Protein AF-0000000079719090 (afdb_homodimer)

Sequence (566 aa):
MKAKSSKALYTILFIIGLGLISSECSAQKNIKWKQLFNGKDLNDWQIKIRHHKLNDNFGNTFQVNDGNIQVRYDQYSKFDEQFGHLFYKQPYSSYIIGVEYRFVGDQVNEGPGWAYRNSGIMIHGQDPATMTVDQDFPNSIEVQLLGGNGKDERSTANLCTPGTQYVKDGKIVKQHCTNSSSKTYHGDQWVRSEVLVLGDSLIVHYVNGEEVMRYNKPQLDPIKGSEEGELLKSGSISLQSESHPVDFRKVEIIDLEKYADKPKKLEKVIAKLMAQKRVALQEMKAKSSKALYTILFIIGLGLISSECSAQKNIKWKQLFNGKDLNDWQIKIRHHKLNDNFGNTFQVNDGNIQVRYDQYSKFDEQFGHLFYKQPYSSYIIGVEYRFVGDQVNEGPGWAYRNSGIMIHGQDPATMTVDQDFPNSIEVQLLGGNGKDERSTANLCTPGTQYVKDGKIVKQHCTNSSSKTYHGDQWVRSEVLVLGDSLIVHYVNGEEVMRYNKPQLDPIKGSEEGELLKSGSISLQSESHPVDFRKVEIIDLEKYADKPKKLEKVIAKLMAQKRVALQE

pLDDT: mean 89.21, std 18.85, range [24.97, 98.94]

Solvent-accessible surface area (backbone atoms only — not comparable to full-atom values): 29766 Å² total; per-residue (Å²): 140,84,78,72,86,71,83,80,80,80,75,81,74,76,75,74,75,74,72,74,71,68,66,71,67,64,71,70,72,78,87,60,77,42,69,72,58,78,52,72,59,64,85,62,44,45,33,44,25,26,76,33,53,79,62,42,57,66,62,54,25,70,40,64,57,96,44,19,45,34,39,45,56,84,67,48,85,49,41,78,75,48,25,27,35,44,25,47,76,60,63,56,40,28,32,38,38,41,37,30,34,27,41,48,89,62,50,39,34,68,29,49,38,57,28,55,44,23,38,29,44,32,35,49,18,45,59,73,88,74,54,56,46,75,46,62,69,62,41,16,44,27,39,29,37,46,42,23,82,73,79,61,90,36,48,25,52,18,44,33,31,50,52,16,36,33,28,46,94,90,33,77,45,50,70,45,66,44,82,30,69,39,67,55,52,47,60,65,50,48,42,21,39,34,37,42,33,45,38,35,70,34,38,35,32,26,49,48,49,39,81,31,42,71,40,27,47,37,18,35,33,31,54,82,67,43,86,64,38,58,71,35,47,44,22,25,38,31,43,46,40,37,48,22,27,34,38,35,63,44,40,30,33,35,80,39,57,92,30,69,89,34,65,71,60,36,52,51,51,50,51,59,57,62,68,55,64,53,56,49,68,81,121,136,83,81,75,77,77,80,77,77,78,79,77,78,77,75,78,74,74,72,75,71,69,68,72,68,64,73,71,74,77,87,59,77,43,67,73,57,79,49,71,62,64,84,61,43,44,34,43,25,26,77,34,54,81,62,41,58,66,62,54,26,69,41,64,56,94,45,19,46,35,37,45,57,83,66,48,85,49,41,79,76,48,25,26,35,44,25,46,74,60,63,55,41,28,31,38,38,39,36,31,33,28,43,48,88,60,50,39,33,68,30,49,37,57,26,56,43,23,37,29,45,31,35,48,19,46,59,72,87,75,54,55,46,74,44,62,67,62,41,15,44,28,38,28,37,47,42,22,82,72,78,61,90,36,48,26,52,18,44,32,32,48,51,17,38,32,28,47,95,90,34,78,46,49,69,45,65,44,83,29,70,38,69,56,52,48,61,65,50,49,42,22,40,32,38,41,32,46,40,36,70,33,40,35,32,27,48,47,49,38,81,31,40,73,40,26,46,37,18,36,35,32,54,83,69,42,88,65,39,58,72,33,47,46,24,24,38,29,40,45,40,38,48,23,27,36,37,36,63,42,42,31,33,35,81,39,57,90,31,69,89,34,64,70,60,36,50,51,52,49,50,58,57,62,67,54,64,53,57,49,67,82,121

Secondary structure (DSSP, 8-state):
--------------------------------PEESS-SS--TTEEEEETTS-TT--GGG-EEEETTEEEE--TT-SS-TT--EEEEESS-BSEEEEEEEEEE-S-PPTT--GGGTTEEEEEEEEPPGGGS-TT--S-SSEEEEEE---SSS----SEEE-TTEEEEETTEEE--SEE--SPPP--TT--EEEEEEEETTTEEEEEETTEEEEEEEEEEEPP-TT-S--PBP--BEEEEEE-SS-EEEEEEEEEE-GGGTT-HHHHHHHHHHHHHS-------/--------------------------------PEESS-SS--TTEEEEETTS-TT--GGG-EEEETTEEEE--TT-SS-TT--EEEEESS-BSEEEEEEEEEE-S-PPTT--GGGTTEEEEEEEEPPGGGS-TT--S-SSEEEEEE---SSS----SEEE-TTEEEEETTEEE--SEE--SPPP--TT--EEEEEEEETTTEEEEEETTEEEEEEEEEEEPP-TT-S--PBP--BEEEEEE-SS-EEEEEEEEEE-GGGTT-HHHHHHHHHHHHHS-------

Organism: NCBI:txid616991

Nearest PDB structures (foldseek):
  5lk5-assembly1_H  TM=4.452E-01  e=8.549E-06  Homo sapiens
  3pos-assembly1_A  TM=4.511E-01  e=2.432E-05  Homo sapiens
  2w68-assembly2_B  TM=4.964E-01  e=8.222E-04  Vibrio cholerae
  2c9g-assembly1_A  TM=1.291E-01  e=3.520E+00  Human adenovirus 2
  1x9p-assembly1_A  TM=1.291E-01  e=3.929E+00  Human adenovirus 2

Radius of gyration: 34.01 Å; Cα contacts (8 Å, |Δi|>4): 1382; chains: 2; bounding box: 51×184×114 Å

Structure (mmCIF, N/CA/C/O backbone):
data_AF-0000000079719090-model_v1
#
loop_
_entity.id
_entity.type
_entity.pdbx_description
1 polymer 'Uncharacterized protein DUF1080'
#
loop_
_atom_site.group_PDB
_atom_site.id
_atom_site.type_symbol
_atom_site.label_atom_id
_atom_site.label_alt_id
_atom_site.label_comp_id
_atom_site.label_asym_id
_atom_site.label_entity_id
_atom_site.label_seq_id
_atom_site.pdbx_PDB_ins_code
_atom_site.Cartn_x
_atom_site.Cartn_y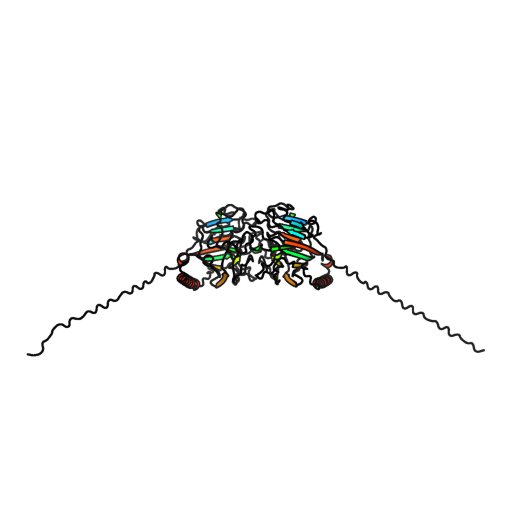
_atom_site.Cartn_z
_atom_site.occupancy
_atom_site.B_iso_or_equiv
_atom_site.auth_seq_id
_atom_site.auth_comp_id
_atom_site.auth_asym_id
_atom_site.auth_atom_id
_atom_site.pdbx_PDB_model_num
ATOM 1 N N . MET A 1 1 ? 21.594 70.5 90.062 1 26.48 1 MET A N 1
ATOM 2 C CA . MET A 1 1 ? 21.219 70.75 88.688 1 26.48 1 MET A CA 1
ATOM 3 C C . MET A 1 1 ? 21.766 69.688 87.75 1 26.48 1 MET A C 1
ATOM 5 O O . MET A 1 1 ? 22.984 69.625 87.5 1 26.48 1 MET A O 1
ATOM 9 N N . LYS A 1 2 ? 20.984 68.562 87.75 1 25.02 2 LYS A N 1
ATOM 10 C CA . LYS A 1 2 ? 21.219 67.188 87.312 1 25.02 2 LYS A CA 1
ATOM 11 C C . LYS A 1 2 ? 21.547 67.062 85.812 1 25.02 2 LYS A C 1
ATOM 13 O O . LYS A 1 2 ? 22.609 66.562 85.438 1 25.02 2 LYS A O 1
ATOM 18 N N . ALA A 1 3 ? 20.625 66.438 85.062 1 31.98 3 ALA A N 1
ATOM 19 C CA . ALA A 1 3 ? 20.484 65.188 84.312 1 31.98 3 ALA A CA 1
ATOM 20 C C . ALA A 1 3 ? 20.641 65.438 82.812 1 31.98 3 ALA A C 1
ATOM 22 O O . ALA A 1 3 ? 20.391 64.562 82 1 31.98 3 ALA A O 1
ATOM 23 N N . LYS A 1 4 ? 21.094 66.625 82.25 1 26.56 4 LYS A N 1
ATOM 24 C CA . LYS A 1 4 ? 20.422 66.812 80.938 1 26.56 4 LYS A CA 1
ATOM 25 C C . LYS A 1 4 ? 21.188 66.125 79.812 1 26.56 4 LYS A C 1
ATOM 27 O O . LYS A 1 4 ? 20.906 66.375 78.625 1 26.56 4 LYS A O 1
ATOM 32 N N . SER A 1 5 ? 22.219 65.312 80 1 32 5 SER A N 1
ATOM 33 C CA . SER A 1 5 ? 22.953 65.125 78.75 1 32 5 SER A CA 1
ATOM 34 C C . SER A 1 5 ? 22.094 64.5 77.688 1 32 5 SER A C 1
ATOM 36 O O . SER A 1 5 ? 21.531 63.406 77.875 1 32 5 SER A O 1
ATOM 38 N N . SER A 1 6 ? 21.531 65.125 76.75 1 24.97 6 SER A N 1
ATOM 39 C CA . SER A 1 6 ? 20.562 64.812 75.688 1 24.97 6 SER A CA 1
ATOM 40 C C . SER A 1 6 ? 21.172 63.875 74.625 1 24.97 6 SER A C 1
ATOM 42 O O . SER A 1 6 ? 20.469 63.062 74 1 24.97 6 SER A O 1
ATOM 44 N N . LYS A 1 7 ? 22.5 64.25 74.188 1 26.92 7 LYS A N 1
ATOM 45 C CA . LYS A 1 7 ? 22.594 64.375 72.75 1 26.92 7 LYS A CA 1
ATOM 46 C C . LYS A 1 7 ? 22.109 63.125 72.062 1 26.92 7 LYS A C 1
ATOM 48 O O . LYS A 1 7 ? 22.062 62.031 72.625 1 26.92 7 LYS A O 1
ATOM 53 N N . ALA A 1 8 ? 22.531 62.812 70.688 1 28.09 8 ALA A N 1
ATOM 54 C CA . ALA A 1 8 ? 22.141 62.625 69.312 1 28.09 8 ALA A CA 1
ATOM 55 C C . ALA A 1 8 ? 22.25 61.156 68.875 1 28.09 8 ALA A C 1
ATOM 57 O O . ALA A 1 8 ? 23.328 60.594 68.875 1 28.09 8 ALA A O 1
ATOM 58 N N . LEU A 1 9 ? 21.359 60.312 69.188 1 32.28 9 LEU A N 1
ATOM 59 C CA . LEU A 1 9 ? 21.297 58.938 68.688 1 32.28 9 LEU A CA 1
ATOM 60 C C . LEU A 1 9 ? 21.219 58.906 67.188 1 32.28 9 LEU A C 1
ATOM 62 O O . LEU A 1 9 ? 20.219 59.312 66.625 1 32.28 9 LEU A O 1
ATOM 66 N N . TYR A 1 10 ? 22.297 59.375 66.438 1 30.12 10 TYR A N 1
ATOM 67 C CA . TYR A 1 10 ? 22.172 59.25 64.938 1 30.12 10 TYR A CA 1
ATOM 68 C C . TYR A 1 10 ? 21.781 57.812 64.562 1 30.12 10 TYR A C 1
ATOM 70 O O . TYR A 1 10 ? 22.344 56.844 65.125 1 30.12 10 TYR A O 1
ATOM 78 N N . THR A 1 11 ? 20.547 57.594 64.188 1 32.41 11 THR A N 1
ATOM 79 C CA . THR A 1 11 ? 19.797 56.5 63.562 1 32.41 11 THR A CA 1
ATOM 80 C C . THR A 1 11 ? 20.5 56 62.312 1 32.41 11 THR A C 1
ATOM 82 O O . THR A 1 11 ? 20.734 56.75 61.344 1 32.41 11 THR A O 1
ATOM 85 N N . ILE A 1 12 ? 21.516 55.125 62.438 1 36 12 ILE A N 1
ATOM 86 C CA . ILE A 1 12 ? 22.094 54.438 61.312 1 36 12 ILE A CA 1
ATOM 87 C C . ILE A 1 12 ? 20.984 53.812 60.438 1 36 12 ILE A C 1
ATOM 89 O O . ILE A 1 12 ? 20.219 52.969 60.938 1 36 12 ILE A O 1
ATOM 93 N N . LEU A 1 13 ? 20.406 54.594 59.531 1 33.59 13 LEU A N 1
ATOM 94 C CA . LEU A 1 13 ? 19.469 54.125 58.531 1 33.59 13 LEU A CA 1
ATOM 95 C C . LEU A 1 13 ? 20.078 53 57.688 1 33.59 13 LEU A C 1
ATOM 97 O O . LEU A 1 13 ? 21.062 53.188 57 1 33.59 13 LEU A O 1
ATOM 101 N N . PHE A 1 14 ? 20.156 51.75 58.25 1 35.91 14 PHE A N 1
ATOM 102 C CA . PHE A 1 14 ? 20.484 50.594 57.438 1 35.91 14 PHE A CA 1
ATOM 103 C C . PHE A 1 14 ? 19.594 50.531 56.188 1 35.91 14 PHE A C 1
ATOM 105 O O . PHE A 1 14 ? 18.375 50.344 56.312 1 35.91 14 PHE A O 1
ATOM 112 N N . ILE A 1 15 ? 19.938 51.281 55.156 1 35.66 15 ILE A N 1
ATOM 113 C CA . ILE A 1 15 ? 19.281 51.125 53.844 1 35.66 15 ILE A CA 1
ATOM 114 C C . ILE A 1 15 ? 19.359 49.688 53.406 1 35.66 15 ILE A C 1
ATOM 116 O O . ILE A 1 15 ? 20.453 49.156 53.156 1 35.66 15 ILE A O 1
ATOM 120 N N . ILE A 1 16 ? 18.531 48.75 53.969 1 37.97 16 ILE A N 1
ATOM 121 C CA . ILE A 1 16 ? 18.328 47.438 53.406 1 37.97 16 ILE A CA 1
ATOM 122 C C . ILE A 1 16 ? 18.094 47.531 51.875 1 37.97 16 ILE A C 1
ATOM 124 O O . ILE A 1 16 ? 17.109 48.156 51.438 1 37.97 16 ILE A O 1
ATOM 128 N N . GLY A 1 17 ? 19.188 47.719 51.094 1 36.09 17 GLY A N 1
ATOM 129 C CA . GLY A 1 17 ? 19.062 47.562 49.656 1 36.09 17 GLY A CA 1
ATOM 130 C C . GLY A 1 17 ? 18.266 46.312 49.281 1 36.09 17 GLY A C 1
ATOM 131 O O . GLY A 1 17 ? 18.703 45.188 49.5 1 36.09 17 GLY A O 1
ATOM 132 N N . LEU A 1 18 ? 16.922 46.344 49.406 1 38.84 18 LEU A N 1
ATOM 133 C CA . LEU A 1 18 ? 16.125 45.344 48.719 1 38.84 18 LEU A CA 1
ATOM 134 C C . LEU A 1 18 ? 16.578 45.156 47.281 1 38.84 18 LEU A C 1
ATOM 136 O O . LEU A 1 18 ? 16.391 46.031 46.438 1 38.84 18 LEU A O 1
ATOM 140 N N . GLY A 1 19 ? 17.75 44.531 47.062 1 37.59 19 GLY A N 1
ATOM 141 C CA . GLY A 1 19 ? 17.969 44.094 45.719 1 37.59 19 GLY A CA 1
ATOM 142 C C . GLY A 1 19 ? 16.734 43.469 45.094 1 37.59 19 GLY A C 1
ATOM 143 O O . GLY A 1 19 ? 16.156 42.531 45.625 1 37.59 19 GLY A O 1
ATOM 144 N N . LEU A 1 20 ? 15.945 44.281 44.406 1 37.28 20 LEU A N 1
ATOM 145 C CA . LEU A 1 20 ? 14.984 43.75 43.438 1 37.28 20 LEU A CA 1
ATOM 146 C C . LEU A 1 20 ? 15.602 42.594 42.656 1 37.28 20 LEU A C 1
ATOM 148 O O . LEU A 1 20 ? 16.5 42.812 41.844 1 37.28 20 LEU A O 1
ATOM 152 N N . ILE A 1 21 ? 15.789 41.5 43.281 1 38.47 21 ILE A N 1
ATOM 153 C CA . ILE A 1 21 ? 15.938 40.344 42.375 1 38.47 21 ILE A CA 1
ATOM 154 C C . ILE A 1 21 ? 14.867 40.406 41.281 1 38.47 21 ILE A C 1
ATOM 156 O O . ILE A 1 21 ? 13.68 40.281 41.562 1 38.47 21 ILE A O 1
ATOM 160 N N . SER A 1 22 ? 15.055 41.312 40.344 1 36.62 22 SER A N 1
ATOM 161 C CA . SER A 1 22 ? 14.297 41.062 39.125 1 36.62 22 SER A CA 1
ATOM 162 C C . SER A 1 22 ? 14.273 39.594 38.781 1 36.62 22 SER A C 1
ATOM 164 O O . SER A 1 22 ? 15.312 38.969 38.5 1 36.62 22 SER A O 1
ATOM 166 N N . SER A 1 23 ? 13.484 38.844 39.531 1 37 23 SER A N 1
ATOM 167 C CA . SER A 1 23 ? 13.188 37.594 38.844 1 37 23 SER A CA 1
ATOM 168 C C . SER A 1 23 ? 13.008 37.781 37.344 1 37 23 SER A C 1
ATOM 170 O O . SER A 1 23 ? 12.141 38.562 36.906 1 37 23 SER A O 1
ATOM 172 N N . GLU A 1 24 ? 14.086 37.875 36.625 1 36.06 24 GLU A N 1
ATOM 173 C CA . GLU A 1 24 ? 13.859 37.562 35.219 1 36.06 24 GLU A CA 1
ATOM 174 C C . GLU A 1 24 ? 12.711 36.562 35.062 1 36.06 24 GLU A C 1
ATOM 176 O O . GLU A 1 24 ? 12.867 35.375 35.344 1 36.06 24 GLU A O 1
ATOM 181 N N . CYS A 1 25 ? 11.602 36.844 35.688 1 36.16 25 CYS A N 1
ATOM 182 C CA . CYS A 1 25 ? 10.531 36.094 35.031 1 36.16 25 CYS A CA 1
ATOM 183 C C . CYS A 1 25 ? 10.789 35.969 33.531 1 36.16 25 CYS A C 1
ATOM 185 O O . CYS A 1 25 ? 10.633 36.938 32.781 1 36.16 25 CYS A O 1
ATOM 187 N N . SER A 1 26 ? 11.898 35.438 33.188 1 38.84 26 SER A N 1
ATOM 188 C CA . SER A 1 26 ? 12.008 35.031 31.766 1 38.84 26 SER A CA 1
ATOM 189 C C . SER A 1 26 ? 10.641 34.875 31.125 1 38.84 26 SER A C 1
ATOM 191 O O . SER A 1 26 ? 9.781 34.156 31.672 1 38.84 26 SER A O 1
ATOM 193 N N . ALA A 1 27 ? 10.016 35.812 30.562 1 39.62 27 ALA A N 1
ATOM 194 C CA . ALA A 1 27 ? 8.914 35.656 29.609 1 39.62 27 ALA A CA 1
ATOM 195 C C . ALA A 1 27 ? 8.898 34.281 29 1 39.62 27 ALA A C 1
ATOM 197 O O . ALA A 1 27 ? 9.742 33.938 28.156 1 39.62 27 ALA A O 1
ATOM 198 N N . GLN A 1 28 ? 8.906 33.281 29.734 1 44.28 28 GLN A N 1
ATOM 199 C CA . GLN A 1 28 ? 8.594 32.062 29.031 1 44.28 28 GLN A CA 1
ATOM 200 C C . GLN A 1 28 ? 7.688 32.312 27.828 1 44.28 28 GLN A C 1
ATOM 202 O O . GLN A 1 28 ? 6.535 32.719 28 1 44.28 28 GLN A O 1
ATOM 207 N N . LYS A 1 29 ? 8.141 32.938 26.812 1 53.12 29 LYS A N 1
ATOM 208 C CA . LYS A 1 29 ? 7.504 33.156 25.516 1 53.12 29 LYS A CA 1
ATOM 209 C C . LYS A 1 29 ? 6.422 32.094 25.266 1 53.12 29 LYS A C 1
ATOM 211 O O . LYS A 1 29 ? 6.676 30.906 25.391 1 53.12 29 LYS A O 1
ATOM 216 N N . ASN A 1 30 ? 5.117 32.406 25.562 1 68.31 30 ASN A N 1
ATOM 217 C CA . ASN A 1 30 ? 3.873 31.672 25.422 1 68.31 30 ASN A CA 1
ATOM 218 C C . ASN A 1 30 ? 3.859 30.859 24.125 1 68.31 30 ASN A C 1
ATOM 220 O O . ASN A 1 30 ? 4.027 31.422 23.031 1 68.31 30 ASN A O 1
ATOM 224 N N . ILE A 1 31 ? 4.227 29.625 24.203 1 84.62 31 ILE A N 1
ATOM 225 C CA . ILE A 1 31 ? 4.07 28.672 23.109 1 84.62 31 ILE A CA 1
ATOM 226 C C . ILE A 1 31 ? 2.621 28.688 22.625 1 84.62 31 ILE A C 1
ATOM 228 O O . ILE A 1 31 ? 1.706 28.359 23.391 1 84.62 31 ILE A O 1
ATOM 232 N N . LYS A 1 32 ? 2.447 29.328 21.5 1 90.38 32 LYS A N 1
ATOM 233 C CA . LYS A 1 32 ? 1.095 29.438 20.969 1 90.38 32 LYS A CA 1
ATOM 234 C C . LYS A 1 32 ? 0.969 28.656 19.656 1 90.38 32 LYS A C 1
ATOM 236 O O . LYS A 1 32 ? 1.874 28.703 18.812 1 90.38 32 LYS A O 1
ATOM 241 N N . TRP A 1 33 ? -0.163 27.984 19.453 1 95.44 33 TRP A N 1
ATOM 242 C CA . TRP A 1 33 ? -0.497 27.344 18.188 1 95.44 33 TRP A CA 1
ATOM 243 C C . TRP A 1 33 ? -0.738 28.375 17.094 1 95.44 33 TRP A C 1
ATOM 245 O O . TRP A 1 33 ? -1.452 29.359 17.297 1 95.44 33 TRP A O 1
ATOM 255 N N . LYS A 1 34 ? -0.051 28.234 16.062 1 97.31 34 LYS A N 1
ATOM 256 C CA . LYS A 1 34 ? -0.349 29 14.844 1 97.31 34 LYS A CA 1
ATOM 257 C C . LYS A 1 34 ? -1.304 28.219 13.938 1 97.31 34 LYS A C 1
ATOM 259 O O . LYS A 1 34 ? -1.042 27.062 13.594 1 97.31 34 LYS A O 1
ATOM 264 N N . GLN A 1 35 ? -2.402 28.859 13.523 1 97.75 35 GLN A N 1
ATOM 265 C CA . GLN A 1 35 ? -3.318 28.234 12.578 1 97.75 35 GLN A CA 1
ATOM 266 C C . GLN A 1 35 ? -2.775 28.312 11.156 1 97.75 35 GLN A C 1
ATOM 268 O O . GLN A 1 35 ? -2.486 29.406 10.656 1 97.75 35 GLN A O 1
ATOM 273 N N . LEU A 1 36 ? -2.629 27.188 10.539 1 98.44 36 LEU A N 1
ATOM 274 C CA . LEU A 1 36 ? -2.217 27.172 9.141 1 98.44 36 LEU A CA 1
ATOM 275 C C . LEU A 1 36 ? -3.41 27.391 8.219 1 98.44 36 LEU A C 1
ATOM 277 O O . LEU A 1 36 ? -3.266 27.984 7.148 1 98.44 36 LEU A O 1
ATOM 281 N N . PHE A 1 37 ? -4.555 26.906 8.602 1 98.31 37 PHE A N 1
ATOM 282 C CA . PHE A 1 37 ? -5.797 27.172 7.887 1 98.31 37 PHE A CA 1
ATOM 283 C C . PHE A 1 37 ? -6.496 28.406 8.453 1 98.31 37 PHE A C 1
ATOM 285 O O . PHE A 1 37 ? -6.82 28.453 9.641 1 98.31 37 PHE A O 1
ATOM 292 N N . ASN A 1 38 ? -6.828 29.344 7.59 1 96.94 38 ASN A N 1
ATOM 293 C CA . ASN A 1 38 ? -7.332 30.625 8.055 1 96.94 38 ASN A CA 1
ATOM 294 C C . ASN A 1 38 ? -8.852 30.609 8.227 1 96.94 38 ASN A C 1
ATOM 296 O O . ASN A 1 38 ? -9.445 31.609 8.625 1 96.94 38 ASN A O 1
ATOM 300 N N . GLY A 1 39 ? -9.5 29.531 7.883 1 96.69 39 GLY A N 1
ATOM 301 C CA . GLY A 1 39 ? -10.93 29.375 8.102 1 96.69 39 GLY A CA 1
ATOM 302 C C . GLY A 1 39 ? -11.773 29.953 6.98 1 96.69 39 GLY A C 1
ATOM 303 O O . GLY A 1 39 ? -13 29.828 6.996 1 96.69 39 GLY A O 1
ATOM 304 N N . LYS A 1 40 ? -11.078 30.562 5.875 1 97.12 40 LYS A N 1
ATOM 305 C CA . LYS A 1 40 ? -11.852 31.328 4.906 1 97.12 40 LYS A CA 1
ATOM 306 C C . LYS A 1 40 ? -11.578 30.844 3.48 1 97.12 40 LYS A C 1
ATOM 308 O O . LYS A 1 40 ? -12.484 30.844 2.641 1 97.12 40 LYS A O 1
ATOM 313 N N . ASP A 1 41 ? -10.352 30.562 3.178 1 97.88 41 ASP A N 1
ATOM 314 C CA . ASP A 1 41 ? -9.969 30.172 1.827 1 97.88 41 ASP A CA 1
ATOM 315 C C . ASP A 1 41 ? -8.68 29.344 1.839 1 97.88 41 ASP A C 1
ATOM 317 O O . ASP A 1 41 ? -8.164 29 2.906 1 97.88 41 ASP A O 1
ATOM 321 N N . LEU A 1 42 ? -8.219 28.953 0.676 1 98.62 42 LEU A N 1
ATOM 322 C CA . LEU A 1 42 ? -7.043 28.109 0.554 1 98.62 42 LEU A CA 1
ATOM 323 C C . LEU A 1 42 ? -5.875 28.875 -0.055 1 98.62 42 LEU A C 1
ATOM 325 O O . LEU A 1 42 ? -5.043 28.297 -0.754 1 98.62 42 LEU A O 1
ATOM 329 N N . ASN A 1 43 ? -5.754 30.203 0.189 1 97.88 43 ASN A N 1
ATOM 330 C CA . ASN A 1 43 ? -4.762 31.062 -0.449 1 97.88 43 ASN A CA 1
ATOM 331 C C . ASN A 1 43 ? -3.346 30.688 -0.013 1 97.88 43 ASN A C 1
ATOM 333 O O . ASN A 1 43 ? -2.383 30.953 -0.736 1 97.88 43 ASN A O 1
ATOM 337 N N . ASP A 1 44 ? -3.221 30.125 1.168 1 98.25 44 ASP A N 1
ATOM 338 C CA . ASP A 1 44 ? -1.903 29.766 1.678 1 98.25 44 ASP A CA 1
ATOM 339 C C . ASP A 1 44 ? -1.554 28.312 1.312 1 98.25 44 ASP A C 1
ATOM 341 O O . ASP A 1 44 ? -0.665 27.719 1.918 1 98.25 44 ASP A O 1
ATOM 345 N N . TRP A 1 45 ? -2.303 27.766 0.314 1 98.75 45 TRP A N 1
ATOM 346 C CA . TRP A 1 45 ? -2.146 26.359 -0.016 1 98.75 45 TRP A CA 1
ATOM 347 C C . TRP A 1 45 ? -1.99 26.156 -1.521 1 98.75 45 TRP A C 1
ATOM 349 O O . TRP A 1 45 ? -2.471 26.984 -2.311 1 98.75 45 TRP A O 1
ATOM 359 N N . GLN A 1 46 ? -1.274 25.125 -1.893 1 98.81 46 GLN A N 1
ATOM 360 C CA . GLN A 1 46 ? -1.178 24.641 -3.266 1 98.81 46 GLN A CA 1
ATOM 361 C C . GLN A 1 46 ? -1.833 23.281 -3.416 1 98.81 46 GLN A C 1
ATOM 363 O O . GLN A 1 46 ? -1.747 22.438 -2.514 1 98.81 46 GLN A O 1
ATOM 368 N N . ILE A 1 47 ? -2.473 23.062 -4.574 1 98.88 47 ILE A N 1
ATOM 369 C CA . ILE A 1 47 ? -3.225 21.828 -4.801 1 98.88 47 ILE A CA 1
ATOM 370 C C . ILE A 1 47 ? -2.537 21 -5.879 1 98.88 47 ILE A C 1
ATOM 372 O O . ILE A 1 47 ? -2.221 21.516 -6.957 1 98.88 47 ILE A O 1
ATOM 376 N N . LYS A 1 48 ? -2.221 19.766 -5.609 1 98.88 48 LYS A N 1
ATOM 377 C CA . LYS A 1 48 ? -1.727 18.812 -6.594 1 98.88 48 LYS A CA 1
ATOM 378 C C . LYS A 1 48 ? -2.598 17.562 -6.629 1 98.88 48 LYS A C 1
ATOM 380 O O . LYS A 1 48 ? -2.629 16.797 -5.66 1 98.88 48 LYS A O 1
ATOM 385 N N . ILE A 1 49 ? -3.355 17.375 -7.742 1 98.75 49 ILE A N 1
ATOM 386 C CA . ILE A 1 49 ? -4.168 16.188 -7.992 1 98.75 49 ILE A CA 1
ATOM 387 C C . ILE A 1 49 ? -3.582 15.398 -9.156 1 98.75 49 ILE A C 1
ATOM 389 O O . ILE A 1 49 ? -3.24 15.969 -10.195 1 98.75 49 ILE A O 1
ATOM 393 N N . ARG A 1 50 ? -3.465 14.062 -8.922 1 97.38 50 ARG A N 1
ATOM 394 C CA . ARG A 1 50 ? -2.898 13.234 -9.984 1 97.38 50 ARG A CA 1
ATOM 395 C C . ARG A 1 50 ? -3.635 13.453 -11.305 1 97.38 50 ARG A C 1
ATOM 397 O O . ARG A 1 50 ? -4.859 13.586 -11.32 1 97.38 50 ARG A O 1
ATOM 404 N N . HIS A 1 51 ? -2.943 13.508 -12.445 1 95.88 51 HIS A N 1
ATOM 405 C CA . HIS A 1 51 ? -3.398 13.68 -13.82 1 95.88 51 HIS A CA 1
ATOM 406 C C . HIS A 1 51 ? -3.756 15.133 -14.109 1 95.88 51 HIS A C 1
ATOM 408 O O . HIS A 1 51 ? -4.289 15.445 -15.172 1 95.88 51 HIS A O 1
ATOM 414 N N . HIS A 1 52 ? -3.51 16.031 -13.195 1 98.25 52 HIS A N 1
ATOM 415 C CA . HIS A 1 52 ? -3.77 17.453 -13.375 1 98.25 52 HIS A CA 1
ATOM 416 C C . HIS A 1 52 ? -2.543 18.297 -13.031 1 98.25 52 HIS A C 1
ATOM 418 O O . HIS A 1 52 ? -1.708 17.859 -12.227 1 98.25 52 HIS A O 1
ATOM 424 N N . LYS A 1 53 ? -2.455 19.469 -13.594 1 98.19 53 LYS A N 1
ATOM 425 C CA . LYS A 1 53 ? -1.354 20.391 -13.32 1 98.19 53 LYS A CA 1
ATOM 426 C C . LYS A 1 53 ? -1.441 20.938 -11.891 1 98.19 53 LYS A C 1
ATOM 428 O O . LYS A 1 53 ? -2.52 20.969 -11.297 1 98.19 53 LYS A O 1
ATOM 433 N N . LEU A 1 54 ? -0.272 21.391 -11.43 1 98.5 54 LEU A N 1
ATOM 434 C CA . LEU A 1 54 ? -0.224 22.047 -10.125 1 98.5 54 LEU A CA 1
ATOM 435 C C . LEU A 1 54 ? -1.212 23.203 -10.055 1 98.5 54 LEU A C 1
ATOM 437 O O . LEU A 1 54 ? -1.292 24.016 -10.984 1 98.5 54 LEU A O 1
ATOM 441 N N . ASN A 1 55 ? -2.02 23.219 -9.023 1 98.62 55 ASN A N 1
ATOM 442 C CA . ASN A 1 55 ? -3.002 24.25 -8.68 1 98.62 55 ASN A CA 1
ATOM 443 C C . ASN A 1 55 ? -4.234 24.156 -9.578 1 98.62 55 ASN A C 1
ATOM 445 O O . ASN A 1 55 ? -5.047 25.078 -9.609 1 98.62 55 ASN A O 1
ATOM 449 N N . ASP A 1 56 ? -4.316 23.047 -10.375 1 98.62 56 ASP A N 1
ATOM 450 C CA . ASP A 1 56 ? -5.602 22.703 -10.969 1 98.62 56 ASP A CA 1
ATOM 451 C C . ASP A 1 56 ? -6.473 21.938 -9.984 1 98.62 56 ASP A C 1
ATOM 453 O O . ASP A 1 56 ? -6.289 20.719 -9.797 1 98.62 56 ASP A O 1
ATOM 457 N N . ASN A 1 57 ? -7.391 22.656 -9.398 1 98.69 57 ASN A N 1
ATOM 458 C CA . ASN A 1 57 ? -8.289 22.062 -8.422 1 98.69 57 ASN A CA 1
ATOM 459 C C . ASN A 1 57 ? -9.469 21.375 -9.102 1 98.69 57 ASN A C 1
ATOM 461 O O . ASN A 1 57 ? -10.625 21.781 -8.922 1 98.69 57 ASN A O 1
ATOM 465 N N . PHE A 1 58 ? -9.156 20.297 -9.75 1 98.5 58 PHE A N 1
ATOM 466 C CA . PHE A 1 58 ? -10.148 19.578 -10.539 1 98.5 58 PHE A CA 1
ATOM 467 C C . PHE A 1 58 ? -11.383 19.266 -9.695 1 98.5 58 PHE A C 1
ATOM 469 O O . PHE A 1 58 ? -11.258 18.766 -8.57 1 98.5 58 PHE A O 1
ATOM 476 N N . GLY A 1 59 ? -12.562 19.641 -10.227 1 98.25 59 GLY A N 1
ATOM 477 C CA . GLY A 1 59 ? -13.836 19.312 -9.617 1 98.25 59 GLY A CA 1
ATOM 478 C C . GLY A 1 59 ? -14.07 20 -8.297 1 98.25 59 GLY A C 1
ATOM 479 O O . GLY A 1 59 ? -14.891 19.562 -7.488 1 98.25 59 GLY A O 1
ATOM 480 N N . ASN A 1 60 ? -13.25 21.031 -7.988 1 98.56 60 ASN A N 1
ATOM 481 C CA . ASN A 1 60 ? -13.328 21.672 -6.684 1 98.56 60 ASN A CA 1
ATOM 482 C C . ASN A 1 60 ? -13.164 20.672 -5.543 1 98.56 60 ASN A C 1
ATOM 484 O O . ASN A 1 60 ? -13.945 20.688 -4.59 1 98.56 60 ASN A O 1
ATOM 488 N N . THR A 1 61 ? -12.211 19.734 -5.754 1 98.88 61 THR A N 1
ATOM 489 C CA . THR A 1 61 ? -11.945 18.688 -4.777 1 98.88 61 THR A CA 1
ATOM 490 C C . THR A 1 61 ? -11.711 19.297 -3.393 1 98.88 61 THR A C 1
ATOM 492 O O . THR A 1 61 ? -12.258 18.812 -2.398 1 98.88 61 THR A O 1
ATOM 495 N N . PHE A 1 62 ? -10.906 20.281 -3.35 1 98.94 62 PHE A N 1
ATOM 496 C CA . PHE A 1 62 ? -10.648 21 -2.109 1 98.94 62 PHE A CA 1
ATOM 497 C C . PHE A 1 62 ? -11.445 22.312 -2.064 1 98.94 62 PHE A C 1
ATOM 499 O O . PHE A 1 62 ? -11.312 23.156 -2.949 1 98.94 62 PHE A O 1
ATOM 506 N N . GLN A 1 63 ? -12.219 22.438 -1.048 1 98.75 63 GLN A N 1
ATOM 507 C CA . GLN A 1 63 ? -13.055 23.625 -0.909 1 98.75 63 GLN A CA 1
ATOM 508 C C . GLN A 1 63 ? -13.18 24.047 0.554 1 98.75 63 GLN A C 1
ATOM 510 O O . GLN A 1 63 ? -12.766 23.312 1.452 1 98.75 63 GLN A O 1
ATOM 515 N N . VAL A 1 64 ? -13.594 25.25 0.799 1 98.69 64 VAL A N 1
ATOM 516 C CA . VAL A 1 64 ? -13.805 25.766 2.15 1 98.69 64 VAL A CA 1
ATOM 517 C C . VAL A 1 64 ? -15.273 26.109 2.352 1 98.69 64 VAL A C 1
ATOM 519 O O . VAL A 1 64 ? -15.852 26.859 1.562 1 98.69 64 VAL A O 1
ATOM 522 N N . ASN A 1 65 ? -15.852 25.469 3.293 1 97.62 65 ASN A N 1
ATOM 523 C CA . ASN A 1 65 ? -17.219 25.75 3.709 1 97.62 65 ASN A CA 1
ATOM 524 C C . ASN A 1 65 ? -17.375 25.672 5.227 1 97.62 65 ASN A C 1
ATOM 526 O O . ASN A 1 65 ? -16.812 24.781 5.867 1 97.62 65 ASN A O 1
ATOM 530 N N . ASP A 1 66 ? -18.078 26.656 5.832 1 95.38 66 ASP A N 1
ATOM 531 C CA . ASP A 1 66 ? -18.391 26.688 7.258 1 95.38 66 ASP A CA 1
ATOM 532 C C . ASP A 1 66 ? -17.125 26.625 8.102 1 95.38 66 ASP A C 1
ATOM 534 O O . ASP A 1 66 ? -17.062 25.875 9.086 1 95.38 66 ASP A O 1
ATOM 538 N N . GLY A 1 67 ? -16.109 27.266 7.602 1 96.94 67 GLY A N 1
ATOM 539 C CA . GLY A 1 67 ? -14.867 27.375 8.352 1 96.94 67 GLY A CA 1
ATOM 540 C C . GLY A 1 67 ? -14.039 26.094 8.328 1 96.94 67 GLY A C 1
ATOM 541 O O . GLY A 1 67 ? -13.094 25.953 9.102 1 96.94 67 GLY A O 1
ATOM 542 N N . ASN A 1 68 ? -14.406 25.125 7.449 1 98.25 68 ASN A N 1
ATOM 543 C CA . ASN A 1 68 ? -13.68 23.859 7.316 1 98.25 68 ASN A CA 1
ATOM 544 C C . ASN A 1 68 ? -13.086 23.703 5.918 1 98.25 68 ASN A C 1
ATOM 546 O O . ASN A 1 68 ? -13.68 24.156 4.934 1 98.25 68 ASN A O 1
ATOM 550 N N . ILE A 1 69 ? -11.891 23.125 5.855 1 98.88 69 ILE A N 1
ATOM 551 C CA . ILE A 1 69 ? -11.477 22.547 4.582 1 98.88 69 ILE A CA 1
ATOM 552 C C . ILE A 1 69 ? -12.289 21.281 4.301 1 98.88 69 ILE A C 1
ATOM 554 O O . ILE A 1 69 ? -12.352 20.375 5.137 1 98.88 69 ILE A O 1
ATOM 558 N N . GLN A 1 70 ? -12.93 21.266 3.152 1 98.88 70 GLN A N 1
ATOM 559 C CA . GLN A 1 70 ? -13.742 20.109 2.783 1 98.88 70 GLN A CA 1
ATOM 560 C C . GLN A 1 70 ? -13.219 19.453 1.508 1 98.88 70 GLN A C 1
ATOM 562 O O . GLN A 1 70 ? -13.055 20.109 0.482 1 98.88 70 GLN A O 1
ATOM 567 N N . VAL A 1 71 ? -12.906 18.188 1.592 1 98.88 71 VAL A N 1
ATOM 568 C CA . VAL A 1 71 ? -12.562 17.375 0.427 1 98.88 71 VAL A CA 1
ATOM 569 C C . VAL A 1 71 ? -13.812 16.688 -0.113 1 98.88 71 VAL A C 1
ATOM 571 O O . VAL A 1 71 ? -14.5 15.977 0.621 1 98.88 71 VAL A O 1
ATOM 574 N N . ARG A 1 72 ? -14.164 16.969 -1.364 1 98.75 72 ARG A N 1
ATOM 575 C CA . ARG A 1 72 ? -15.398 16.484 -1.957 1 98.75 72 ARG A CA 1
ATOM 576 C C . ARG A 1 72 ? -15.164 15.961 -3.369 1 98.75 72 ARG A C 1
ATOM 578 O O . ARG A 1 72 ? -14.211 16.359 -4.035 1 98.75 72 ARG A O 1
ATOM 585 N N . TYR A 1 73 ? -16.109 15.148 -3.779 1 98.19 73 TYR A N 1
ATOM 586 C CA . TYR A 1 73 ? -15.992 14.508 -5.082 1 98.19 73 TYR A CA 1
ATOM 587 C C . TYR A 1 73 ? -17.297 14.594 -5.863 1 98.19 73 TYR A C 1
ATOM 589 O O . TYR A 1 73 ? -17.594 13.719 -6.676 1 98.19 73 TYR A O 1
ATOM 597 N N . ASP A 1 74 ? -18 15.617 -5.637 1 97.25 74 ASP A N 1
ATOM 598 C CA . ASP A 1 74 ? -19.328 15.789 -6.234 1 97.25 74 ASP A CA 1
ATOM 599 C C . ASP A 1 74 ? -19.234 15.898 -7.754 1 97.25 74 ASP A C 1
ATOM 601 O O . ASP A 1 74 ? -20.172 15.555 -8.469 1 97.25 74 ASP A O 1
ATOM 605 N N . GLN A 1 75 ? -18.141 16.344 -8.203 1 97.44 75 GLN A N 1
ATOM 606 C CA . GLN A 1 75 ? -18.016 16.562 -9.641 1 97.44 75 GLN A CA 1
ATOM 607 C C . GLN A 1 75 ? -17.281 15.406 -10.305 1 97.44 75 GLN A C 1
ATOM 609 O O . GLN A 1 75 ? -16.781 15.547 -11.422 1 97.44 75 GLN A O 1
ATOM 614 N N . TYR A 1 76 ? -17.125 14.305 -9.617 1 96.31 76 TYR A N 1
ATOM 615 C CA . TYR A 1 76 ? -16.484 13.102 -10.141 1 96.31 76 TYR A CA 1
ATOM 616 C C . TYR A 1 76 ? -17.547 12.078 -10.562 1 96.31 76 TYR A C 1
ATOM 618 O O . TYR A 1 76 ? -18.469 11.781 -9.805 1 96.31 76 TYR A O 1
ATOM 626 N N . SER A 1 77 ? -17.406 11.555 -11.75 1 93.94 77 SER A N 1
ATOM 627 C CA . SER A 1 77 ? -18.203 10.375 -12.094 1 93.94 77 SER A CA 1
ATOM 628 C C . SER A 1 77 ? -17.562 9.102 -11.539 1 93.94 77 SER A C 1
ATOM 630 O O . SER A 1 77 ? -18.266 8.203 -11.086 1 93.94 77 SER A O 1
ATOM 632 N N . LYS A 1 78 ? -16.297 9.016 -11.547 1 92.19 78 LYS A N 1
ATOM 633 C CA . LYS A 1 78 ? -15.469 7.98 -10.938 1 92.19 78 LYS A CA 1
ATOM 634 C C . LYS A 1 78 ? -14.164 8.57 -10.398 1 92.19 78 LYS A C 1
ATOM 636 O O . LYS A 1 78 ? -13.719 9.625 -10.859 1 92.19 78 LYS A O 1
ATOM 641 N N . PHE A 1 79 ? -13.586 7.91 -9.531 1 94.44 79 PHE A N 1
ATOM 642 C CA . PHE A 1 79 ? -12.406 8.461 -8.883 1 94.44 79 PHE A CA 1
ATOM 643 C C . PHE A 1 79 ? -11.234 8.531 -9.852 1 94.44 79 PHE A C 1
ATOM 645 O O . PHE A 1 79 ? -10.516 9.531 -9.898 1 94.44 79 PHE A O 1
ATOM 652 N N . ASP A 1 80 ? -10.961 7.438 -10.578 1 91.19 80 ASP A N 1
ATOM 653 C CA . ASP A 1 80 ? -9.93 7.324 -11.609 1 91.19 80 ASP A CA 1
ATOM 654 C C . ASP A 1 80 ? -8.547 7.598 -11.031 1 91.19 80 ASP A C 1
ATOM 656 O O . ASP A 1 80 ? -7.734 8.289 -11.656 1 91.19 80 ASP A O 1
ATOM 660 N N . GLU A 1 81 ? -8.32 7.215 -9.828 1 92.19 81 GLU A N 1
ATOM 661 C CA . GLU A 1 81 ? -7.027 7.285 -9.148 1 92.19 81 GLU A CA 1
ATOM 662 C C . GLU A 1 81 ? -6.531 8.727 -9.055 1 92.19 81 GLU A C 1
ATOM 664 O O . GLU A 1 81 ? -5.332 8.984 -9.18 1 92.19 81 GLU A O 1
ATOM 669 N N . GLN A 1 82 ? -7.422 9.641 -9.023 1 96.44 82 GLN A N 1
ATOM 670 C CA . GLN A 1 82 ? -7.066 11.055 -8.93 1 96.44 82 GLN A CA 1
ATOM 671 C C . GLN A 1 82 ? -6.77 11.453 -7.484 1 96.44 82 GLN A C 1
ATOM 673 O O . GLN A 1 82 ? -7.418 12.344 -6.934 1 96.44 82 GLN A O 1
ATOM 678 N N . PHE A 1 83 ? -5.754 10.789 -6.906 1 97.88 83 PHE A N 1
ATOM 679 C CA . PHE A 1 83 ? -5.273 11.133 -5.57 1 97.88 83 PHE A CA 1
ATOM 680 C C . PHE A 1 83 ? -4.793 12.578 -5.52 1 97.88 83 PHE A C 1
ATOM 682 O O . PHE A 1 83 ? -4.172 13.062 -6.465 1 97.88 83 PHE A O 1
ATOM 689 N N . GLY A 1 84 ? -5.117 13.289 -4.441 1 98.75 84 GLY A N 1
ATOM 690 C CA . GLY A 1 84 ? -4.766 14.688 -4.324 1 98.75 84 GLY A CA 1
ATOM 691 C C . GLY A 1 84 ? -4.152 15.039 -2.98 1 98.75 84 GLY A C 1
ATOM 692 O O . GLY A 1 84 ? -4.301 14.297 -2.01 1 98.75 84 GLY A O 1
ATOM 693 N N . HIS A 1 85 ? -3.479 16.156 -2.982 1 98.94 85 HIS A N 1
ATOM 694 C CA . HIS A 1 85 ? -2.848 16.703 -1.788 1 98.94 85 HIS A CA 1
ATOM 695 C C . HIS A 1 85 ? -2.939 18.219 -1.769 1 98.94 85 HIS A C 1
ATOM 697 O O . HIS A 1 85 ? -2.758 18.875 -2.801 1 98.94 85 HIS A O 1
ATOM 703 N N . LEU A 1 86 ? -3.291 18.75 -0.638 1 98.94 86 LEU A N 1
ATOM 704 C CA . LEU A 1 86 ? -3.326 20.172 -0.346 1 98.94 86 LEU A CA 1
ATOM 705 C C . LEU A 1 86 ? -2.105 20.594 0.468 1 98.94 86 LEU A C 1
ATOM 707 O O . LEU A 1 86 ? -2.049 20.359 1.677 1 98.94 86 LEU A O 1
ATOM 711 N N . PHE A 1 87 ? -1.194 21.312 -0.202 1 98.94 87 PHE A N 1
ATOM 712 C CA . PHE A 1 87 ? 0.109 21.625 0.375 1 98.94 87 PHE A CA 1
ATOM 713 C C . PHE A 1 87 ? 0.098 22.984 1.039 1 98.94 87 PHE A C 1
ATOM 715 O O . PHE A 1 87 ? -0.267 23.984 0.412 1 98.94 87 PHE A O 1
ATOM 722 N N . TYR A 1 88 ? 0.52 23.031 2.281 1 98.88 88 TYR A N 1
ATOM 723 C CA . TYR A 1 88 ? 0.772 24.344 2.869 1 98.88 88 TYR A CA 1
ATOM 724 C C . TYR A 1 88 ? 1.951 25.031 2.189 1 98.88 88 TYR A C 1
ATOM 726 O O . TYR A 1 88 ? 2.855 24.359 1.68 1 98.88 88 TYR A O 1
ATOM 734 N N . LYS A 1 89 ? 2.033 26.25 2.225 1 98.12 89 LYS A N 1
ATOM 735 C CA . LYS A 1 89 ? 2.881 27.062 1.355 1 98.12 89 LYS A CA 1
ATOM 736 C C . LYS A 1 89 ? 4.348 26.938 1.76 1 98.12 89 LYS A C 1
ATOM 738 O O . LYS A 1 89 ? 5.242 27.234 0.961 1 98.12 89 LYS A O 1
ATOM 743 N N . GLN A 1 90 ? 4.637 26.609 2.986 1 97.25 90 GLN A N 1
ATOM 744 C CA . GLN A 1 90 ? 6.051 26.562 3.354 1 97.25 90 GLN A CA 1
ATOM 745 C C . GLN A 1 90 ? 6.398 25.25 4.039 1 97.25 90 GLN A C 1
ATOM 747 O O . GLN A 1 90 ? 5.559 24.641 4.711 1 97.25 90 GLN A O 1
ATOM 752 N N . PRO A 1 91 ? 7.676 24.812 3.918 1 98.5 91 PRO A N 1
ATOM 753 C CA . PRO A 1 91 ? 8.141 23.594 4.598 1 98.5 91 PRO A CA 1
ATOM 754 C C . PRO A 1 91 ? 8.477 23.844 6.07 1 98.5 91 PRO A C 1
ATOM 756 O O . PRO A 1 91 ? 8.578 24.984 6.504 1 98.5 91 PRO A O 1
ATOM 759 N N . TYR A 1 92 ? 8.555 22.797 6.848 1 98.56 92 TYR A N 1
ATOM 760 C CA . TYR A 1 92 ? 8.953 22.828 8.25 1 98.56 92 TYR A CA 1
ATOM 761 C C . TYR A 1 92 ? 9.93 21.703 8.562 1 98.56 92 TYR A C 1
ATOM 763 O O . TYR A 1 92 ? 10.031 20.734 7.805 1 98.56 92 TYR A O 1
ATOM 771 N N . SER A 1 93 ? 10.672 21.797 9.633 1 98.31 93 SER A N 1
ATOM 772 C CA . SER A 1 93 ? 11.672 20.812 10.039 1 98.31 93 SER A CA 1
ATOM 773 C C . SER A 1 93 ? 11.352 20.219 11.414 1 98.31 93 SER A C 1
ATOM 775 O O . SER A 1 93 ? 11.258 19 11.57 1 98.31 93 SER A O 1
ATOM 777 N N . SER A 1 94 ? 11.273 21.125 12.453 1 98.06 94 SER A N 1
ATOM 778 C CA . SER A 1 94 ? 10.93 20.75 13.82 1 98.06 94 SER A CA 1
ATOM 779 C C . SER A 1 94 ? 9.656 21.438 14.281 1 98.06 94 SER A C 1
ATOM 781 O O . SER A 1 94 ? 9.594 22.672 14.32 1 98.06 94 SER A O 1
ATOM 783 N N . TYR A 1 95 ? 8.719 20.641 14.641 1 98.38 95 TYR A N 1
ATOM 784 C CA . TYR A 1 95 ? 7.414 21.219 14.961 1 98.38 95 TYR A CA 1
ATOM 785 C C . TYR A 1 95 ? 6.496 20.172 15.594 1 98.38 95 TYR A C 1
ATOM 787 O O . TYR A 1 95 ? 6.816 18.984 15.609 1 98.38 95 TYR A O 1
ATOM 795 N N . ILE A 1 96 ? 5.441 20.562 16.156 1 98.19 96 ILE A N 1
ATOM 796 C CA . ILE A 1 96 ? 4.25 19.766 16.406 1 98.19 96 ILE A CA 1
ATOM 797 C C . ILE A 1 96 ? 3.09 20.297 15.562 1 98.19 96 ILE A C 1
ATOM 799 O O . ILE A 1 96 ? 2.82 21.5 15.547 1 98.19 96 ILE A O 1
ATOM 803 N N . ILE A 1 97 ? 2.447 19.422 14.859 1 98.81 97 ILE A N 1
ATOM 804 C CA . ILE A 1 97 ? 1.27 19.812 14.094 1 98.81 97 ILE A CA 1
ATOM 805 C C . ILE A 1 97 ? 0.045 19.062 14.617 1 98.81 97 ILE A C 1
ATOM 807 O O . ILE A 1 97 ? 0.139 17.891 15 1 98.81 97 ILE A O 1
ATOM 811 N N . GLY A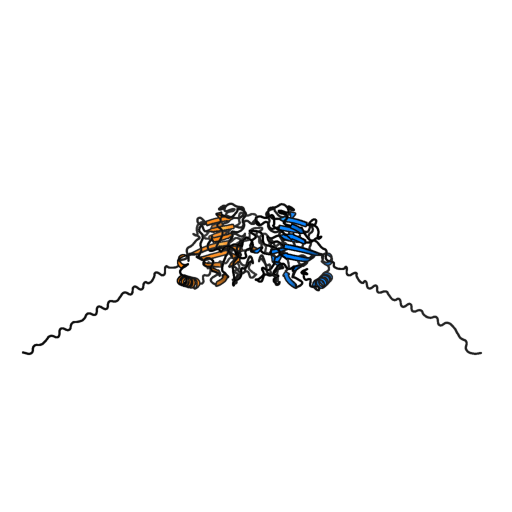 1 98 ? -1.046 19.766 14.742 1 98.62 98 GLY A N 1
ATOM 812 C CA . GLY A 1 98 ? -2.336 19.203 15.102 1 98.62 98 GLY A CA 1
ATOM 813 C C . GLY A 1 98 ? -3.395 19.406 14.031 1 98.62 98 GLY A C 1
ATOM 814 O O . GLY A 1 98 ? -3.566 20.516 13.516 1 98.62 98 GLY A O 1
ATOM 815 N N . VAL A 1 99 ? -4.086 18.297 13.695 1 98.88 99 VAL A N 1
ATOM 816 C CA . VAL A 1 99 ? -5.145 18.312 12.695 1 98.88 99 VAL A CA 1
ATOM 817 C C . VAL A 1 99 ? -6.402 17.656 13.25 1 98.88 99 VAL A C 1
ATOM 819 O O . VAL A 1 99 ? -6.344 16.547 13.789 1 98.88 99 VAL A O 1
ATOM 822 N N . GLU A 1 100 ? -7.48 18.359 13.234 1 98.75 100 GLU A N 1
ATOM 823 C CA . GLU A 1 100 ? -8.766 17.734 13.508 1 98.75 100 GLU A CA 1
ATOM 824 C C . GLU A 1 100 ? -9.492 17.375 12.211 1 98.75 100 GLU A C 1
ATOM 826 O O . GLU A 1 100 ? -9.664 18.219 11.336 1 98.75 100 GLU A O 1
ATOM 831 N N . TYR A 1 101 ? -9.898 16.109 12.156 1 98.88 101 TYR A N 1
ATOM 832 C CA . TYR A 1 101 ? -10.516 15.625 10.922 1 98.88 101 TYR A CA 1
ATOM 833 C C . TYR A 1 101 ? -11.75 14.789 11.227 1 98.88 101 TYR A C 1
ATOM 835 O O . TYR A 1 101 ? -11.898 14.273 12.336 1 98.88 101 TYR A O 1
ATOM 843 N N . ARG A 1 102 ? -12.641 14.664 10.266 1 98.62 102 ARG A N 1
ATOM 844 C CA . ARG A 1 102 ? -13.734 13.695 10.289 1 98.62 102 ARG A CA 1
ATOM 845 C C . ARG A 1 102 ? -14.102 13.258 8.875 1 98.62 102 ARG A C 1
ATOM 847 O O . ARG A 1 102 ? -14.016 14.047 7.934 1 98.62 102 ARG A O 1
ATOM 854 N N . PHE A 1 103 ? -14.453 12.031 8.789 1 98.25 103 PHE A N 1
ATOM 855 C CA . PHE A 1 103 ? -14.984 11.531 7.527 1 98.25 103 PHE A CA 1
ATOM 856 C C . PHE A 1 103 ? -16.5 11.719 7.469 1 98.25 103 PHE A C 1
ATOM 858 O O . PHE A 1 103 ? -17.188 11.578 8.484 1 98.25 103 PHE A O 1
ATOM 865 N N . VAL A 1 104 ? -16.938 12.078 6.297 1 97.44 104 VAL A N 1
ATOM 866 C CA . VAL A 1 104 ? -18.359 12.297 6.074 1 97.44 104 VAL A CA 1
ATOM 867 C C . VAL A 1 104 ? -18.781 11.703 4.727 1 97.44 104 VAL A C 1
ATOM 869 O O . VAL A 1 104 ? -17.922 11.414 3.887 1 97.44 104 VAL A O 1
ATOM 872 N N . GLY A 1 105 ? -20 11.477 4.605 1 95.19 105 GLY A N 1
ATOM 873 C CA . GLY A 1 105 ? -20.531 11.055 3.316 1 95.19 105 GLY A CA 1
ATOM 874 C C . GLY A 1 105 ? -20.016 9.695 2.885 1 95.19 105 GLY A C 1
ATOM 875 O O . GLY A 1 105 ? -19.719 8.836 3.723 1 95.19 105 GLY A O 1
ATOM 876 N N . ASP A 1 106 ? -20.078 9.531 1.5 1 94.06 106 ASP A N 1
ATOM 877 C CA . ASP A 1 106 ? -19.734 8.234 0.933 1 94.06 106 ASP A CA 1
ATOM 878 C C . ASP A 1 106 ? -18.516 8.344 0.014 1 94.06 106 ASP A C 1
ATOM 880 O O . ASP A 1 106 ? -18.281 9.391 -0.591 1 94.06 106 ASP A O 1
ATOM 884 N N . GLN A 1 107 ? -17.812 7.219 -0.06 1 94.81 107 GLN A N 1
ATOM 885 C CA . GLN A 1 107 ? -16.688 7.164 -0.995 1 94.81 107 GLN A CA 1
ATOM 886 C C . GLN A 1 107 ? -17.172 7.285 -2.438 1 94.81 107 GLN A C 1
ATOM 888 O O . GLN A 1 107 ? -18.203 6.715 -2.805 1 94.81 107 GLN A O 1
ATOM 893 N N . VAL A 1 108 ? -16.422 8.047 -3.229 1 94.94 108 VAL A N 1
ATOM 894 C CA . VAL A 1 108 ? -16.766 8.203 -4.637 1 94.94 108 VAL A CA 1
ATOM 895 C C . VAL A 1 108 ? -16.625 6.871 -5.359 1 94.94 108 VAL A C 1
ATOM 897 O O . VAL A 1 108 ? -15.859 6.004 -4.934 1 94.94 108 VAL A O 1
ATOM 900 N N . ASN A 1 109 ? -17.328 6.781 -6.496 1 89.38 109 ASN A N 1
ATOM 901 C CA . ASN A 1 109 ? -17.297 5.555 -7.285 1 89.38 109 ASN A CA 1
ATOM 902 C C . ASN A 1 109 ? -15.883 5.195 -7.719 1 89.38 109 ASN A C 1
ATOM 904 O O . ASN A 1 109 ? -15.109 6.07 -8.109 1 89.38 109 ASN A O 1
ATOM 908 N N . GLU A 1 110 ? -15.602 3.887 -7.566 1 86.69 110 GLU A N 1
ATOM 909 C CA . GLU A 1 110 ? -14.352 3.277 -8.016 1 86.69 110 GLU A CA 1
ATOM 910 C C . GLU A 1 110 ? -13.172 3.754 -7.176 1 86.69 110 GLU A C 1
ATOM 912 O O . GLU A 1 110 ? -12.023 3.697 -7.621 1 86.69 110 GLU A O 1
ATOM 917 N N . GLY A 1 111 ? -13.477 4.316 -5.992 1 90.75 111 GLY A N 1
ATOM 918 C CA . GLY A 1 111 ? -12.406 4.426 -5.012 1 90.75 111 GLY A CA 1
ATOM 919 C C . GLY A 1 111 ? -11.906 3.078 -4.52 1 90.75 111 GLY A C 1
ATOM 920 O O . GLY A 1 111 ? -12.703 2.182 -4.242 1 90.75 111 GLY A O 1
ATOM 921 N N . PRO A 1 112 ? -10.617 2.936 -4.465 1 87.88 112 PRO A N 1
ATOM 922 C CA . PRO A 1 112 ? -10.141 1.634 -3.994 1 87.88 112 PRO A CA 1
ATOM 923 C C . PRO A 1 112 ? -10.602 1.312 -2.574 1 87.88 112 PRO A C 1
ATOM 925 O O . PRO A 1 112 ? -10.742 2.215 -1.747 1 87.88 112 PRO A O 1
ATOM 928 N N . GLY A 1 113 ? -10.758 0.049 -2.262 1 86.5 113 GLY A N 1
ATOM 929 C CA . GLY A 1 113 ? -11.219 -0.374 -0.95 1 86.5 113 GLY A CA 1
ATOM 930 C C . GLY A 1 113 ? -10.336 0.109 0.18 1 86.5 113 GLY A C 1
ATOM 931 O O . GLY A 1 113 ? -10.828 0.521 1.232 1 86.5 113 GLY A O 1
ATOM 932 N N . TRP A 1 114 ? -8.992 0.047 -0.059 1 87.94 114 TRP A N 1
ATOM 933 C CA . TRP A 1 114 ? -8.055 0.448 0.984 1 87.94 114 TRP A CA 1
ATOM 934 C C . TRP A 1 114 ? -8.164 1.942 1.269 1 87.94 114 TRP A C 1
ATOM 936 O O . TRP A 1 114 ? -7.66 2.426 2.285 1 87.94 114 TRP A O 1
ATOM 946 N N . ALA A 1 115 ? -8.859 2.727 0.358 1 93.94 115 ALA A N 1
ATOM 947 C CA . ALA A 1 115 ? -8.961 4.18 0.492 1 93.94 115 ALA A CA 1
ATOM 948 C C . ALA A 1 115 ? -10.281 4.582 1.137 1 93.94 115 ALA A C 1
ATOM 950 O O . ALA A 1 115 ? -10.562 5.773 1.293 1 93.94 115 ALA A O 1
ATOM 951 N N . TYR A 1 116 ? -11.102 3.533 1.574 1 93.31 116 TYR A N 1
ATOM 952 C CA . TYR A 1 116 ? -12.328 3.797 2.32 1 93.31 116 TYR A CA 1
ATOM 953 C C . TYR A 1 116 ? -12.031 4.539 3.615 1 93.31 116 TYR A C 1
ATOM 955 O O . TYR A 1 116 ? -11.211 4.09 4.422 1 93.31 116 TYR A O 1
ATOM 963 N N . ARG A 1 117 ? -12.672 5.699 3.787 1 96.44 117 ARG A N 1
ATOM 964 C CA . ARG A 1 117 ? -12.469 6.531 4.969 1 96.44 117 ARG A CA 1
ATOM 965 C C . ARG A 1 117 ? -10.984 6.641 5.312 1 96.44 117 ARG A C 1
ATOM 967 O O . ARG A 1 117 ? -10.586 6.379 6.449 1 96.44 117 ARG A O 1
ATOM 974 N N . ASN A 1 118 ? -10.242 6.996 4.25 1 97.56 118 ASN A N 1
ATOM 975 C CA . ASN A 1 118 ? -8.781 7.105 4.305 1 97.56 118 ASN A CA 1
ATOM 976 C C . ASN A 1 118 ? -8.305 8.469 3.799 1 97.56 118 ASN A C 1
ATOM 978 O O . ASN A 1 118 ? -8.836 8.992 2.818 1 97.56 118 ASN A O 1
ATOM 982 N N . SER A 1 119 ? -7.48 9.062 4.477 1 98.62 119 SER A N 1
ATOM 983 C CA . SER A 1 119 ? -6.762 10.297 4.191 1 98.62 119 SER A CA 1
ATOM 984 C C . SER A 1 119 ? -5.395 10.312 4.859 1 98.62 119 SER A C 1
ATOM 986 O O . SER A 1 119 ? -4.844 9.258 5.184 1 98.62 119 SER A O 1
ATOM 988 N N . GLY A 1 120 ? -4.762 11.578 4.973 1 98.81 120 GLY A N 1
ATOM 989 C CA . GLY A 1 120 ? -3.451 11.57 5.602 1 98.81 120 GLY A CA 1
ATOM 990 C C . GLY A 1 120 ? -2.879 12.961 5.801 1 98.81 120 GLY A C 1
ATOM 991 O O . GLY A 1 120 ? -3.316 13.922 5.156 1 98.81 120 GLY A O 1
ATOM 992 N N . ILE A 1 121 ? -2.021 13.078 6.77 1 98.94 121 ILE A N 1
ATOM 993 C CA . ILE A 1 121 ? -1.068 14.172 6.898 1 98.94 121 ILE A CA 1
ATOM 994 C C . ILE A 1 121 ? 0.287 13.75 6.336 1 98.94 121 ILE A C 1
ATOM 996 O O . ILE A 1 121 ? 0.94 12.859 6.887 1 98.94 121 ILE A O 1
ATOM 1000 N N . MET A 1 122 ? 0.624 14.375 5.25 1 98.88 122 MET A N 1
ATOM 1001 C CA . MET A 1 122 ? 1.952 14.117 4.703 1 98.88 122 MET A CA 1
ATOM 1002 C C . MET A 1 122 ? 2.988 15.055 5.316 1 98.88 122 MET A C 1
ATOM 1004 O O . MET A 1 122 ? 2.785 16.266 5.352 1 98.88 122 MET A O 1
ATOM 1008 N N . ILE A 1 123 ? 4.094 14.484 5.801 1 98.94 123 ILE A N 1
ATOM 1009 C CA . ILE A 1 123 ? 5.145 15.305 6.402 1 98.94 123 ILE A CA 1
ATOM 1010 C C . ILE A 1 123 ? 6.492 14.961 5.762 1 98.94 123 ILE A C 1
ATOM 1012 O O . ILE A 1 123 ? 6.641 13.906 5.141 1 98.94 123 ILE A O 1
ATOM 1016 N N . HIS A 1 124 ? 7.457 15.891 5.898 1 98.88 124 HIS A N 1
ATOM 1017 C CA . HIS A 1 124 ? 8.734 15.742 5.211 1 98.88 124 HIS A CA 1
ATOM 1018 C C . HIS A 1 124 ? 8.531 15.398 3.738 1 98.88 124 HIS A C 1
ATOM 1020 O O . HIS A 1 124 ? 9.211 14.531 3.201 1 98.88 124 HIS A O 1
ATOM 1026 N N . GLY A 1 125 ? 7.582 16.125 3.145 1 98.75 125 GLY A N 1
ATOM 1027 C CA . GLY A 1 125 ? 7.16 15.75 1.805 1 98.75 125 GLY A CA 1
ATOM 1028 C C . GLY A 1 125 ? 7.953 16.438 0.713 1 98.75 125 GLY A C 1
ATOM 1029 O O . GLY A 1 125 ? 8.594 17.469 0.958 1 98.75 125 GLY A O 1
ATOM 1030 N N . GLN A 1 126 ? 7.82 15.922 -0.408 1 97.75 126 GLN A N 1
ATOM 1031 C CA . GLN A 1 126 ? 8.32 16.469 -1.666 1 97.75 126 GLN A CA 1
ATOM 1032 C C . GLN A 1 126 ? 7.672 17.812 -1.978 1 97.75 126 GLN A C 1
ATOM 1034 O O . GLN A 1 126 ? 6.516 18.047 -1.614 1 97.75 126 GLN A O 1
ATOM 1039 N N . ASP A 1 127 ? 8.461 18.719 -2.576 1 98.25 127 ASP A N 1
ATOM 1040 C CA . ASP A 1 127 ? 7.887 19.938 -3.127 1 98.25 127 ASP A CA 1
ATOM 1041 C C . ASP A 1 127 ? 6.891 19.625 -4.242 1 98.25 127 ASP A C 1
ATOM 1043 O O . ASP A 1 127 ? 7.238 18.984 -5.23 1 98.25 127 ASP A O 1
ATOM 1047 N N . PRO A 1 128 ? 5.672 20.156 -4.09 1 98.44 128 PRO A N 1
ATOM 1048 C CA . PRO A 1 128 ? 4.684 19.812 -5.113 1 98.44 128 PRO A CA 1
ATOM 1049 C C . PRO A 1 128 ? 5.078 20.297 -6.508 1 98.44 128 PRO A C 1
ATOM 1051 O O . PRO A 1 128 ? 4.652 19.719 -7.508 1 98.44 128 PRO A O 1
ATOM 1054 N N . ALA A 1 129 ? 5.867 21.297 -6.602 1 98.12 129 ALA A N 1
ATOM 1055 C CA . ALA A 1 129 ? 6.297 21.812 -7.898 1 98.12 129 ALA A CA 1
ATOM 1056 C C . ALA A 1 129 ? 7.184 20.812 -8.625 1 98.12 129 ALA A C 1
ATOM 1058 O O . ALA A 1 129 ? 7.383 20.906 -9.836 1 98.12 129 ALA A O 1
ATOM 1059 N N . THR A 1 130 ? 7.746 19.891 -7.879 1 97.62 130 THR A N 1
ATOM 1060 C CA . THR A 1 130 ? 8.648 18.922 -8.484 1 97.62 130 THR A CA 1
ATOM 1061 C C . THR A 1 130 ? 7.91 17.625 -8.812 1 97.62 130 THR A C 1
ATOM 1063 O O . THR A 1 130 ? 8.484 16.703 -9.398 1 97.62 130 THR A O 1
ATOM 1066 N N . MET A 1 131 ? 6.672 17.453 -8.453 1 96.75 131 MET A N 1
ATOM 1067 C CA . MET A 1 131 ? 5.887 16.266 -8.758 1 96.75 131 MET A CA 1
ATOM 1068 C C . MET A 1 131 ? 5.484 16.234 -10.227 1 96.75 131 MET A C 1
ATOM 1070 O O . MET A 1 131 ? 5.117 17.266 -10.797 1 96.75 131 MET A O 1
ATOM 1074 N N . THR A 1 132 ? 5.516 15.07 -10.773 1 94 132 THR A N 1
ATOM 1075 C CA . THR A 1 132 ? 5.023 14.93 -12.141 1 94 132 THR A CA 1
ATOM 1076 C C . THR A 1 132 ? 3.496 14.883 -12.164 1 94 132 THR A C 1
ATOM 1078 O O . THR A 1 132 ? 2.863 14.633 -11.133 1 94 132 THR A O 1
ATOM 1081 N N . VAL A 1 133 ? 2.947 15.094 -13.289 1 95.31 133 VAL A N 1
ATOM 1082 C CA . VAL A 1 133 ? 1.501 15.18 -13.461 1 95.31 133 VAL A CA 1
ATOM 1083 C C . VAL A 1 133 ? 0.86 13.844 -13.086 1 95.31 133 VAL A C 1
ATOM 1085 O O . VAL A 1 133 ? -0.241 13.805 -12.531 1 95.31 133 VAL A O 1
ATOM 1088 N N . ASP A 1 134 ? 1.584 12.734 -13.297 1 90.62 134 ASP A N 1
ATOM 1089 C CA . ASP A 1 134 ? 1 11.414 -13.102 1 90.62 134 ASP A CA 1
ATOM 1090 C C . ASP A 1 134 ? 1.475 10.789 -11.797 1 90.62 134 ASP A C 1
ATOM 1092 O O . ASP A 1 134 ? 1.17 9.625 -11.508 1 90.62 134 ASP A O 1
ATOM 1096 N N . GLN A 1 135 ? 2.207 11.555 -11.062 1 91.69 135 GLN A N 1
ATOM 1097 C CA . GLN A 1 135 ? 2.662 11.039 -9.773 1 91.69 135 GLN A CA 1
ATOM 1098 C C . GLN A 1 135 ? 1.512 10.969 -8.773 1 91.69 135 GLN A C 1
ATOM 1100 O O . GLN A 1 135 ? 0.75 11.93 -8.625 1 91.69 135 GLN A O 1
ATOM 1105 N N . ASP A 1 136 ? 1.371 9.875 -8.094 1 92.12 136 ASP A N 1
ATOM 1106 C CA . ASP A 1 136 ? 0.191 9.633 -7.27 1 92.12 136 ASP A CA 1
ATOM 1107 C C . ASP A 1 136 ? 0.335 10.281 -5.898 1 92.12 136 ASP A C 1
ATOM 1109 O O . ASP A 1 136 ? -0.598 10.922 -5.406 1 92.12 136 ASP A O 1
ATOM 1113 N N . PHE A 1 137 ? 1.506 10.031 -5.27 1 95.69 137 PHE A N 1
ATOM 1114 C CA . PHE A 1 137 ? 1.785 10.57 -3.943 1 95.69 137 PHE A CA 1
ATOM 1115 C C . PHE A 1 137 ? 3.104 11.336 -3.938 1 95.69 137 PHE A C 1
ATOM 1117 O O . PHE A 1 137 ? 4.043 10.969 -4.648 1 95.69 137 PHE A O 1
ATOM 1124 N N . PRO A 1 138 ? 3.182 12.453 -3.162 1 98 138 PRO A N 1
ATOM 1125 C CA . PRO A 1 138 ? 4.527 12.977 -2.902 1 98 138 PRO A CA 1
ATOM 1126 C C . PRO A 1 138 ? 5.398 11.984 -2.131 1 98 138 PRO A C 1
ATOM 1128 O O . PRO A 1 138 ? 4.895 11.242 -1.286 1 98 138 PRO A O 1
ATOM 1131 N N . ASN A 1 139 ? 6.727 11.93 -2.508 1 96.88 139 ASN A N 1
ATOM 1132 C CA . ASN A 1 139 ? 7.625 11.273 -1.56 1 96.88 139 ASN A CA 1
ATOM 1133 C C . ASN A 1 139 ? 7.543 11.914 -0.178 1 96.88 139 ASN A C 1
ATOM 1135 O O . ASN A 1 139 ? 7.859 13.102 -0.02 1 96.88 139 ASN A O 1
ATOM 1139 N N . SER A 1 140 ? 7.051 11.148 0.778 1 98.56 140 SER A N 1
ATOM 1140 C CA . SER A 1 140 ? 6.777 11.719 2.094 1 98.56 140 SER A CA 1
ATOM 1141 C C . SER A 1 140 ? 6.516 10.625 3.125 1 98.56 140 SER A C 1
ATOM 1143 O O . SER A 1 140 ? 6.289 9.469 2.77 1 98.56 140 SER A O 1
ATOM 1145 N N . ILE A 1 141 ? 6.66 11 4.352 1 98.62 141 ILE A N 1
ATOM 1146 C CA . ILE A 1 141 ? 6.055 10.219 5.422 1 98.62 141 ILE A CA 1
ATOM 1147 C C . ILE A 1 141 ? 4.566 10.539 5.516 1 98.62 141 ILE A C 1
ATOM 1149 O O . ILE A 1 141 ? 4.172 11.711 5.492 1 98.62 141 ILE A O 1
ATOM 1153 N N . GLU A 1 142 ? 3.771 9.492 5.566 1 98.69 142 GLU A N 1
ATOM 1154 C CA . GLU A 1 142 ? 2.326 9.672 5.66 1 98.69 142 GLU A CA 1
ATOM 1155 C C . GLU A 1 142 ? 1.8 9.219 7.02 1 98.69 142 GLU A C 1
ATOM 1157 O O . GLU A 1 142 ? 1.936 8.047 7.383 1 98.69 142 GLU A O 1
ATOM 1162 N N . VAL A 1 143 ? 1.334 10.18 7.75 1 98.94 143 VAL A N 1
ATOM 1163 C CA . VAL A 1 143 ? 0.484 9.844 8.883 1 98.94 143 VAL A CA 1
ATOM 1164 C C . VAL A 1 143 ? -0.94 9.578 8.406 1 98.94 143 VAL A C 1
ATOM 1166 O O . VAL A 1 143 ? -1.707 10.508 8.164 1 98.94 143 VAL A O 1
ATOM 1169 N N . GLN A 1 144 ? -1.246 8.312 8.281 1 98.62 144 GLN A N 1
ATOM 1170 C CA . GLN A 1 144 ? -2.504 7.891 7.676 1 98.62 144 GLN A CA 1
ATOM 1171 C C . GLN A 1 144 ? -3.682 8.156 8.602 1 98.62 144 GLN A C 1
ATOM 1173 O O . GLN A 1 144 ? -3.68 7.73 9.758 1 98.62 144 GLN A O 1
ATOM 1178 N N . LEU A 1 145 ? -4.633 8.914 8.109 1 98.81 145 LEU A N 1
ATOM 1179 C CA . LEU A 1 145 ? -5.871 9.164 8.836 1 98.81 145 LEU A CA 1
ATOM 1180 C C . LEU A 1 145 ? -6.98 8.234 8.359 1 98.81 145 LEU A C 1
ATOM 1182 O O . LEU A 1 145 ? -7.355 8.258 7.184 1 98.81 145 LEU A O 1
ATOM 1186 N N . LEU A 1 146 ? -7.48 7.406 9.281 1 98.19 146 LEU A N 1
ATOM 1187 C CA . LEU A 1 146 ? -8.555 6.48 8.953 1 98.19 146 LEU A CA 1
ATOM 1188 C C . LEU A 1 146 ? -9.789 6.75 9.805 1 98.19 146 LEU A C 1
ATOM 1190 O O . LEU A 1 146 ? -9.688 7.336 10.891 1 98.19 146 LEU A O 1
ATOM 1194 N N . GLY A 1 147 ? -10.93 6.422 9.297 1 97.31 147 GLY A N 1
ATOM 1195 C CA . GLY A 1 147 ? -12.172 6.312 10.039 1 97.31 147 GLY A CA 1
ATOM 1196 C C . GLY A 1 147 ? -12.695 4.891 10.125 1 97.31 147 GLY A C 1
ATOM 1197 O O . GLY A 1 147 ? -12.523 4.105 9.188 1 97.31 147 GLY A O 1
ATOM 1198 N N . GLY A 1 148 ? -13.344 4.629 11.219 1 94.25 148 GLY A N 1
ATOM 1199 C CA . GLY A 1 148 ? -13.945 3.314 11.367 1 94.25 148 GLY A CA 1
ATOM 1200 C C . GLY A 1 148 ? -15.156 3.111 10.477 1 94.25 148 GLY A C 1
ATOM 1201 O O . GLY A 1 148 ? -15.75 4.078 9.992 1 94.25 148 GLY A O 1
ATOM 1202 N N . ASN A 1 149 ? -15.461 1.882 10.281 1 87.69 149 ASN A N 1
ATOM 1203 C CA . ASN A 1 149 ? -16.594 1.547 9.43 1 87.69 149 ASN A CA 1
ATOM 1204 C C . ASN A 1 149 ? -17.828 1.168 10.25 1 87.69 149 ASN A C 1
ATOM 1206 O O . ASN A 1 149 ? -18.797 0.653 9.711 1 87.69 149 ASN A O 1
ATOM 1210 N N . GLY A 1 150 ? -17.75 1.331 11.586 1 90.19 150 GLY A N 1
ATOM 1211 C CA . GLY A 1 150 ? -18.875 1.065 12.477 1 90.19 150 GLY A CA 1
ATOM 1212 C C . GLY A 1 150 ? -18.828 -0.309 13.109 1 90.19 150 GLY A C 1
ATOM 1213 O O . GLY A 1 150 ? -19.609 -0.611 14.016 1 90.19 150 GLY A O 1
ATOM 1214 N N . LYS A 1 151 ? -17.875 -1.176 12.703 1 86.12 151 LYS A N 1
ATOM 1215 C CA . LYS A 1 151 ? -17.922 -2.562 13.156 1 86.12 151 LYS A CA 1
ATOM 1216 C C . LYS A 1 151 ? -16.516 -3.062 13.508 1 86.12 151 LYS A C 1
ATOM 1218 O O . LYS A 1 151 ? -16.266 -3.502 14.633 1 86.12 151 LYS A O 1
ATOM 1223 N N . ASP A 1 152 ? -15.555 -2.916 12.68 1 84.56 152 ASP A N 1
ATOM 1224 C CA . ASP A 1 152 ? -14.25 -3.561 12.789 1 84.56 152 ASP A CA 1
ATOM 1225 C C . ASP A 1 152 ? -13.227 -2.625 13.43 1 84.56 152 ASP A C 1
ATOM 1227 O O . ASP A 1 152 ? -13.352 -1.403 13.344 1 84.56 152 ASP A O 1
ATOM 1231 N N . GLU A 1 153 ? -12.195 -3.287 14.008 1 89.06 153 GLU A N 1
ATOM 1232 C CA . GLU A 1 153 ? -11.055 -2.494 14.461 1 89.06 153 GLU A CA 1
ATOM 1233 C C . GLU A 1 153 ? -10.273 -1.926 13.281 1 89.06 153 GLU A C 1
ATOM 1235 O O . GLU A 1 153 ? -10.016 -2.629 12.305 1 89.06 153 GLU A O 1
ATOM 1240 N N . ARG A 1 154 ? -10 -0.713 13.414 1 93.44 154 ARG A N 1
ATOM 1241 C CA . ARG A 1 154 ? -9.281 0.006 12.367 1 93.44 154 ARG A CA 1
ATOM 1242 C C . ARG A 1 154 ? -8.531 1.206 12.938 1 93.44 154 ARG A C 1
ATOM 1244 O O . ARG A 1 154 ? -9.094 2.299 13.047 1 93.44 154 ARG A O 1
ATOM 1251 N N . SER A 1 155 ? -7.23 1.009 13.219 1 96.44 155 SER A N 1
ATOM 1252 C CA . SER A 1 155 ? -6.449 2.062 13.859 1 96.44 155 SER A CA 1
ATOM 1253 C C . SER A 1 155 ? -6.184 3.215 12.891 1 96.44 155 SER A C 1
ATOM 1255 O O . SER A 1 155 ? -6.219 3.033 11.672 1 96.44 155 SER A O 1
ATOM 1257 N N . THR A 1 156 ? -5.992 4.402 13.43 1 98.12 156 THR A N 1
ATOM 1258 C CA . THR A 1 156 ? -5.652 5.602 12.672 1 98.12 156 THR A CA 1
ATOM 1259 C C . THR A 1 156 ? -4.305 6.16 13.117 1 98.12 156 THR A C 1
ATOM 1261 O O . THR A 1 156 ? -3.664 5.609 14.016 1 98.12 156 THR A O 1
ATOM 1264 N N . ALA A 1 157 ? -3.846 7.207 12.359 1 98.75 157 ALA A N 1
ATOM 1265 C CA . ALA A 1 157 ? -2.496 7.734 12.539 1 98.75 157 ALA A CA 1
ATOM 1266 C C . ALA A 1 157 ? -1.45 6.645 12.328 1 98.75 157 ALA A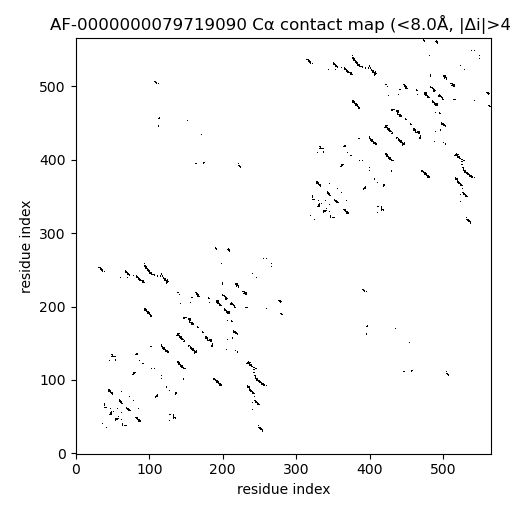 C 1
ATOM 1268 O O . ALA A 1 157 ? -0.475 6.555 13.078 1 98.75 157 ALA A O 1
ATOM 1269 N N . ASN A 1 158 ? -1.739 5.754 11.414 1 97.75 158 ASN A N 1
ATOM 1270 C CA . ASN A 1 158 ? -0.745 4.77 11 1 97.75 158 ASN A CA 1
ATOM 1271 C C . ASN A 1 158 ? 0.384 5.41 10.203 1 97.75 158 ASN A C 1
ATOM 1273 O O . ASN A 1 158 ? 0.326 6.602 9.883 1 97.75 158 ASN A O 1
ATOM 1277 N N . LEU A 1 159 ? 1.437 4.625 10.008 1 98 159 LEU A N 1
ATOM 1278 C CA . LEU A 1 159 ? 2.576 5.129 9.25 1 98 159 LEU A CA 1
ATOM 1279 C C . LEU A 1 159 ? 2.654 4.461 7.879 1 98 159 LEU A C 1
ATOM 1281 O O . LEU A 1 159 ? 2.742 3.236 7.781 1 98 159 LEU A O 1
ATOM 1285 N N . CYS A 1 160 ? 2.529 5.223 6.816 1 96.75 160 CYS A N 1
ATOM 1286 C CA . CYS A 1 160 ? 2.766 4.746 5.457 1 96.75 160 CYS A CA 1
ATOM 1287 C C . CYS A 1 160 ? 3.908 5.512 4.801 1 96.75 160 CYS A C 1
ATOM 1289 O O . CYS A 1 160 ? 4.215 6.637 5.199 1 96.75 160 CYS A O 1
ATOM 1291 N N . THR A 1 161 ? 4.504 4.891 3.746 1 95.88 161 THR A N 1
ATOM 1292 C CA . THR A 1 161 ? 5.797 5.402 3.309 1 95.88 161 THR A CA 1
ATOM 1293 C C . THR A 1 161 ? 5.871 5.465 1.786 1 95.88 161 THR A C 1
ATOM 1295 O O . THR A 1 161 ? 6.738 4.84 1.176 1 95.88 161 THR A O 1
ATOM 1298 N N . PRO A 1 162 ? 5.082 6.305 1.177 1 94.75 162 PRO A N 1
ATOM 1299 C CA . PRO A 1 162 ? 5.301 6.496 -0.259 1 94.75 162 PRO A CA 1
ATOM 1300 C C . PRO A 1 162 ? 6.668 7.102 -0.573 1 94.75 162 PRO A C 1
ATOM 1302 O O . PRO A 1 162 ? 6.938 8.25 -0.202 1 94.75 162 PRO A O 1
ATOM 1305 N N . GLY A 1 163 ? 7.488 6.379 -1.271 1 93.56 163 GLY A N 1
ATOM 1306 C CA . GLY A 1 163 ? 8.789 6.859 -1.715 1 93.56 163 GLY A CA 1
ATOM 1307 C C . GLY A 1 163 ? 9.781 7.035 -0.581 1 93.56 163 GLY A C 1
ATOM 1308 O O . GLY A 1 163 ? 10.797 7.715 -0.735 1 93.56 163 GLY A O 1
ATOM 1309 N N . THR A 1 164 ? 9.438 6.512 0.568 1 96.62 164 THR A N 1
ATOM 1310 C CA . THR A 1 164 ? 10.273 6.715 1.744 1 96.62 164 THR A CA 1
ATOM 1311 C C . THR A 1 164 ? 10.383 5.43 2.559 1 96.62 164 THR A C 1
ATOM 1313 O O . THR A 1 164 ? 9.758 4.418 2.223 1 96.62 164 THR A O 1
ATOM 1316 N N . GLN A 1 165 ? 11.234 5.461 3.523 1 94.81 165 GLN A N 1
ATOM 1317 C CA . GLN A 1 165 ? 11.367 4.453 4.57 1 94.81 165 GLN A CA 1
ATOM 1318 C C . GLN A 1 165 ? 11.766 5.094 5.898 1 94.81 165 GLN A C 1
ATOM 1320 O O . GLN A 1 165 ? 11.891 6.316 5.992 1 94.81 165 GLN A O 1
ATOM 1325 N N . TYR A 1 166 ? 11.828 4.273 6.922 1 97 166 TYR A N 1
ATOM 1326 C CA . TYR A 1 166 ? 12.125 4.785 8.258 1 97 166 TYR A CA 1
ATOM 1327 C C . TYR A 1 166 ? 12.797 3.721 9.109 1 97 166 TYR A C 1
ATOM 1329 O O . TYR A 1 166 ? 13 2.59 8.664 1 97 166 TYR A O 1
ATOM 1337 N N . VAL A 1 167 ? 13.297 4.148 10.258 1 95.62 167 VAL A N 1
ATOM 1338 C CA . VAL A 1 167 ? 13.898 3.232 11.219 1 95.62 167 VAL A CA 1
ATOM 1339 C C . VAL A 1 167 ? 13.008 3.123 12.453 1 95.62 167 VAL A C 1
ATOM 1341 O O . VAL A 1 167 ? 12.508 4.133 12.961 1 95.62 167 VAL A O 1
ATOM 1344 N N . LYS A 1 168 ? 12.758 1.982 12.812 1 94.75 168 LYS A N 1
ATOM 1345 C CA . LYS A 1 168 ? 12.078 1.675 14.07 1 94.75 168 LYS A CA 1
ATOM 1346 C C . LYS A 1 168 ? 12.805 0.573 14.828 1 94.75 168 LYS A C 1
ATOM 1348 O O . LYS A 1 168 ? 13.133 -0.471 14.266 1 94.75 168 LYS A O 1
ATOM 1353 N N . ASP A 1 169 ? 13.102 0.904 16.125 1 91.38 169 ASP A N 1
ATOM 1354 C CA . ASP A 1 169 ? 13.82 -0.035 16.984 1 91.38 169 ASP A CA 1
ATOM 1355 C C . ASP A 1 169 ? 15.148 -0.453 16.344 1 91.38 169 ASP A C 1
ATOM 1357 O O . ASP A 1 169 ? 15.484 -1.64 16.328 1 91.38 169 ASP A O 1
ATOM 1361 N N . GLY A 1 170 ? 15.742 0.436 15.758 1 91.44 170 GLY A N 1
ATOM 1362 C CA . GLY A 1 170 ? 17.094 0.26 15.242 1 91.44 170 GLY A CA 1
ATOM 1363 C C . GLY A 1 170 ? 17.125 -0.426 13.891 1 91.44 170 GLY A C 1
ATOM 1364 O O . GLY A 1 170 ? 18.203 -0.692 13.352 1 91.44 170 GLY A O 1
ATOM 1365 N N . LYS A 1 171 ? 15.953 -0.636 13.32 1 89.94 171 LYS A N 1
ATOM 1366 C CA . LYS A 1 171 ? 15.914 -1.347 12.047 1 89.94 171 LYS A CA 1
ATOM 1367 C C . LYS A 1 171 ? 15.141 -0.554 11 1 89.94 171 LYS A C 1
ATOM 1369 O O . LYS A 1 171 ? 14.133 0.08 11.312 1 89.94 171 LYS A O 1
ATOM 1374 N N . ILE A 1 172 ? 15.648 -0.631 9.781 1 90.81 172 ILE A N 1
ATOM 1375 C CA . ILE A 1 172 ? 14.906 -0.055 8.664 1 90.81 172 ILE A CA 1
ATOM 1376 C C . ILE A 1 172 ? 13.648 -0.881 8.406 1 90.81 172 ILE A C 1
ATOM 1378 O O . ILE A 1 172 ? 13.719 -2.105 8.281 1 90.81 172 ILE A O 1
ATOM 1382 N N . VAL A 1 173 ? 12.539 -0.208 8.344 1 88.06 173 VAL A N 1
ATOM 1383 C CA . VAL A 1 173 ? 11.266 -0.87 8.07 1 88.06 173 VAL A CA 1
ATOM 1384 C C . VAL A 1 173 ? 10.883 -0.666 6.605 1 88.06 173 VAL A C 1
ATOM 1386 O O . VAL A 1 173 ? 10.703 0.468 6.156 1 88.06 173 VAL A O 1
ATOM 1389 N N . LYS A 1 174 ? 10.68 -1.757 5.875 1 81.38 174 LYS A N 1
ATOM 1390 C CA . LYS A 1 174 ? 10.406 -1.688 4.441 1 81.38 174 LYS A CA 1
ATOM 1391 C C . LYS A 1 174 ? 8.914 -1.864 4.16 1 81.38 174 LYS A C 1
ATOM 1393 O O . LYS A 1 174 ? 8.445 -1.573 3.059 1 81.38 174 LYS A O 1
ATOM 1398 N N . GLN A 1 175 ? 8.195 -2.34 5.168 1 82.69 175 GLN A N 1
ATOM 1399 C CA . GLN A 1 175 ? 6.746 -2.445 5.02 1 82.69 175 GLN A CA 1
ATOM 1400 C C . GLN A 1 175 ? 6.125 -1.087 4.711 1 82.69 175 GLN A C 1
ATOM 1402 O O . GLN A 1 175 ? 6.445 -0.09 5.363 1 82.69 175 GLN A O 1
ATOM 1407 N N . HIS A 1 176 ? 5.227 -1.086 3.703 1 87.12 176 HIS A N 1
ATOM 1408 C CA . HIS A 1 176 ? 4.688 0.18 3.221 1 87.12 176 HIS A CA 1
ATOM 1409 C C . HIS A 1 176 ? 3.857 0.87 4.297 1 87.12 176 HIS A C 1
ATOM 1411 O O . HIS A 1 176 ? 3.955 2.086 4.48 1 87.12 176 HIS A O 1
ATOM 1417 N N . CYS A 1 177 ? 2.949 0.125 4.918 1 92.12 177 CYS A N 1
ATOM 1418 C CA . CYS A 1 177 ? 2.15 0.691 6 1 92.12 177 CYS A CA 1
ATOM 1419 C C . CYS A 1 177 ? 2.297 -0.129 7.273 1 92.12 177 CYS A C 1
ATOM 1421 O O . CYS A 1 177 ? 2.324 -1.36 7.227 1 92.12 177 CYS A O 1
ATOM 1423 N N . THR A 1 178 ? 2.457 0.582 8.359 1 91.94 178 THR A N 1
ATOM 1424 C CA . THR A 1 178 ? 2.518 -0.003 9.695 1 91.94 178 THR A CA 1
ATOM 1425 C C . THR A 1 178 ? 1.4 0.546 10.578 1 91.94 178 THR A C 1
ATOM 1427 O O . THR A 1 178 ? 1.256 1.762 10.727 1 91.94 178 THR A O 1
ATOM 1430 N N . ASN A 1 179 ? 0.676 -0.338 11.172 1 92.75 179 ASN A N 1
ATOM 1431 C CA . ASN A 1 179 ? -0.441 0.081 12.008 1 92.75 179 ASN A CA 1
ATOM 1432 C C . ASN A 1 179 ? 0.042 0.722 13.305 1 92.75 179 ASN A C 1
ATOM 1434 O O . ASN A 1 179 ? 1.035 0.282 13.891 1 92.75 179 ASN A O 1
ATOM 1438 N N . SER A 1 180 ? -0.706 1.693 13.727 1 97.25 180 SER A N 1
ATOM 1439 C CA . SER A 1 180 ? -0.485 2.281 15.047 1 97.25 180 SER A CA 1
ATOM 1440 C C . SER A 1 180 ? -1.221 1.5 16.125 1 97.25 180 SER A C 1
ATOM 1442 O O . SER A 1 180 ? -1.861 0.486 15.844 1 97.25 180 SER A O 1
ATOM 1444 N N . SER A 1 181 ? -1.075 2.031 17.422 1 97.31 181 SER A N 1
ATOM 1445 C CA . SER A 1 181 ? -1.793 1.419 18.531 1 97.31 181 SER A CA 1
ATOM 1446 C C . SER A 1 181 ? -3.062 2.195 18.859 1 97.31 181 SER A C 1
ATOM 1448 O O . SER A 1 181 ? -3.609 2.059 19.953 1 97.31 181 SER A O 1
ATOM 1450 N N . SER A 1 182 ? -3.52 3.021 17.969 1 98.12 182 SER A N 1
ATOM 1451 C CA . SER A 1 182 ? -4.684 3.854 18.25 1 98.12 182 SER A CA 1
ATOM 1452 C C . SER A 1 182 ? -5.953 3.014 18.359 1 98.12 182 SER A C 1
ATOM 1454 O O . SER A 1 182 ? -6.008 1.899 17.828 1 98.12 182 SER A O 1
ATOM 1456 N N . LYS A 1 183 ? -6.895 3.602 19.031 1 96.69 183 LYS A N 1
ATOM 1457 C CA . LYS A 1 183 ? -8.258 3.078 18.953 1 96.69 183 LYS A CA 1
ATOM 1458 C C . LYS A 1 183 ? -8.859 3.318 17.578 1 96.69 183 LYS A C 1
ATOM 1460 O O . LYS A 1 183 ? -8.227 3.938 16.719 1 96.69 183 LYS A O 1
ATOM 1465 N N . THR A 1 184 ? -10.039 2.709 17.422 1 97.06 184 THR A N 1
ATOM 1466 C CA . THR A 1 184 ? -10.828 2.957 16.219 1 97.06 184 THR A CA 1
ATOM 1467 C C . THR A 1 184 ? -11.906 4.004 16.5 1 97.06 184 THR A C 1
ATOM 1469 O O . THR A 1 184 ? -12.562 3.975 17.547 1 97.06 184 THR A O 1
ATOM 1472 N N . TYR A 1 185 ? -12.031 4.887 15.602 1 97.94 185 TYR A N 1
ATOM 1473 C CA . TYR A 1 185 ? -13.031 5.941 15.734 1 97.94 185 TYR A CA 1
ATOM 1474 C C . TYR A 1 185 ? -14.086 5.84 14.641 1 97.94 185 TYR A C 1
ATOM 1476 O O . TYR A 1 185 ? -13.867 6.297 13.516 1 97.94 185 TYR A O 1
ATOM 1484 N N . HIS A 1 186 ? -15.234 5.328 15.055 1 95.88 186 HIS A N 1
ATOM 1485 C CA . HIS A 1 186 ? -16.328 5.09 14.125 1 95.88 186 HIS A CA 1
ATOM 1486 C C . HIS A 1 186 ? -17.172 6.344 13.922 1 95.88 186 HIS A C 1
ATOM 1488 O O . HIS A 1 186 ? -17.109 7.273 14.727 1 95.88 186 HIS A O 1
ATOM 1494 N N . GLY A 1 187 ? -17.969 6.316 12.773 1 94.56 187 GLY A N 1
ATOM 1495 C CA . GLY A 1 187 ? -18.938 7.379 12.523 1 94.56 187 GLY A CA 1
ATOM 1496 C C . GLY A 1 187 ? -18.281 8.688 12.102 1 94.56 187 GLY A C 1
ATOM 1497 O O . GLY A 1 187 ? -17.125 8.703 11.68 1 94.56 187 GLY A O 1
ATOM 1498 N N . ASP A 1 188 ? -18.984 9.711 12.188 1 97.06 188 ASP A N 1
ATOM 1499 C CA . ASP A 1 188 ? -18.547 11 11.656 1 97.06 188 ASP A CA 1
ATOM 1500 C C . ASP A 1 188 ? -18 11.891 12.773 1 97.06 188 ASP A C 1
ATOM 1502 O O . ASP A 1 188 ? -18.172 13.117 12.727 1 97.06 188 ASP A O 1
ATOM 1506 N N . GLN A 1 189 ? -17.391 11.289 13.758 1 97.81 189 GLN A N 1
ATOM 1507 C CA . GLN A 1 189 ? -16.875 12.062 14.875 1 97.81 189 GLN A CA 1
ATOM 1508 C C . GLN A 1 189 ? -15.57 12.758 14.508 1 97.81 189 GLN A C 1
ATOM 1510 O O . GLN A 1 189 ? -14.812 12.258 13.664 1 97.81 189 GLN A O 1
ATOM 1515 N N . TRP A 1 190 ? -15.375 13.891 15.172 1 98.56 190 TRP A N 1
ATOM 1516 C CA . TRP A 1 190 ? -14.102 14.586 15.031 1 98.56 190 TRP A CA 1
ATOM 1517 C C . TRP A 1 190 ? -13 13.859 15.789 1 98.56 190 TRP A C 1
ATOM 1519 O O . TRP A 1 190 ? -13.219 13.398 16.922 1 98.56 190 TRP A O 1
ATOM 1529 N N . VAL A 1 191 ? -11.867 13.695 15.148 1 98.75 191 VAL A N 1
ATOM 1530 C CA . VAL A 1 191 ? -10.68 13.102 15.75 1 98.75 191 VAL A CA 1
ATOM 1531 C C . VAL A 1 191 ? -9.492 14.055 15.617 1 98.75 191 VAL A C 1
ATOM 1533 O O . VAL A 1 191 ? -9.305 14.672 14.562 1 98.75 191 VAL A O 1
ATOM 1536 N N . ARG A 1 192 ? -8.727 14.25 16.656 1 98.62 192 ARG A N 1
ATOM 1537 C CA . ARG A 1 192 ? -7.523 15.062 16.562 1 98.62 192 ARG A CA 1
ATOM 1538 C C . ARG A 1 192 ? -6.277 14.195 16.453 1 98.62 192 ARG A C 1
ATOM 1540 O O . ARG A 1 192 ? -6.039 13.328 17.297 1 98.62 192 ARG A O 1
ATOM 1547 N N . SER A 1 193 ? -5.566 14.352 15.43 1 98.81 193 SER A N 1
ATOM 1548 C CA . SER A 1 193 ? -4.25 13.742 15.258 1 98.81 193 SER A CA 1
ATOM 1549 C C . SER A 1 193 ? -3.139 14.773 15.398 1 98.81 193 SER A C 1
ATOM 1551 O O . SER A 1 193 ? -3.232 15.875 14.852 1 98.81 193 SER A O 1
ATOM 1553 N N . GLU A 1 194 ? -2.133 14.477 16.188 1 98.75 194 GLU A N 1
ATOM 1554 C CA . GLU A 1 194 ? -0.96 15.336 16.328 1 98.75 194 GLU A CA 1
ATOM 1555 C C . GLU A 1 194 ? 0.321 14.578 15.992 1 98.75 194 GLU A C 1
ATOM 1557 O O . GLU A 1 194 ? 0.411 13.375 16.203 1 98.75 194 GLU A O 1
ATOM 1562 N N . VAL A 1 195 ? 1.242 15.312 15.469 1 98.88 195 VAL A N 1
ATOM 1563 C CA . VAL A 1 195 ? 2.52 14.727 15.086 1 98.88 195 VAL A CA 1
ATOM 1564 C C . VAL A 1 195 ? 3.666 15.602 15.578 1 98.88 195 VAL A C 1
ATOM 1566 O O . VAL A 1 195 ? 3.771 16.766 15.195 1 98.88 195 VAL A O 1
ATOM 1569 N N . LEU A 1 196 ? 4.48 15.07 16.438 1 98.38 196 LEU A N 1
ATOM 1570 C CA . LEU A 1 196 ? 5.746 15.695 16.812 1 98.38 196 LEU A CA 1
ATOM 1571 C C . LEU A 1 196 ? 6.848 15.312 15.828 1 98.38 196 LEU A C 1
ATOM 1573 O O . LEU A 1 196 ? 7.098 14.125 15.602 1 98.38 196 LEU A O 1
ATOM 1577 N N . VAL A 1 197 ? 7.449 16.266 15.242 1 98.69 197 VAL A N 1
ATOM 1578 C CA . VAL A 1 197 ? 8.539 16.047 14.297 1 98.69 197 VAL A CA 1
ATOM 1579 C C . VAL A 1 197 ? 9.781 16.797 14.766 1 98.69 197 VAL A C 1
ATOM 1581 O O . VAL A 1 197 ? 9.766 18.031 14.891 1 98.69 197 VAL A O 1
ATOM 1584 N N . LEU A 1 198 ? 10.844 16.109 15.016 1 97.75 198 LEU A N 1
ATOM 1585 C CA . LEU A 1 198 ? 12.133 16.703 15.375 1 97.75 198 LEU A CA 1
ATOM 1586 C C . LEU A 1 198 ? 13.195 16.344 14.344 1 97.75 198 LEU A C 1
ATOM 1588 O O . LEU A 1 198 ? 14.086 15.539 14.617 1 97.75 198 LEU A O 1
ATOM 1592 N N . GLY A 1 199 ? 13.094 17.094 13.141 1 97.69 199 GLY A N 1
ATOM 1593 C CA . GLY A 1 199 ? 13.992 16.766 12.047 1 97.69 199 GLY A CA 1
ATOM 1594 C C . GLY A 1 199 ? 13.961 15.289 11.672 1 97.69 199 GLY A C 1
ATOM 1595 O O . GLY A 1 199 ? 12.891 14.734 11.406 1 97.69 199 GLY A O 1
ATOM 1596 N N . ASP A 1 200 ? 15.109 14.68 11.672 1 98.12 200 ASP A N 1
ATOM 1597 C CA . ASP A 1 200 ? 15.188 13.258 11.359 1 98.12 200 ASP A CA 1
ATOM 1598 C C . ASP A 1 200 ? 15.438 12.43 12.617 1 98.12 200 ASP A C 1
ATOM 1600 O O . ASP A 1 200 ? 15.617 11.219 12.547 1 98.12 200 ASP A O 1
ATOM 1604 N N . SER A 1 201 ? 15.398 13.086 13.75 1 96.94 201 SER A N 1
ATOM 1605 C CA . SER A 1 201 ? 15.766 12.422 15 1 96.94 201 SER A CA 1
ATOM 1606 C C . SER A 1 201 ? 14.594 11.633 15.578 1 96.94 201 SER A C 1
ATOM 1608 O O . SER A 1 201 ? 14.781 10.547 16.141 1 96.94 201 SER A O 1
ATOM 1610 N N . LEU A 1 202 ? 13.406 12.242 15.43 1 97.38 202 LEU A N 1
ATOM 1611 C CA . LEU A 1 202 ? 12.258 11.617 16.078 1 97.38 202 LEU A CA 1
ATOM 1612 C C . LEU A 1 202 ? 10.945 12.094 15.461 1 97.38 202 LEU A C 1
ATOM 1614 O O . LEU A 1 202 ? 10.781 13.289 15.195 1 97.38 202 LEU A O 1
ATOM 1618 N N . ILE A 1 203 ? 10.016 11.172 15.25 1 98.75 203 ILE A N 1
ATOM 1619 C CA . ILE A 1 203 ? 8.641 11.469 14.883 1 98.75 203 ILE A CA 1
ATOM 1620 C C . ILE A 1 203 ? 7.688 10.656 15.766 1 98.75 203 ILE A C 1
ATOM 1622 O O . ILE A 1 203 ? 7.879 9.453 15.945 1 98.75 203 ILE A O 1
ATOM 1626 N N . VAL A 1 204 ? 6.695 11.328 16.344 1 98.62 204 VAL A N 1
ATOM 1627 C CA . VAL A 1 204 ? 5.727 10.68 17.219 1 98.62 204 VAL A CA 1
ATOM 1628 C C . VAL A 1 204 ? 4.309 11.055 16.781 1 98.62 204 VAL A C 1
ATOM 1630 O O . VAL A 1 204 ? 4.023 12.227 16.531 1 98.62 204 VAL A O 1
ATOM 1633 N N . HIS A 1 205 ? 3.453 10.031 16.641 1 98.81 205 HIS A N 1
ATOM 1634 C CA . HIS A 1 205 ? 2.041 10.266 16.359 1 98.81 205 HIS A CA 1
ATOM 1635 C C . HIS A 1 205 ? 1.203 10.211 17.625 1 98.81 205 HIS A C 1
ATOM 1637 O O . HIS A 1 205 ? 1.433 9.367 18.5 1 98.81 205 HIS A O 1
ATOM 1643 N N . TYR A 1 206 ? 0.231 11.125 17.734 1 98.5 206 TYR A N 1
ATOM 1644 C CA . TYR A 1 206 ? -0.765 11.141 18.812 1 98.5 206 TYR A CA 1
ATOM 1645 C C . TYR A 1 206 ? -2.176 11.18 18.234 1 98.5 206 TYR A C 1
ATOM 1647 O O . TYR A 1 206 ? -2.422 11.828 17.219 1 98.5 206 TYR A O 1
ATOM 1655 N N . VAL A 1 207 ? -3.062 10.453 18.922 1 98.69 207 VAL A N 1
ATOM 1656 C CA . VAL A 1 207 ? -4.484 10.539 18.609 1 98.69 207 VAL A CA 1
ATOM 1657 C C . VAL A 1 207 ? -5.277 10.883 19.859 1 98.69 207 VAL A C 1
ATOM 1659 O O . VAL A 1 207 ? -5.211 10.156 20.859 1 98.69 207 VAL A O 1
ATOM 1662 N N . ASN A 1 208 ? -5.969 11.977 19.734 1 97.81 208 ASN A N 1
ATOM 1663 C CA . ASN A 1 208 ? -6.727 12.461 20.891 1 97.81 208 ASN A CA 1
ATOM 1664 C C . ASN A 1 208 ? -5.898 12.406 22.172 1 97.81 208 ASN A C 1
ATOM 1666 O O . ASN A 1 208 ? -6.359 11.898 23.188 1 97.81 208 ASN A O 1
ATOM 1670 N N . GLY A 1 209 ? -4.688 12.805 22.016 1 96.88 209 GLY A N 1
ATOM 1671 C CA . GLY A 1 209 ? -3.848 13.047 23.172 1 96.88 209 GLY A CA 1
ATOM 1672 C C . GLY A 1 209 ? -3.008 11.852 23.578 1 96.88 209 GLY A C 1
ATOM 1673 O O . GLY A 1 209 ? -2.125 11.953 24.422 1 96.88 209 GLY A O 1
ATOM 1674 N N . GLU A 1 210 ? -3.209 10.734 22.969 1 97.31 210 GLU A N 1
ATOM 1675 C CA . GLU A 1 210 ? -2.477 9.516 23.328 1 97.31 210 GLU A CA 1
ATOM 1676 C C . GLU A 1 210 ? -1.418 9.188 22.281 1 97.31 210 GLU A C 1
ATOM 1678 O O . GLU A 1 210 ? -1.702 9.188 21.078 1 97.31 210 GLU A O 1
ATOM 1683 N N . GLU A 1 211 ? -0.154 8.914 22.75 1 98 211 GLU A N 1
ATOM 1684 C CA . GLU A 1 211 ? 0.874 8.453 21.812 1 98 211 GLU A CA 1
ATOM 1685 C C . GLU A 1 211 ? 0.505 7.102 21.203 1 98 211 GLU A C 1
ATOM 1687 O O . GLU A 1 211 ? 0.098 6.188 21.922 1 98 211 GLU A O 1
ATOM 1692 N N . VAL A 1 212 ? 0.71 6.973 19.859 1 98.62 212 VAL A N 1
ATOM 1693 C CA . VAL A 1 212 ? 0.263 5.723 19.25 1 98.62 212 VAL A CA 1
ATOM 1694 C C . VAL A 1 212 ? 1.342 5.191 18.312 1 98.62 212 VAL A C 1
ATOM 1696 O O . VAL A 1 212 ? 1.248 4.062 17.828 1 98.62 212 VAL A O 1
ATOM 1699 N N . MET A 1 213 ? 2.357 5.902 18 1 98.25 213 MET A N 1
ATOM 1700 C CA . MET A 1 213 ? 3.432 5.52 17.078 1 98.25 213 MET A CA 1
ATOM 1701 C C . MET A 1 213 ? 4.672 6.375 17.312 1 98.25 213 MET A C 1
ATOM 1703 O O . MET A 1 213 ? 4.566 7.57 17.594 1 98.25 213 MET A O 1
ATOM 1707 N N . ARG A 1 214 ? 5.828 5.793 17.25 1 98.44 214 ARG A N 1
ATOM 1708 C CA . ARG A 1 214 ? 7.109 6.484 17.391 1 98.44 214 ARG A CA 1
ATOM 1709 C C . ARG A 1 214 ? 8.172 5.828 16.516 1 98.44 214 ARG A C 1
ATOM 1711 O O . ARG A 1 214 ? 8.266 4.602 16.453 1 98.44 214 ARG A O 1
ATOM 1718 N N . TYR A 1 215 ? 8.953 6.602 15.805 1 98.31 215 TYR A N 1
ATOM 1719 C CA . TYR A 1 215 ? 10 6.102 14.922 1 98.31 215 TYR A CA 1
ATOM 1720 C C . TYR A 1 215 ? 11.031 7.184 14.633 1 98.31 215 TYR A C 1
ATOM 1722 O O . TYR A 1 215 ? 10.922 8.305 15.133 1 98.31 215 TYR A O 1
ATOM 1730 N N . ASN A 1 216 ? 12.07 6.848 13.906 1 98.19 216 ASN A N 1
ATOM 1731 C CA . ASN A 1 216 ? 13.148 7.793 13.633 1 98.19 216 ASN A CA 1
ATOM 1732 C C . ASN A 1 216 ? 13.719 7.602 12.227 1 98.19 216 ASN A C 1
ATOM 1734 O O . ASN A 1 216 ? 13.289 6.715 11.492 1 98.19 216 ASN A O 1
ATOM 1738 N N . LYS A 1 217 ? 14.477 8.516 11.844 1 98.06 217 LYS A N 1
ATOM 1739 C CA . LYS A 1 217 ? 15.289 8.523 10.625 1 98.06 217 LYS A CA 1
ATOM 1740 C C . LYS A 1 217 ? 14.422 8.344 9.383 1 98.06 217 LYS A C 1
ATOM 1742 O O . LYS A 1 217 ? 14.672 7.465 8.562 1 98.06 217 LYS A O 1
ATOM 1747 N N . PRO A 1 218 ? 13.445 9.164 9.281 1 98.5 218 PRO A N 1
ATOM 1748 C CA . PRO A 1 218 ? 12.766 9.172 7.98 1 98.5 218 PRO A CA 1
ATOM 1749 C C . PRO A 1 218 ? 13.711 9.469 6.824 1 98.5 218 PRO A C 1
ATOM 1751 O O . PRO A 1 218 ? 14.594 10.336 6.941 1 98.5 218 PRO A O 1
ATOM 1754 N N . GLN A 1 219 ? 13.539 8.742 5.75 1 97.62 219 GLN A N 1
ATOM 1755 C CA . GLN A 1 219 ? 14.484 8.891 4.648 1 97.62 219 GLN A CA 1
ATOM 1756 C C . GLN A 1 219 ? 13.836 8.5 3.318 1 97.62 219 GLN A C 1
ATOM 1758 O O . GLN A 1 219 ? 12.852 7.762 3.289 1 97.62 219 GLN A O 1
ATOM 1763 N N . LEU A 1 220 ? 14.383 9.031 2.273 1 95.69 220 LEU A N 1
ATOM 1764 C CA . LEU A 1 220 ? 13.953 8.602 0.948 1 95.69 220 LEU A CA 1
ATOM 1765 C C . LEU A 1 220 ? 14.281 7.133 0.72 1 95.69 220 LEU A C 1
ATOM 1767 O O . LEU A 1 220 ? 15.188 6.59 1.353 1 95.69 220 LEU A O 1
ATOM 1771 N N . ASP A 1 221 ? 13.531 6.488 -0.117 1 91.88 221 ASP A N 1
ATOM 1772 C CA . ASP A 1 221 ? 13.938 5.152 -0.547 1 91.88 221 ASP A CA 1
ATOM 1773 C C . ASP A 1 221 ? 15.375 5.152 -1.062 1 91.88 221 ASP A C 1
ATOM 1775 O O . ASP A 1 221 ? 15.797 6.094 -1.738 1 91.88 221 ASP A O 1
ATOM 1779 N N . PRO A 1 222 ? 16.062 4.07 -0.702 1 87 222 PRO A N 1
ATOM 1780 C CA . PRO A 1 222 ? 17.453 4.047 -1.12 1 87 222 PRO A CA 1
ATOM 1781 C C . PRO A 1 222 ? 17.625 3.92 -2.633 1 87 222 PRO A C 1
ATOM 1783 O O . PRO A 1 222 ? 16.703 3.469 -3.32 1 87 222 PRO A O 1
ATOM 1786 N N . ILE A 1 223 ? 18.828 4.402 -3.025 1 79.56 223 ILE A N 1
ATOM 1787 C CA . ILE A 1 223 ? 19.188 4.309 -4.438 1 79.56 223 ILE A CA 1
ATOM 1788 C C . ILE A 1 223 ? 20.375 3.363 -4.602 1 79.56 223 ILE A C 1
ATOM 1790 O O . ILE A 1 223 ? 21.188 3.201 -3.682 1 79.56 223 ILE A O 1
ATOM 1794 N N . LYS A 1 224 ? 20.562 2.744 -5.746 1 69.5 224 LYS A N 1
ATOM 1795 C CA . LYS A 1 224 ? 21.734 2.039 -6.254 1 69.5 224 LYS A CA 1
ATOM 1796 C C . LYS A 1 224 ? 22.156 0.92 -5.305 1 69.5 224 LYS A C 1
ATOM 1798 O O . LYS A 1 224 ? 23.344 0.774 -4.996 1 69.5 224 LYS A O 1
ATOM 1803 N N . GLY A 1 225 ? 21.109 0.242 -4.68 1 68.38 225 GLY A N 1
ATOM 1804 C CA . GLY A 1 225 ? 21.438 -0.948 -3.912 1 68.38 225 GLY A CA 1
ATOM 1805 C C . GLY A 1 225 ? 21.766 -0.649 -2.461 1 68.38 225 GLY A C 1
ATOM 1806 O O . GLY A 1 225 ? 22.031 -1.564 -1.677 1 68.38 225 GLY A O 1
ATOM 1807 N N . SER A 1 226 ? 21.766 0.588 -2.117 1 78.62 226 SER A N 1
ATOM 1808 C CA . SER A 1 226 ? 22 0.947 -0.723 1 78.62 226 SER A CA 1
ATOM 1809 C C . SER A 1 226 ? 20.828 0.533 0.158 1 78.62 226 SER A C 1
ATOM 1811 O O . SER A 1 226 ? 19.703 0.364 -0.329 1 78.62 226 SER A O 1
ATOM 1813 N N . GLU A 1 227 ? 21.156 0.28 1.377 1 80.44 227 GLU A N 1
ATOM 1814 C CA . GLU A 1 227 ? 20.109 -0.031 2.34 1 80.44 227 GLU A CA 1
ATOM 1815 C C . GLU A 1 227 ? 19.453 1.241 2.871 1 80.44 227 GLU A C 1
ATOM 1817 O O . GLU A 1 227 ? 18.266 1.245 3.191 1 80.44 227 GLU A O 1
ATOM 1822 N N . GLU A 1 228 ? 20.312 2.211 2.965 1 89.06 228 GLU A N 1
ATOM 1823 C CA . GLU A 1 228 ? 19.828 3.469 3.525 1 89.06 228 GLU A CA 1
ATOM 1824 C C . GLU A 1 228 ? 19.672 4.531 2.441 1 89.06 228 GLU A C 1
ATOM 1826 O O . GLU A 1 228 ? 20.469 4.578 1.498 1 89.06 228 GLU A O 1
ATOM 1831 N N . GLY A 1 229 ? 18.641 5.34 2.59 1 92.56 229 GLY A N 1
ATOM 1832 C CA . GLY A 1 229 ? 18.438 6.477 1.712 1 92.56 229 GLY A CA 1
ATOM 1833 C C . GLY A 1 229 ? 18.844 7.797 2.34 1 92.56 229 GLY A C 1
ATOM 1834 O O . GLY A 1 229 ? 19.469 7.82 3.4 1 92.56 229 GLY A O 1
ATOM 1835 N N . GLU A 1 230 ? 18.562 8.883 1.579 1 95.88 230 GLU A N 1
ATOM 1836 C CA . GLU A 1 230 ? 18.828 10.219 2.09 1 95.88 230 GLU A CA 1
ATOM 1837 C C . GLU A 1 230 ? 17.875 10.578 3.229 1 95.88 230 GLU A C 1
ATOM 1839 O O . GLU A 1 230 ? 16.656 10.492 3.074 1 95.88 230 GLU A O 1
ATOM 1844 N N . LEU A 1 231 ? 18.422 10.984 4.352 1 98.06 231 LEU A N 1
ATOM 1845 C CA . LEU A 1 231 ? 17.609 11.367 5.496 1 98.06 231 LEU A CA 1
ATOM 1846 C C . LEU A 1 231 ? 16.75 12.586 5.168 1 98.06 231 LEU A C 1
ATOM 1848 O O . LEU A 1 231 ? 17.219 13.516 4.504 1 98.06 231 LEU A O 1
ATOM 1852 N N . LEU A 1 232 ? 15.539 12.555 5.613 1 98.56 232 LEU A N 1
ATOM 1853 C CA . LEU A 1 232 ? 14.633 13.695 5.516 1 98.56 232 LEU A CA 1
ATOM 1854 C C . LEU A 1 232 ? 14.664 14.523 6.793 1 98.56 232 LEU A C 1
ATOM 1856 O O . LEU A 1 232 ? 14.227 14.062 7.848 1 98.56 232 LEU A O 1
ATOM 1860 N N . LYS A 1 233 ? 15.055 15.766 6.676 1 98.25 233 LYS A N 1
ATOM 1861 C CA . LYS A 1 233 ? 15.203 16.609 7.852 1 98.25 233 LYS A CA 1
ATOM 1862 C C . LYS A 1 233 ? 14.172 17.734 7.852 1 98.25 233 LYS A C 1
ATOM 1864 O O . LYS A 1 233 ? 14 18.438 8.852 1 98.25 233 LYS A O 1
ATOM 1869 N N . SER A 1 234 ? 13.633 17.969 6.785 1 98.62 234 SER A N 1
ATOM 1870 C CA . SER A 1 234 ? 12.586 18.969 6.547 1 98.62 234 SER A CA 1
ATOM 1871 C C . SER A 1 234 ? 11.773 18.625 5.305 1 98.62 234 SER A C 1
ATOM 1873 O O . SER A 1 234 ? 12.117 17.703 4.566 1 98.62 234 SER A O 1
ATOM 1875 N N . GLY A 1 235 ? 10.641 19.344 5.078 1 98.81 235 GLY A N 1
ATOM 1876 C CA . GLY A 1 235 ? 9.867 19.172 3.859 1 98.81 235 GLY A CA 1
ATOM 1877 C C . GLY A 1 235 ? 8.477 19.766 3.943 1 98.81 235 GLY A C 1
ATOM 1878 O O . GLY A 1 235 ? 8.125 20.406 4.938 1 98.81 235 GLY A O 1
ATOM 1879 N N . SER A 1 236 ? 7.754 19.547 2.84 1 98.88 236 SER A N 1
ATOM 1880 C CA . SER A 1 236 ? 6.402 20.094 2.764 1 98.88 236 SER A CA 1
ATOM 1881 C C . SER A 1 236 ? 5.457 19.359 3.717 1 98.88 236 SER A C 1
ATOM 1883 O O . SER A 1 236 ? 5.758 18.25 4.164 1 98.88 236 SER A O 1
ATOM 1885 N N . ILE A 1 237 ? 4.422 20.031 4.098 1 98.94 237 ILE A N 1
ATOM 1886 C CA . ILE A 1 237 ? 3.281 19.469 4.805 1 98.94 237 ILE A CA 1
ATOM 1887 C C . ILE A 1 237 ? 2.043 19.516 3.916 1 98.94 237 ILE A C 1
ATOM 1889 O O . ILE A 1 237 ? 1.759 20.547 3.297 1 98.94 237 ILE A O 1
ATOM 1893 N N . SER A 1 238 ? 1.312 18.391 3.785 1 98.94 238 SER A N 1
ATOM 1894 C CA . SER A 1 238 ? 0.092 18.422 2.986 1 98.94 238 SER A CA 1
ATOM 1895 C C . SER A 1 238 ? -0.989 17.531 3.58 1 98.94 238 SER A C 1
ATOM 1897 O O . SER A 1 238 ? -0.7 16.672 4.418 1 98.94 238 SER A O 1
ATOM 1899 N N . LEU A 1 239 ? -2.27 17.828 3.23 1 98.94 239 LEU A N 1
ATOM 1900 C CA . LEU A 1 239 ? -3.445 17.047 3.572 1 98.94 239 LEU A CA 1
ATOM 1901 C C . LEU A 1 239 ? -3.955 16.266 2.359 1 98.94 239 LEU A C 1
ATOM 1903 O O . LEU A 1 239 ? -4.059 16.828 1.264 1 98.94 239 LEU A O 1
ATOM 1907 N N . GLN A 1 240 ? -4.309 15.039 2.555 1 98.88 240 GLN A N 1
ATOM 1908 C CA . GLN A 1 240 ? -4.504 14.109 1.451 1 98.88 240 GLN A CA 1
ATOM 1909 C C . GLN A 1 240 ? -5.977 14 1.07 1 98.88 240 GLN A C 1
ATOM 1911 O O . GLN A 1 240 ? -6.852 14.039 1.938 1 98.88 240 GLN A O 1
ATOM 1916 N N . SER A 1 241 ? -6.254 13.922 -0.196 1 98.81 241 SER A N 1
ATOM 1917 C CA . SER A 1 241 ? -7.516 13.477 -0.781 1 98.81 241 SER A CA 1
ATOM 1918 C C . SER A 1 241 ? -7.379 12.086 -1.399 1 98.81 241 SER A C 1
ATOM 1920 O O . SER A 1 241 ? -6.605 11.898 -2.34 1 98.81 241 SER A O 1
ATOM 1922 N N . GLU A 1 242 ? -8.188 11.07 -0.865 1 97.31 242 GLU A N 1
ATOM 1923 C CA . GLU A 1 242 ? -8 9.688 -1.293 1 97.31 242 GLU A CA 1
ATOM 1924 C C . GLU A 1 242 ? -9.344 9.016 -1.602 1 97.31 242 GLU A C 1
ATOM 1926 O O . GLU A 1 242 ? -9.57 7.867 -1.223 1 97.31 242 GLU A O 1
ATOM 1931 N N . SER A 1 243 ? -10.297 9.727 -2.131 1 97 243 SER A N 1
ATOM 1932 C CA . SER A 1 243 ? -11.531 9.242 -2.73 1 97 243 SER A CA 1
ATOM 1933 C C . SER A 1 243 ? -12.68 9.273 -1.729 1 97 243 SER A C 1
ATOM 1935 O O . SER A 1 243 ? -13.844 9.102 -2.104 1 97 243 SER A O 1
ATOM 1937 N N . HIS A 1 244 ? -12.438 9.422 -0.458 1 97.75 244 HIS A N 1
ATOM 1938 C CA . HIS A 1 244 ? -13.5 9.555 0.532 1 97.75 244 HIS A CA 1
ATOM 1939 C C . HIS A 1 244 ? -13.57 10.977 1.083 1 97.75 244 HIS A C 1
ATOM 1941 O O . HIS A 1 244 ? -12.539 11.555 1.45 1 97.75 244 HIS A O 1
ATOM 1947 N N . PRO A 1 245 ? -14.773 11.562 1.182 1 98.44 245 PRO A N 1
ATOM 1948 C CA . PRO A 1 245 ? -14.891 12.922 1.707 1 98.44 245 PRO A CA 1
ATOM 1949 C C . PRO A 1 245 ? -14.406 13.039 3.15 1 98.44 245 PRO A C 1
ATOM 1951 O O . PRO A 1 245 ? -14.766 12.219 3.994 1 98.44 245 PRO A O 1
ATOM 1954 N N . VAL A 1 246 ? -13.664 14.023 3.432 1 98.81 246 VAL A N 1
ATOM 1955 C CA . VAL A 1 246 ? -13.117 14.305 4.754 1 98.81 246 VAL A CA 1
ATOM 1956 C C . VAL A 1 246 ? -13.141 15.812 5.012 1 98.81 246 VAL A C 1
ATOM 1958 O O . VAL A 1 246 ? -12.961 16.609 4.086 1 98.81 246 VAL A O 1
ATOM 1961 N N . ASP A 1 247 ? -13.422 16.203 6.242 1 98.75 247 ASP A N 1
ATOM 1962 C CA . ASP A 1 247 ? -13.336 17.594 6.707 1 98.75 247 ASP A CA 1
ATOM 1963 C C . ASP A 1 247 ? -12.133 17.781 7.625 1 98.75 247 ASP A C 1
ATOM 1965 O O . ASP A 1 247 ? -11.836 16.922 8.453 1 98.75 247 ASP A O 1
ATOM 1969 N N . PHE A 1 248 ? -11.516 18.906 7.414 1 98.81 248 PHE A N 1
ATOM 1970 C CA . PHE A 1 248 ? -10.5 19.391 8.344 1 98.81 248 PHE A CA 1
ATOM 1971 C C . PHE A 1 248 ? -10.906 20.719 8.953 1 98.81 248 PHE A C 1
ATOM 1973 O O . PHE A 1 248 ? -11.203 21.672 8.227 1 98.81 248 PHE A O 1
ATOM 1980 N N . ARG A 1 249 ? -10.945 20.938 10.195 1 95.88 249 ARG A N 1
ATOM 1981 C CA . ARG A 1 249 ? -11.359 22.219 10.75 1 95.88 249 ARG A CA 1
ATOM 1982 C C . ARG A 1 249 ? -10.211 22.891 11.484 1 95.88 249 ARG A C 1
ATOM 1984 O O . ARG A 1 249 ? -10.141 24.109 11.555 1 95.88 249 ARG A O 1
ATOM 1991 N N . LYS A 1 250 ? -9.406 22.141 12.109 1 95.69 250 LYS A N 1
ATOM 1992 C CA . LYS A 1 250 ? -8.188 22.703 12.703 1 95.69 250 LYS A CA 1
ATOM 1993 C C . LYS A 1 250 ? -6.941 22.094 12.07 1 95.69 250 LYS A C 1
ATOM 1995 O O . LYS A 1 250 ? -6.828 20.875 11.961 1 95.69 250 LYS A O 1
ATOM 2000 N N . VAL A 1 251 ? -6.117 23 11.547 1 98.69 251 VAL A N 1
ATOM 2001 C CA . VAL A 1 251 ? -4.75 22.688 11.156 1 98.69 251 VAL A CA 1
ATOM 2002 C C . VAL A 1 251 ? -3.785 23.688 11.766 1 98.69 251 VAL A C 1
ATOM 2004 O O . VAL A 1 251 ? -3.691 24.828 11.305 1 98.69 251 VAL A O 1
ATOM 2007 N N . GLU A 1 252 ? -3.119 23.25 12.797 1 98.31 252 GLU A N 1
ATOM 2008 C CA . GLU A 1 252 ? -2.307 24.219 13.539 1 98.31 252 GLU A CA 1
ATOM 2009 C C . GLU A 1 252 ? -0.939 23.641 13.883 1 98.31 252 GLU A C 1
ATOM 2011 O O . GLU A 1 252 ? -0.757 22.422 13.859 1 98.31 252 GLU A O 1
ATOM 2016 N N . ILE A 1 253 ? -0.029 24.562 14.164 1 98.56 253 ILE A N 1
ATOM 2017 C CA . ILE A 1 253 ? 1.351 24.109 14.312 1 98.56 253 ILE A CA 1
ATOM 2018 C C . ILE A 1 253 ? 2.055 24.938 15.383 1 98.56 253 ILE A C 1
ATOM 2020 O O . ILE A 1 253 ? 1.69 26.094 15.617 1 98.56 253 ILE A O 1
ATOM 2024 N N . ILE A 1 254 ? 2.908 24.328 16.109 1 97.5 254 ILE A N 1
ATOM 2025 C CA . ILE A 1 254 ? 3.93 25 16.891 1 97.5 254 ILE A CA 1
ATOM 2026 C C . ILE A 1 254 ? 5.309 24.75 16.281 1 97.5 254 ILE A C 1
ATOM 2028 O O . ILE A 1 254 ? 5.766 23.609 16.234 1 97.5 254 ILE A O 1
ATOM 2032 N N . ASP A 1 255 ? 5.895 25.797 15.844 1 97.5 255 ASP A N 1
ATOM 2033 C CA . ASP A 1 255 ? 7.246 25.703 15.312 1 97.5 255 ASP A CA 1
ATOM 2034 C C . ASP A 1 255 ? 8.273 25.578 16.438 1 97.5 255 ASP A C 1
ATOM 2036 O O . ASP A 1 255 ? 8.359 26.438 17.312 1 97.5 255 ASP A O 1
ATOM 2040 N N . LEU A 1 256 ? 9.109 24.578 16.391 1 97.25 256 LEU A N 1
ATOM 2041 C CA . LEU A 1 256 ? 10.07 24.297 17.453 1 97.25 256 LEU A CA 1
ATOM 2042 C C . LEU A 1 256 ? 11.492 24.578 16.984 1 97.25 256 LEU A C 1
ATOM 2044 O O . LEU A 1 256 ? 12.453 24.266 17.688 1 97.25 256 LEU A O 1
ATOM 2048 N N . GLU A 1 257 ? 11.602 25.109 15.859 1 94.88 257 GLU A N 1
ATOM 2049 C CA . GLU A 1 257 ? 12.914 25.328 15.242 1 94.88 257 GLU A CA 1
ATOM 2050 C C . GLU A 1 257 ? 13.828 26.125 16.156 1 94.88 257 GLU A C 1
ATOM 2052 O O . GLU A 1 257 ? 15.031 25.891 16.203 1 94.88 257 GLU A O 1
ATOM 2057 N N . LYS A 1 258 ? 13.281 27.094 16.844 1 92.75 258 LYS A N 1
ATOM 2058 C CA . LYS A 1 258 ? 14.094 27.969 17.688 1 92.75 258 LYS A CA 1
ATOM 2059 C C . LYS A 1 258 ? 14.719 27.203 18.844 1 92.75 258 LYS A C 1
ATOM 2061 O O . LYS A 1 258 ? 15.641 27.688 19.5 1 92.75 258 LYS A O 1
ATOM 2066 N N . TYR A 1 259 ? 14.18 26.047 19.078 1 92.56 259 TYR A N 1
ATOM 2067 C CA . TYR A 1 259 ? 14.695 25.25 20.188 1 92.56 259 TYR A CA 1
ATOM 2068 C C . TYR A 1 259 ? 15.57 24.109 19.656 1 92.56 259 TYR A C 1
ATOM 2070 O O . TYR A 1 259 ? 16.094 23.312 20.453 1 92.56 259 TYR A O 1
ATOM 2078 N N . ALA A 1 260 ? 15.711 23.922 18.359 1 86.94 260 ALA A N 1
ATOM 2079 C CA . ALA A 1 260 ? 16.375 22.781 17.75 1 86.94 260 ALA A CA 1
ATOM 2080 C C . ALA A 1 260 ? 17.797 22.609 18.266 1 86.94 260 ALA A C 1
ATOM 2082 O O . ALA A 1 260 ? 18.281 21.484 18.406 1 86.94 260 ALA A O 1
ATOM 2083 N N . ASP A 1 261 ? 18.5 23.625 18.656 1 88.94 261 ASP A N 1
ATOM 2084 C CA . ASP A 1 261 ? 19.891 23.562 19.125 1 88.94 261 ASP A CA 1
ATOM 2085 C C . ASP A 1 261 ? 19.969 23.688 20.641 1 88.94 261 ASP A C 1
ATOM 2087 O O . ASP A 1 261 ? 21.031 23.938 21.188 1 88.94 261 ASP A O 1
ATOM 2091 N N . LYS A 1 262 ? 18.828 23.656 21.25 1 93 262 LYS A N 1
ATOM 2092 C CA . LYS A 1 262 ? 18.734 23.734 22.703 1 93 262 LYS A CA 1
ATOM 2093 C C . LYS A 1 262 ? 18 22.516 23.266 1 93 262 LYS A C 1
ATOM 2095 O O . LYS A 1 262 ? 16.844 22.625 23.688 1 93 262 LYS A O 1
ATOM 2100 N N . PRO A 1 263 ? 18.703 21.438 23.391 1 91.94 263 PRO A N 1
ATOM 2101 C CA . PRO A 1 263 ? 18.031 20.172 23.688 1 91.94 263 PRO A CA 1
ATOM 2102 C C . PRO A 1 263 ? 17.281 20.203 25.016 1 91.94 263 PRO A C 1
ATOM 2104 O O . PRO A 1 263 ? 16.172 19.656 25.109 1 91.94 263 PRO A O 1
ATOM 2107 N N . LYS A 1 264 ? 17.859 20.812 26.047 1 93.5 264 LYS A N 1
ATOM 2108 C CA . LYS A 1 264 ? 17.203 20.859 27.344 1 93.5 264 LYS A CA 1
ATOM 2109 C C . LYS A 1 264 ? 15.906 21.672 27.281 1 93.5 264 LYS A C 1
ATOM 2111 O O . LYS A 1 264 ? 14.883 21.281 27.828 1 93.5 264 LYS A O 1
ATOM 2116 N N . LYS A 1 265 ? 16.016 22.828 26.625 1 93.06 265 LYS A N 1
ATOM 2117 C CA . LYS A 1 265 ? 14.828 23.672 26.484 1 93.06 265 LYS A CA 1
ATOM 2118 C C . LYS A 1 265 ? 13.781 22.969 25.625 1 93.06 265 LYS A C 1
ATOM 2120 O O . LYS A 1 265 ? 12.586 23.062 25.906 1 93.06 265 LYS A O 1
ATOM 2125 N N . LEU A 1 266 ? 14.234 22.406 24.562 1 94.5 266 LEU A N 1
ATOM 2126 C CA . LEU A 1 266 ? 13.336 21.672 23.688 1 94.5 266 LEU A CA 1
ATOM 2127 C C . LEU A 1 266 ? 12.57 20.594 24.453 1 94.5 266 LEU A C 1
ATOM 2129 O O . LEU A 1 266 ? 11.352 20.484 24.328 1 94.5 266 LEU A O 1
ATOM 2133 N N . GLU A 1 267 ? 13.234 19.859 25.234 1 93.88 267 GLU A N 1
ATOM 2134 C CA . GLU A 1 267 ? 12.617 18.797 26.031 1 93.88 267 GLU A CA 1
ATOM 2135 C C . GLU A 1 267 ? 11.555 19.359 26.969 1 93.88 267 GLU A C 1
ATOM 2137 O O . GLU A 1 267 ? 10.484 18.766 27.125 1 93.88 267 GLU A O 1
ATOM 2142 N N . LYS A 1 268 ? 11.883 20.484 27.578 1 92.94 268 LYS A N 1
ATOM 2143 C CA . LYS A 1 268 ? 10.938 21.125 28.5 1 92.94 268 LYS A CA 1
ATOM 2144 C C . LYS A 1 268 ? 9.688 21.594 27.75 1 92.94 268 LYS A C 1
ATOM 2146 O O . LYS A 1 268 ? 8.57 21.422 28.25 1 92.94 268 LYS A O 1
ATOM 2151 N N . VAL A 1 269 ? 9.922 22.172 26.656 1 93.25 269 VAL A N 1
ATOM 2152 C CA . VAL A 1 269 ? 8.812 22.672 25.859 1 93.25 269 VAL A CA 1
ATOM 2153 C C . VAL A 1 269 ? 7.93 21.5 25.422 1 93.25 269 VAL A C 1
ATOM 2155 O O . VAL A 1 269 ? 6.703 21.578 25.516 1 93.25 269 VAL A O 1
ATOM 2158 N N . ILE A 1 270 ? 8.492 20.453 24.969 1 94 270 ILE A N 1
ATOM 2159 C CA . ILE A 1 270 ? 7.75 19.281 24.516 1 94 270 ILE A CA 1
ATOM 2160 C C . ILE A 1 270 ? 6.969 18.688 25.672 1 94 270 ILE A C 1
ATOM 2162 O O . ILE A 1 270 ? 5.793 18.328 25.531 1 94 270 ILE A O 1
ATOM 2166 N N . ALA A 1 271 ? 7.648 18.547 26.781 1 92.12 271 ALA A N 1
ATOM 2167 C CA . ALA A 1 271 ? 6.977 18 27.969 1 92.12 271 ALA A CA 1
ATOM 2168 C C . ALA A 1 271 ? 5.75 18.828 28.328 1 92.12 271 ALA A C 1
ATOM 2170 O O . ALA A 1 271 ? 4.699 18.281 28.672 1 92.12 271 ALA A O 1
ATOM 2171 N N . LYS A 1 272 ? 5.926 20.125 28.297 1 91.12 272 LYS A N 1
ATOM 2172 C CA . LYS A 1 272 ? 4.816 21.016 28.609 1 91.12 272 LYS A CA 1
ATOM 2173 C C . LYS A 1 272 ? 3.68 20.844 27.594 1 91.12 272 LYS A C 1
ATOM 2175 O O . LYS A 1 272 ? 2.51 20.766 27.984 1 91.12 272 LYS A O 1
ATOM 2180 N N . LEU A 1 273 ? 4.027 20.812 26.375 1 91.75 273 LEU A N 1
ATOM 2181 C CA . LEU A 1 273 ? 3.031 20.688 25.312 1 91.75 273 LEU A CA 1
ATOM 2182 C C . LEU A 1 273 ? 2.293 19.359 25.422 1 91.75 273 LEU A C 1
ATOM 2184 O O . LEU A 1 273 ? 1.072 19.297 25.25 1 91.75 273 LEU A O 1
ATOM 2188 N N . MET A 1 274 ? 2.984 18.297 25.719 1 90.38 274 MET A N 1
ATOM 2189 C CA . MET A 1 274 ? 2.404 16.953 25.688 1 90.38 274 MET A CA 1
ATOM 2190 C C . MET A 1 274 ? 1.695 16.641 27 1 90.38 274 MET A C 1
ATOM 2192 O O . MET A 1 274 ? 0.96 15.648 27.094 1 90.38 274 MET A O 1
ATOM 2196 N N . ALA A 1 275 ? 1.927 17.438 27.984 1 89 275 ALA A N 1
ATOM 2197 C CA . ALA A 1 275 ? 1.196 17.297 29.25 1 89 275 ALA A CA 1
ATOM 2198 C C . ALA A 1 275 ? -0.297 17.531 29.047 1 89 275 ALA A C 1
ATOM 2200 O O . ALA A 1 275 ? -1.123 17.047 29.812 1 89 275 ALA A O 1
ATOM 2201 N N . GLN A 1 276 ? -0.559 18.344 28.094 1 88.75 276 GLN A N 1
ATOM 2202 C CA . GLN A 1 276 ? -1.956 18.609 27.75 1 88.75 276 GLN A CA 1
ATOM 2203 C C . GLN A 1 276 ? -2.463 17.625 26.703 1 88.75 276 GLN A C 1
ATOM 2205 O O . GLN A 1 276 ? -2.008 17.641 25.562 1 88.75 276 GLN A O 1
ATOM 2210 N N . LYS A 1 277 ? -3.379 16.797 27.125 1 90.31 277 LYS A N 1
ATOM 2211 C CA . LYS A 1 277 ? -4.039 15.914 26.156 1 90.31 277 LYS A CA 1
ATOM 2212 C C . LYS A 1 277 ? -5.168 16.641 25.438 1 90.31 277 LYS A C 1
ATOM 2214 O O . LYS A 1 277 ? -6.105 17.125 26.062 1 90.31 277 LYS A O 1
ATOM 2219 N N . ARG A 1 278 ? -5.016 16.734 24.188 1 94.12 278 ARG A N 1
ATOM 2220 C CA . ARG A 1 278 ? -6 17.453 23.391 1 94.12 278 ARG A CA 1
ATOM 2221 C C . ARG A 1 278 ? -6.891 16.5 22.609 1 94.12 278 ARG A C 1
ATOM 2223 O O . ARG A 1 278 ? -6.402 15.727 21.781 1 94.12 278 ARG A O 1
ATOM 2230 N N . VAL A 1 279 ? -8.094 16.531 22.938 1 94.25 279 VAL A N 1
ATOM 2231 C CA . VAL A 1 279 ? -9.109 15.688 22.312 1 94.25 279 VAL A CA 1
ATOM 2232 C C . VAL A 1 279 ? -10.07 16.562 21.516 1 94.25 279 VAL A C 1
ATOM 2234 O O . VAL A 1 279 ? -10.484 17.625 21.969 1 94.25 279 VAL A O 1
ATOM 2237 N N . ALA A 1 280 ? -10.375 16.125 20.344 1 95.56 280 ALA A N 1
ATOM 2238 C CA . ALA A 1 280 ? -11.289 16.906 19.516 1 95.56 280 ALA A CA 1
ATOM 2239 C C . ALA A 1 280 ? -12.664 17.016 20.172 1 95.56 280 ALA A C 1
ATOM 2241 O O . ALA A 1 280 ? -13.25 16 20.547 1 95.56 280 ALA A O 1
ATOM 2242 N N . LEU A 1 281 ? -13.148 18.234 20.203 1 91 281 LEU A N 1
ATOM 2243 C CA . LEU A 1 281 ? -14.516 18.438 20.672 1 91 281 LEU A CA 1
ATOM 2244 C C . LEU A 1 281 ? -15.523 18.047 19.594 1 91 281 LEU A C 1
ATOM 2246 O O . LEU A 1 281 ? -15.258 18.203 18.406 1 91 281 LEU A O 1
ATOM 2250 N N . GLN A 1 282 ? -16.672 17.453 19.984 1 91.81 282 GLN A N 1
ATOM 2251 C CA . GLN A 1 282 ? -17.625 16.938 19 1 91.81 282 GLN A CA 1
ATOM 2252 C C . GLN A 1 282 ? -18.688 17.984 18.688 1 91.81 282 GLN A C 1
ATOM 2254 O O . GLN A 1 282 ? -19.609 17.719 17.922 1 91.81 282 GLN A O 1
ATOM 2259 N N . GLU A 1 283 ? -18.531 19.188 19.031 1 78.88 283 GLU A N 1
ATOM 2260 C CA . GLU A 1 283 ? -19.516 20.234 18.703 1 78.88 283 GLU A CA 1
ATOM 2261 C C . GLU A 1 283 ? -19.25 20.812 17.312 1 78.88 283 GLU A C 1
ATOM 2263 O O . GLU A 1 283 ? -18.109 20.797 16.828 1 78.88 283 GLU A O 1
ATOM 2268 N N . MET B 1 1 ? -28.062 -114.562 -2.76 1 28.53 1 MET B N 1
ATOM 2269 C CA . MET B 1 1 ? -27.75 -113.75 -3.916 1 28.53 1 MET B CA 1
ATOM 2270 C C . MET B 1 1 ? -27.875 -112.25 -3.562 1 28.53 1 MET B C 1
ATOM 2272 O O . MET B 1 1 ? -28.984 -111.688 -3.475 1 28.53 1 MET B O 1
ATOM 2276 N N . LYS B 1 2 ? -26.906 -111.812 -2.672 1 28.2 2 LYS B N 1
ATOM 2277 C CA . LYS B 1 2 ? -26.641 -110.625 -1.871 1 28.2 2 LYS B CA 1
ATOM 2278 C C . LYS B 1 2 ? -26.344 -109.375 -2.76 1 28.2 2 LYS B C 1
ATOM 2280 O O . LYS B 1 2 ? -25.328 -109.375 -3.455 1 2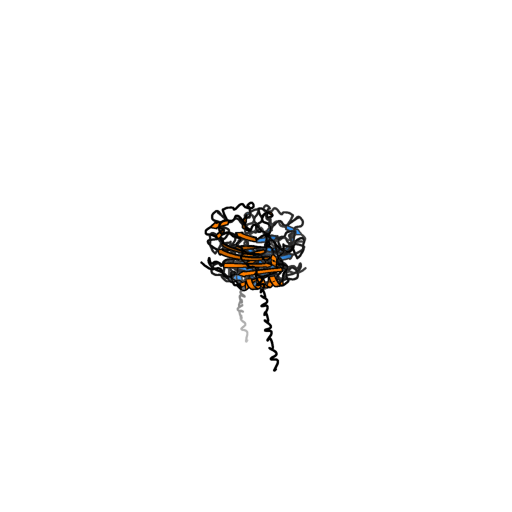8.2 2 LYS B O 1
ATOM 2285 N N . ALA B 1 3 ? -27.531 -108.75 -3.291 1 35.06 3 ALA B N 1
ATOM 2286 C CA . ALA B 1 3 ? -27.531 -107.625 -4.223 1 35.06 3 ALA B CA 1
ATOM 2287 C C . ALA B 1 3 ? -26.75 -106.438 -3.66 1 35.06 3 ALA B C 1
ATOM 2289 O O . ALA B 1 3 ? -27.094 -105.875 -2.613 1 35.06 3 ALA B O 1
ATOM 2290 N N . LYS B 1 4 ? -25.453 -106.375 -3.951 1 30.47 4 LYS B N 1
ATOM 2291 C CA . LYS B 1 4 ? -24.391 -105.438 -3.598 1 30.47 4 LYS B CA 1
ATOM 2292 C C . LYS B 1 4 ? -24.703 -104.062 -4.129 1 30.47 4 LYS B C 1
ATOM 2294 O O . LYS B 1 4 ? -24.703 -103.812 -5.34 1 30.47 4 LYS B O 1
ATOM 2299 N N . SER B 1 5 ? -25.75 -103.375 -3.629 1 34.81 5 SER B N 1
ATOM 2300 C CA . SER B 1 5 ? -26.125 -102 -4.09 1 34.81 5 SER B CA 1
ATOM 2301 C C . SER B 1 5 ? -24.938 -101.062 -3.984 1 34.81 5 SER B C 1
ATOM 2303 O O . SER B 1 5 ? -24.266 -101 -2.953 1 34.81 5 SER B O 1
ATOM 2305 N N . SER B 1 6 ? -24.219 -100.812 -5.035 1 28.97 6 SER B N 1
ATOM 2306 C CA . SER B 1 6 ? -23.094 -99.938 -5.262 1 28.97 6 SER B CA 1
ATOM 2307 C C . SER B 1 6 ? -23.484 -98.438 -4.988 1 28.97 6 SER B C 1
ATOM 2309 O O . SER B 1 6 ? -24.438 -97.938 -5.59 1 28.97 6 SER B O 1
ATOM 2311 N N . LYS B 1 7 ? -23.438 -98 -3.727 1 33.97 7 LYS B N 1
ATOM 2312 C CA . LYS B 1 7 ? -23.625 -96.625 -3.275 1 33.97 7 LYS B CA 1
ATOM 2313 C C . LYS B 1 7 ? -22.75 -95.625 -4.086 1 33.97 7 LYS B C 1
ATOM 2315 O O . LYS B 1 7 ? -21.531 -95.688 -4.035 1 33.97 7 LYS B O 1
ATOM 2320 N N . ALA B 1 8 ? -23.219 -95.25 -5.363 1 31.41 8 ALA B N 1
ATOM 2321 C CA . ALA B 1 8 ? -22.562 -94.25 -6.176 1 31.41 8 ALA B CA 1
ATOM 2322 C C . ALA B 1 8 ? -22.359 -92.938 -5.379 1 31.41 8 ALA B C 1
ATOM 2324 O O . ALA B 1 8 ? -23.312 -92.375 -4.82 1 31.41 8 ALA B O 1
ATOM 2325 N N . LEU B 1 9 ? -21.219 -92.688 -4.805 1 33.66 9 LEU B N 1
ATOM 2326 C CA . LEU B 1 9 ? -20.719 -91.5 -4.137 1 33.66 9 LEU B CA 1
ATOM 2327 C C . LEU B 1 9 ? -20.703 -90.312 -5.082 1 33.66 9 LEU B C 1
ATOM 2329 O O . LEU B 1 9 ? -19.984 -90.312 -6.086 1 33.66 9 LEU B O 1
ATOM 2333 N N . TYR B 1 10 ? -21.891 -89.688 -5.359 1 32.16 10 TYR B N 1
ATOM 2334 C CA . TYR B 1 10 ? -21.969 -88.438 -6.141 1 32.16 10 TYR B CA 1
ATOM 2335 C C . TYR B 1 10 ? -21.062 -87.375 -5.547 1 32.16 10 TYR B C 1
ATOM 2337 O O . TYR B 1 10 ? -21.188 -87.062 -4.371 1 32.16 10 TYR B O 1
ATOM 2345 N N . THR B 1 11 ? -19.812 -87.25 -5.957 1 33.94 11 THR B N 1
ATOM 2346 C CA . THR B 1 11 ? -18.844 -86.188 -5.664 1 33.94 11 THR B CA 1
ATOM 2347 C C . THR B 1 11 ? -19.406 -84.875 -6.086 1 33.94 11 THR B C 1
ATOM 2349 O O . THR B 1 11 ? -19.672 -84.625 -7.27 1 33.94 11 THR B O 1
ATOM 2352 N N . ILE B 1 12 ? -20.266 -84.25 -5.297 1 37.31 12 ILE B N 1
ATOM 2353 C CA . ILE B 1 12 ? -20.719 -82.875 -5.516 1 37.31 12 ILE B CA 1
ATOM 2354 C C . ILE B 1 12 ? -19.516 -81.938 -5.637 1 37.31 12 ILE B C 1
ATOM 2356 O O . ILE B 1 12 ? -18.719 -81.812 -4.699 1 37.31 12 ILE B O 1
ATOM 2360 N N . LEU B 1 13 ? -18.969 -81.75 -6.824 1 35.12 13 LEU B N 1
ATOM 2361 C CA . LEU B 1 13 ? -17.953 -80.75 -7.145 1 35.12 13 LEU B CA 1
ATOM 2362 C C . LEU B 1 13 ? -18.453 -79.375 -6.82 1 35.12 13 LEU B C 1
ATOM 2364 O O . LEU B 1 13 ? -19.422 -78.875 -7.418 1 35.12 13 LEU B O 1
ATOM 2368 N N . PHE B 1 14 ? -18.375 -78.938 -5.531 1 37.66 14 PHE B N 1
ATOM 2369 C CA . PHE B 1 14 ? -18.594 -77.562 -5.125 1 37.66 14 PHE B CA 1
ATOM 2370 C C . PHE B 1 14 ? -17.719 -76.625 -5.922 1 37.66 14 PHE B C 1
ATOM 2372 O O . PHE B 1 14 ? -16.484 -76.625 -5.777 1 37.66 14 PHE B O 1
ATOM 2379 N N . ILE B 1 15 ? -18.109 -76.25 -7.164 1 37.72 15 ILE B N 1
ATOM 2380 C CA . ILE B 1 15 ? -17.453 -75.188 -7.895 1 37.72 15 ILE B CA 1
ATOM 2381 C C . ILE B 1 15 ? -17.469 -73.875 -7.062 1 37.72 15 ILE B C 1
ATOM 2383 O O . ILE B 1 15 ? -18.531 -73.312 -6.781 1 37.72 15 ILE B O 1
ATOM 2387 N N . ILE B 1 16 ? -16.578 -73.75 -6.059 1 39.28 16 ILE B N 1
ATOM 2388 C CA . ILE B 1 16 ? -16.328 -72.438 -5.375 1 39.28 16 ILE B CA 1
ATOM 2389 C C . ILE B 1 16 ? -16.141 -71.312 -6.406 1 39.28 16 ILE B C 1
ATOM 2391 O O . ILE B 1 16 ? -15.18 -71.375 -7.188 1 39.28 16 ILE B O 1
ATOM 2395 N N . GLY B 1 17 ? -17.234 -70.812 -6.965 1 37.38 17 GLY B N 1
ATOM 2396 C CA . GLY B 1 17 ? -17.156 -69.562 -7.734 1 37.38 17 GLY B CA 1
ATOM 2397 C C . GLY B 1 17 ? -16.359 -68.5 -7.043 1 37.38 17 GLY B C 1
ATOM 2398 O O . GLY B 1 17 ? -16.766 -68 -5.996 1 37.38 17 GLY B O 1
ATOM 2399 N N . LEU B 1 18 ? -15.016 -68.562 -7.051 1 40.22 18 LEU B N 1
ATOM 2400 C CA . LEU B 1 18 ? -14.203 -67.375 -6.695 1 40.22 18 LEU B CA 1
ATOM 2401 C C . LEU B 1 18 ? -14.711 -66.125 -7.391 1 40.22 18 LEU B C 1
ATOM 2403 O O . LEU B 1 18 ? -14.578 -66 -8.609 1 40.22 18 LEU B O 1
ATOM 2407 N N . GLY B 1 19 ? -15.875 -65.625 -6.969 1 38.62 19 GLY B N 1
ATOM 2408 C CA . GLY B 1 19 ? -16.172 -64.25 -7.406 1 38.62 19 GLY B CA 1
ATOM 2409 C C . GLY B 1 19 ? -14.977 -63.344 -7.352 1 38.62 19 GLY B C 1
ATOM 2410 O O . GLY B 1 19 ? -14.367 -63.188 -6.297 1 38.62 19 GLY B O 1
ATOM 2411 N N . LEU B 1 20 ? -14.242 -63.25 -8.445 1 38.16 20 LEU B N 1
ATOM 2412 C CA . LEU B 1 20 ? -13.336 -62.125 -8.633 1 38.16 20 LEU B CA 1
ATOM 2413 C C . LEU B 1 20 ? -13.977 -60.812 -8.172 1 38.16 20 LEU B C 1
ATOM 2415 O O . LEU B 1 20 ? -14.93 -60.312 -8.789 1 38.16 20 LEU B O 1
ATOM 2419 N N . ILE B 1 21 ? -14.102 -60.625 -6.902 1 38.69 21 ILE B N 1
ATOM 2420 C CA . ILE B 1 21 ? -14.297 -59.25 -6.488 1 38.69 21 ILE B CA 1
ATOM 2421 C C . ILE B 1 21 ? -13.312 -58.344 -7.23 1 38.69 21 ILE B C 1
ATOM 2423 O O . ILE B 1 21 ? -12.102 -58.438 -7.008 1 38.69 21 ILE B O 1
ATOM 2427 N N . SER B 1 22 ? -13.57 -58.094 -8.5 1 37.06 22 SER B N 1
ATOM 2428 C CA . SER B 1 22 ? -12.898 -56.938 -9.078 1 37.06 22 SER B CA 1
ATOM 2429 C C . SER B 1 22 ? -12.875 -55.781 -8.094 1 37.06 22 SER B C 1
ATOM 2431 O O . SER B 1 22 ? -13.922 -55.25 -7.711 1 37.06 22 SER B O 1
ATOM 2433 N N . SER B 1 23 ? -12.023 -55.906 -7.125 1 37.25 23 SER B N 1
ATOM 2434 C CA . SER B 1 23 ? -11.758 -54.594 -6.52 1 37.25 23 SER B CA 1
ATOM 2435 C C . SER B 1 23 ? -11.695 -53.5 -7.57 1 37.25 23 SER B C 1
ATOM 2437 O O . SER B 1 23 ? -10.883 -53.562 -8.492 1 37.25 23 SER B O 1
ATOM 2439 N N . GLU B 1 24 ? -12.836 -53.031 -7.98 1 36.19 24 GLU B N 1
ATOM 2440 C CA . GLU B 1 24 ? -12.703 -51.688 -8.578 1 36.19 24 GLU B CA 1
ATOM 2441 C C . GLU B 1 24 ? -11.555 -50.906 -7.957 1 36.19 24 GLU B C 1
ATOM 2443 O O . GLU B 1 24 ? -11.656 -50.438 -6.824 1 36.19 24 GLU B O 1
ATOM 2448 N N . CYS B 1 25 ? -10.406 -51.531 -7.902 1 36.09 25 CYS B N 1
ATOM 2449 C CA . CYS B 1 25 ? -9.375 -50.5 -7.754 1 36.09 25 CYS B CA 1
ATOM 2450 C C . CYS B 1 25 ? -9.758 -49.219 -8.508 1 36.09 25 CYS B C 1
ATOM 2452 O O . CYS B 1 25 ? -9.703 -49.188 -9.742 1 36.09 25 CYS B O 1
ATOM 2454 N N . SER B 1 26 ? -10.867 -48.656 -8.203 1 39 26 SER B N 1
ATOM 2455 C CA . SER B 1 26 ? -11.102 -47.312 -8.719 1 39 26 SER B CA 1
ATOM 2456 C C . SER B 1 26 ? -9.781 -46.625 -9.055 1 39 26 SER B C 1
ATOM 2458 O O . SER B 1 26 ? -8.859 -46.594 -8.242 1 39 26 SER B O 1
ATOM 2460 N N . ALA B 1 27 ? -9.258 -46.656 -10.211 1 39.62 27 ALA B N 1
ATOM 2461 C CA . ALA B 1 27 ? -8.242 -45.75 -10.727 1 39.62 27 ALA B CA 1
ATOM 2462 C C . ALA B 1 27 ? -8.219 -44.438 -9.938 1 39.62 27 ALA B C 1
ATOM 2464 O O . ALA B 1 27 ? -9.109 -43.594 -10.102 1 39.62 27 ALA B O 1
ATOM 2465 N N . GLN B 1 28 ? -8.156 -44.469 -8.719 1 44.59 28 GLN B N 1
ATOM 2466 C CA . GLN B 1 28 ? -7.852 -43.156 -8.141 1 44.59 28 GLN B CA 1
ATOM 2467 C C . GLN B 1 28 ? -7.004 -42.312 -9.086 1 44.59 28 GLN B C 1
ATOM 2469 O O . GLN B 1 28 ? -5.852 -42.656 -9.367 1 44.59 28 GLN B O 1
ATOM 2474 N N . LYS B 1 29 ? -7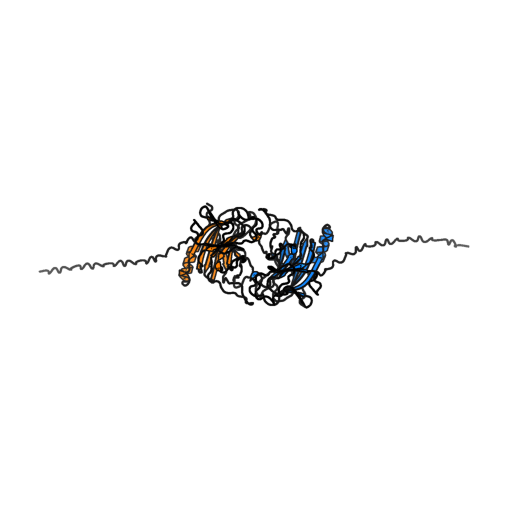.527 -41.875 -10.18 1 53.06 29 LYS B N 1
ATOM 2475 C CA . LYS B 1 29 ? -6.953 -40.938 -11.141 1 53.06 29 LYS B CA 1
ATOM 2476 C C . LYS B 1 29 ? -5.867 -40.094 -10.492 1 53.06 29 LYS B C 1
ATOM 2478 O O . LYS B 1 29 ? -6.094 -39.469 -9.453 1 53.06 29 LYS B O 1
ATOM 2483 N N . ASN B 1 30 ? -4.57 -40.469 -10.594 1 68.31 30 ASN B N 1
ATOM 2484 C CA . ASN B 1 30 ? -3.322 -39.875 -10.125 1 68.31 30 ASN B CA 1
ATOM 2485 C C . ASN B 1 30 ? -3.344 -38.375 -10.258 1 68.31 30 ASN B C 1
ATOM 2487 O O . ASN B 1 30 ? -3.566 -37.844 -11.344 1 68.31 30 ASN B O 1
ATOM 2491 N N . ILE B 1 31 ? -3.686 -37.688 -9.211 1 84.5 31 ILE B N 1
ATOM 2492 C CA . ILE B 1 31 ? -3.549 -36.25 -9.109 1 84.5 31 ILE B CA 1
ATOM 2493 C C . ILE B 1 31 ? -2.117 -35.844 -9.453 1 84.5 31 ILE B C 1
ATOM 2495 O O . ILE B 1 31 ? -1.17 -36.25 -8.781 1 84.5 31 ILE B O 1
ATOM 2499 N N . LYS B 1 32 ? -2.002 -35.312 -10.648 1 90.38 32 LYS B N 1
ATOM 2500 C CA . LYS B 1 32 ? -0.67 -34.938 -11.102 1 90.38 32 LYS B CA 1
ATOM 2501 C C . LYS B 1 32 ? -0.576 -33.406 -11.281 1 90.38 32 LYS B C 1
ATOM 2503 O O . LYS B 1 32 ? -1.51 -32.781 -11.781 1 90.38 32 LYS B O 1
ATOM 2508 N N . TRP B 1 33 ? 0.561 -32.844 -10.906 1 95.5 33 TRP B N 1
ATOM 2509 C CA . TRP B 1 33 ? 0.864 -31.422 -11.156 1 95.5 33 TRP B CA 1
ATOM 2510 C C . TRP B 1 33 ? 1.05 -31.172 -12.648 1 95.5 33 TRP B C 1
ATOM 2512 O O . TRP B 1 33 ? 1.757 -31.922 -13.328 1 95.5 33 TRP B O 1
ATOM 2522 N N . LYS B 1 34 ? 0.327 -30.281 -13.156 1 97.38 34 LYS B N 1
ATOM 2523 C CA . LYS B 1 34 ? 0.57 -29.75 -14.5 1 97.38 34 LYS B CA 1
ATOM 2524 C C . LYS B 1 34 ? 1.503 -28.547 -14.461 1 97.38 34 LYS B C 1
ATOM 2526 O O . LYS B 1 34 ? 1.25 -27.578 -13.734 1 97.38 34 LYS B O 1
ATOM 2531 N N . GLN B 1 35 ? 2.572 -28.578 -15.258 1 97.75 35 GLN B N 1
ATOM 2532 C CA . GLN B 1 35 ? 3.465 -27.438 -15.359 1 97.75 35 GLN B CA 1
ATOM 2533 C C . GLN B 1 35 ? 2.871 -26.344 -16.266 1 97.75 35 GLN B C 1
ATOM 2535 O O . GLN B 1 35 ? 2.551 -26.609 -17.422 1 97.75 35 GLN B O 1
ATOM 2540 N N . LEU B 1 36 ? 2.715 -25.188 -15.719 1 98.44 36 LEU B N 1
ATOM 2541 C CA . LEU B 1 36 ? 2.256 -24.062 -16.531 1 98.44 36 LEU B CA 1
ATOM 2542 C C . LEU B 1 36 ? 3.412 -23.438 -17.297 1 98.44 36 LEU B C 1
ATOM 2544 O O . LEU B 1 36 ? 3.223 -22.938 -18.422 1 98.44 36 LEU B O 1
ATOM 2548 N N . PHE B 1 37 ? 4.578 -23.422 -16.719 1 98.38 37 PHE B N 1
ATOM 2549 C CA . PHE B 1 37 ? 5.793 -23 -17.406 1 98.38 37 PHE B CA 1
ATOM 2550 C C . PHE B 1 37 ? 6.484 -24.172 -18.078 1 98.38 37 PHE B C 1
ATOM 2552 O O . PHE B 1 37 ? 6.844 -25.141 -17.406 1 98.38 37 PHE B O 1
ATOM 2559 N N . ASN B 1 38 ? 6.762 -24.047 -19.344 1 96.94 38 ASN B N 1
ATOM 2560 C CA . ASN B 1 38 ? 7.258 -25.188 -20.125 1 96.94 38 ASN B CA 1
ATOM 2561 C C . ASN B 1 38 ? 8.781 -25.297 -20.047 1 96.94 38 ASN B C 1
ATOM 2563 O O . ASN B 1 38 ? 9.367 -26.203 -20.625 1 96.94 38 ASN B O 1
ATOM 2567 N N . GLY B 1 39 ? 9.438 -24.359 -19.422 1 96.69 39 GLY B N 1
ATOM 2568 C CA . GLY B 1 39 ? 10.875 -24.422 -19.219 1 96.69 39 GLY B CA 1
ATOM 2569 C C . GLY B 1 39 ? 11.672 -23.859 -20.375 1 96.69 39 GLY B C 1
ATOM 2570 O O . GLY B 1 39 ? 12.898 -23.781 -20.328 1 96.69 39 GLY B O 1
ATOM 2571 N N . LYS B 1 40 ? 10.93 -23.344 -21.5 1 97.12 40 LYS B N 1
ATOM 2572 C CA . LYS B 1 40 ? 11.656 -23.016 -22.719 1 97.12 40 LYS B CA 1
ATOM 2573 C C . LYS B 1 40 ? 11.344 -21.594 -23.188 1 97.12 40 LYS B C 1
ATOM 2575 O O . LYS B 1 40 ? 12.211 -20.906 -23.719 1 97.12 40 LYS B O 1
ATOM 2580 N N . ASP B 1 41 ? 10.094 -21.203 -23.109 1 97.88 41 ASP B N 1
ATOM 2581 C CA . ASP B 1 41 ? 9.672 -19.891 -23.594 1 97.88 41 ASP B CA 1
ATOM 2582 C C . ASP B 1 41 ? 8.398 -19.438 -22.875 1 97.88 41 ASP B C 1
ATOM 2584 O O . ASP B 1 41 ? 7.918 -20.094 -21.969 1 97.88 41 ASP B O 1
ATOM 2588 N N . LEU B 1 42 ? 7.914 -18.281 -23.25 1 98.62 42 LEU B N 1
ATOM 2589 C CA . LEU B 1 42 ? 6.75 -17.688 -22.594 1 98.62 42 LEU B CA 1
ATOM 2590 C C . LEU B 1 42 ? 5.547 -17.688 -23.547 1 98.62 42 LEU B C 1
ATOM 2592 O O . LEU B 1 42 ? 4.703 -16.781 -23.469 1 98.62 42 LEU B O 1
ATOM 2596 N N . ASN B 1 43 ? 5.402 -18.672 -24.453 1 97.94 43 ASN B N 1
ATOM 2597 C CA . ASN B 1 43 ? 4.371 -18.688 -25.484 1 97.94 43 ASN B CA 1
ATOM 2598 C C . ASN B 1 43 ? 2.979 -18.844 -24.875 1 97.94 43 ASN B C 1
ATOM 2600 O O . ASN B 1 43 ? 1.986 -18.453 -25.484 1 97.94 43 ASN B O 1
ATOM 2604 N N . ASP B 1 44 ? 2.91 -19.453 -23.719 1 98.25 44 ASP B N 1
ATOM 2605 C CA . ASP B 1 44 ? 1.617 -19.656 -23.062 1 98.25 44 ASP B CA 1
ATOM 2606 C C . ASP B 1 44 ? 1.284 -18.5 -22.125 1 98.25 44 ASP B C 1
ATOM 2608 O O . ASP B 1 44 ? 0.43 -18.641 -21.25 1 98.25 44 ASP B O 1
ATOM 2612 N N . TRP B 1 45 ? 2.004 -17.375 -22.297 1 98.75 45 TRP B N 1
ATOM 2613 C CA . TRP B 1 45 ? 1.862 -16.266 -21.375 1 98.75 45 TRP B CA 1
ATOM 2614 C C . TRP B 1 45 ? 1.656 -14.945 -22.109 1 98.75 45 TRP B C 1
ATOM 2616 O O . TRP B 1 45 ? 2.096 -14.797 -23.25 1 98.75 45 TRP B O 1
ATOM 2626 N N . GLN B 1 46 ? 0.947 -14.039 -21.484 1 98.81 46 GLN B N 1
ATOM 2627 C CA . GLN B 1 46 ? 0.809 -12.656 -21.922 1 98.81 46 GLN B CA 1
ATOM 2628 C C . GLN B 1 46 ? 1.48 -11.703 -20.938 1 98.81 46 GLN B C 1
ATOM 2630 O O . GLN B 1 46 ? 1.442 -11.922 -19.719 1 98.81 46 GLN B O 1
ATOM 2635 N N . ILE B 1 47 ? 2.082 -10.641 -21.484 1 98.88 47 ILE B N 1
ATOM 2636 C CA . ILE B 1 47 ? 2.846 -9.703 -20.672 1 98.88 47 ILE B CA 1
ATOM 2637 C C . ILE B 1 47 ? 2.135 -8.352 -20.641 1 98.88 47 ILE B C 1
ATOM 2639 O O . ILE B 1 47 ? 1.77 -7.809 -21.672 1 98.88 47 ILE B O 1
ATOM 2643 N N . LYS B 1 48 ? 1.86 -7.828 -19.469 1 98.88 48 LYS B N 1
ATOM 2644 C CA . LYS B 1 48 ? 1.347 -6.473 -19.281 1 98.88 48 LYS B CA 1
ATOM 2645 C C . LYS B 1 48 ? 2.232 -5.676 -18.328 1 98.88 48 LYS B C 1
ATOM 2647 O O . LYS B 1 48 ? 2.305 -5.98 -17.141 1 98.88 48 LYS B O 1
ATOM 2652 N N . ILE B 1 49 ? 2.949 -4.664 -18.875 1 98.75 49 ILE B N 1
ATOM 2653 C CA . ILE B 1 49 ? 3.771 -3.736 -18.109 1 98.75 49 ILE B CA 1
ATOM 2654 C C . ILE B 1 49 ? 3.154 -2.34 -18.156 1 98.75 49 ILE B C 1
ATOM 2656 O O . ILE B 1 49 ? 2.768 -1.861 -19.234 1 98.75 49 ILE B O 1
ATOM 2660 N N . ARG B 1 50 ? 3.074 -1.729 -16.953 1 97.31 50 ARG B N 1
ATOM 2661 C CA . ARG B 1 50 ? 2.484 -0.395 -16.906 1 97.31 50 ARG B CA 1
ATOM 2662 C C . ARG B 1 50 ? 3.168 0.541 -17.891 1 97.31 50 ARG B C 1
ATOM 2664 O O . ARG B 1 50 ? 4.387 0.495 -18.062 1 97.31 50 ARG B O 1
ATOM 2671 N N . HIS B 1 51 ? 2.436 1.42 -18.594 1 95.88 51 HIS B N 1
ATOM 2672 C CA . HIS B 1 51 ? 2.838 2.424 -19.578 1 95.88 51 HIS B CA 1
ATOM 2673 C C . HIS B 1 51 ? 3.152 1.784 -20.922 1 95.88 51 HIS B C 1
ATOM 2675 O O . HIS B 1 51 ? 3.627 2.459 -21.844 1 95.88 51 HIS B O 1
ATOM 2681 N N . HIS B 1 52 ? 2.926 0.51 -21.094 1 98.19 52 HIS B N 1
ATOM 2682 C CA . HIS B 1 52 ? 3.15 -0.195 -22.344 1 98.19 52 HIS B CA 1
ATOM 2683 C C . HIS B 1 52 ? 1.92 -0.998 -22.75 1 98.19 52 HIS B C 1
ATOM 2685 O O . HIS B 1 52 ? 1.122 -1.396 -21.906 1 98.19 52 HIS B O 1
ATOM 2691 N N . LYS B 1 53 ? 1.791 -1.272 -24.047 1 98.12 53 LYS B N 1
ATOM 2692 C CA . LYS B 1 53 ? 0.685 -2.068 -24.562 1 98.12 53 LYS B CA 1
ATOM 2693 C C . LYS B 1 53 ? 0.817 -3.531 -24.141 1 98.12 53 LYS B C 1
ATOM 2695 O O . LYS B 1 53 ? 1.918 -4 -23.859 1 98.12 53 LYS B O 1
ATOM 2700 N N . LEU B 1 54 ? -0.347 -4.203 -24.188 1 98.5 54 LEU B N 1
ATOM 2701 C CA . LEU B 1 54 ? -0.356 -5.641 -23.922 1 98.5 54 LEU B CA 1
ATOM 2702 C C . LEU B 1 54 ? 0.611 -6.371 -24.844 1 98.5 54 LEU B C 1
ATOM 2704 O O . LEU B 1 54 ? 0.643 -6.109 -26.047 1 98.5 54 LEU B O 1
ATOM 2708 N N . ASN B 1 55 ? 1.458 -7.184 -24.266 1 98.62 55 ASN B N 1
ATOM 2709 C CA . ASN B 1 55 ? 2.434 -8.055 -24.906 1 98.62 55 ASN B CA 1
ATOM 2710 C C . ASN B 1 55 ? 3.633 -7.266 -25.422 1 98.62 55 ASN B C 1
ATOM 2712 O O . ASN B 1 55 ? 4.426 -7.781 -26.219 1 98.62 55 ASN B O 1
ATOM 2716 N N . ASP B 1 56 ? 3.709 -5.973 -25.031 1 98.62 56 ASP B N 1
ATOM 2717 C CA . ASP B 1 56 ? 4.977 -5.262 -25.156 1 98.62 56 ASP B CA 1
ATOM 2718 C C . ASP B 1 56 ? 5.898 -5.57 -23.969 1 98.62 56 ASP B C 1
ATOM 2720 O O . ASP B 1 56 ? 5.738 -5 -22.891 1 98.62 56 ASP B O 1
ATOM 2724 N N . ASN B 1 57 ? 6.824 -6.457 -24.234 1 98.69 57 ASN B N 1
ATOM 2725 C CA . ASN B 1 57 ? 7.766 -6.855 -23.203 1 98.69 57 ASN B CA 1
ATOM 2726 C C . ASN B 1 57 ? 8.938 -5.879 -23.094 1 98.69 57 ASN B C 1
ATOM 2728 O O . ASN B 1 57 ? 10.078 -6.246 -23.359 1 98.69 57 ASN B O 1
ATOM 2732 N N . PHE B 1 58 ? 8.625 -4.719 -22.625 1 98.5 58 PHE B N 1
ATOM 2733 C CA . PHE B 1 58 ? 9.602 -3.639 -22.562 1 98.5 58 PHE B CA 1
ATOM 2734 C C . PHE B 1 58 ? 10.867 -4.094 -21.844 1 98.5 58 PHE B C 1
ATOM 2736 O O . PHE B 1 58 ? 10.789 -4.695 -20.766 1 98.5 58 PHE B O 1
ATOM 2743 N N . GLY B 1 59 ? 12.023 -3.885 -22.516 1 98.25 59 GLY B N 1
ATOM 2744 C CA . GLY B 1 59 ? 13.328 -4.145 -21.922 1 98.25 59 GLY B CA 1
ATOM 2745 C C . GLY B 1 59 ? 13.602 -5.617 -21.688 1 98.25 59 GLY B C 1
ATOM 2746 O O . GLY B 1 59 ? 14.461 -5.977 -20.891 1 98.25 59 GLY B O 1
ATOM 2747 N N . ASN B 1 60 ? 12.766 -6.488 -22.297 1 98.5 60 ASN B N 1
ATOM 2748 C CA . ASN B 1 60 ? 12.875 -7.918 -22.047 1 98.5 60 ASN B CA 1
ATOM 2749 C C . ASN B 1 60 ? 12.781 -8.227 -20.547 1 98.5 60 ASN B C 1
ATOM 2751 O O . ASN B 1 60 ? 13.594 -8.977 -20.016 1 98.5 60 ASN B O 1
ATOM 2755 N N . THR B 1 61 ? 11.836 -7.527 -19.906 1 98.88 61 THR B N 1
ATOM 2756 C CA . THR B 1 61 ? 11.625 -7.688 -18.469 1 98.88 61 THR B CA 1
ATOM 2757 C C . THR B 1 61 ? 11.43 -9.156 -18.109 1 98.88 61 THR B C 1
ATOM 2759 O O . THR B 1 61 ? 12.023 -9.648 -17.156 1 98.88 61 THR B O 1
ATOM 2762 N N . PHE B 1 62 ? 10.602 -9.797 -18.828 1 98.94 62 PHE B N 1
ATOM 2763 C CA . PHE B 1 62 ? 10.383 -11.227 -18.656 1 98.94 62 PHE B CA 1
ATOM 2764 C C . PHE B 1 62 ? 11.156 -12.031 -19.703 1 98.94 62 PHE B C 1
ATOM 2766 O O . PHE B 1 62 ? 10.977 -11.836 -20.906 1 98.94 62 PHE B O 1
ATOM 2773 N N . GLN B 1 63 ? 11.961 -12.898 -19.219 1 98.69 63 GLN B N 1
ATOM 2774 C CA . GLN B 1 63 ? 12.781 -13.711 -20.109 1 98.69 63 GLN B CA 1
ATOM 2775 C C . GLN B 1 63 ? 12.953 -15.133 -19.578 1 98.69 63 GLN B C 1
ATOM 2777 O O . GLN B 1 63 ? 12.586 -15.414 -18.422 1 98.69 63 GLN B O 1
ATOM 2782 N N . VAL B 1 64 ? 13.352 -16.047 -20.406 1 98.69 64 VAL B N 1
ATOM 2783 C CA . VAL B 1 64 ? 13.594 -17.422 -20.016 1 98.69 64 VAL B CA 1
ATOM 2784 C C . VAL B 1 64 ? 15.07 -17.781 -20.234 1 98.69 64 VAL B C 1
ATOM 2786 O O . VAL B 1 64 ? 15.602 -17.594 -21.328 1 98.69 64 VAL B O 1
ATOM 2789 N N . ASN B 1 65 ? 15.695 -18.125 -19.172 1 97.62 65 ASN B N 1
ATOM 2790 C CA . ASN B 1 65 ? 17.078 -18.609 -19.188 1 97.62 65 ASN B CA 1
ATOM 2791 C C . ASN B 1 65 ? 17.281 -19.766 -18.219 1 97.62 65 ASN B C 1
ATOM 2793 O O . ASN B 1 65 ? 16.766 -19.75 -17.109 1 97.62 65 ASN B O 1
ATOM 2797 N N . ASP B 1 66 ? 17.984 -20.828 -18.688 1 95.38 66 ASP B N 1
ATOM 2798 C CA . ASP B 1 66 ? 18.359 -21.984 -17.859 1 95.38 66 ASP B CA 1
ATOM 2799 C C . ASP B 1 66 ? 17.125 -22.641 -17.25 1 95.38 66 ASP B C 1
ATOM 2801 O O . ASP B 1 66 ? 17.125 -22.984 -16.062 1 95.38 66 ASP B O 1
ATOM 2805 N N . GLY B 1 67 ? 16.078 -22.641 -18.016 1 96.94 67 GLY B N 1
ATOM 2806 C CA . GLY B 1 67 ? 14.875 -23.328 -17.609 1 96.94 67 GLY B CA 1
ATOM 2807 C C . GLY B 1 67 ? 14.07 -22.562 -16.578 1 96.94 67 GLY B C 1
ATOM 2808 O O . GLY B 1 67 ? 13.156 -23.109 -15.961 1 96.94 67 GLY B O 1
ATOM 2809 N N . ASN B 1 68 ? 14.406 -21.266 -16.344 1 98.25 68 ASN B N 1
ATOM 2810 C CA . ASN B 1 68 ? 13.703 -20.422 -15.391 1 98.25 68 ASN B CA 1
ATOM 2811 C C . ASN B 1 68 ? 13.062 -19.219 -16.078 1 98.25 68 ASN B C 1
ATOM 2813 O O . ASN B 1 68 ? 13.609 -18.688 -17.047 1 98.25 68 ASN B O 1
ATOM 2817 N N . ILE B 1 69 ? 11.883 -18.844 -15.617 1 98.88 69 ILE B N 1
ATOM 2818 C CA . ILE B 1 69 ? 11.43 -17.484 -15.898 1 98.88 69 ILE B CA 1
ATOM 2819 C C . ILE B 1 69 ? 12.25 -16.484 -15.094 1 98.88 69 ILE B C 1
ATOM 2821 O O . ILE B 1 69 ? 12.359 -16.609 -13.867 1 98.88 69 ILE B O 1
ATOM 2825 N N . GLN B 1 70 ? 12.844 -15.531 -15.781 1 98.88 70 GLN B N 1
ATOM 2826 C CA . GLN B 1 70 ? 13.664 -14.531 -15.109 1 98.88 70 GLN B CA 1
ATOM 2827 C C . GLN B 1 70 ? 13.109 -13.125 -15.336 1 98.88 70 GLN B C 1
ATOM 2829 O O . GLN B 1 70 ? 12.898 -12.719 -16.484 1 98.88 70 GLN B O 1
ATOM 2834 N N . VAL B 1 71 ? 12.82 -12.445 -14.266 1 98.88 71 VAL B N 1
ATOM 2835 C CA . VAL B 1 71 ? 12.445 -11.031 -14.312 1 98.88 71 VAL B CA 1
ATOM 2836 C C . VAL B 1 71 ? 13.688 -10.164 -14.125 1 98.88 71 VAL B C 1
ATOM 2838 O O . VAL B 1 71 ? 14.414 -10.305 -13.141 1 98.88 71 VAL B O 1
ATOM 2841 N N . ARG B 1 72 ? 13.984 -9.32 -15.125 1 98.75 72 ARG B N 1
ATOM 2842 C CA . ARG B 1 72 ? 15.211 -8.539 -15.133 1 98.75 72 ARG B CA 1
ATOM 2843 C C . ARG B 1 72 ? 14.938 -7.098 -15.555 1 98.75 72 ARG B C 1
ATOM 2845 O O . ARG B 1 72 ? 13.953 -6.824 -16.25 1 98.75 72 ARG B O 1
ATOM 2852 N N . TYR B 1 73 ? 15.883 -6.266 -15.188 1 98.19 73 TYR B N 1
ATOM 2853 C CA . TYR B 1 73 ? 15.719 -4.84 -15.445 1 98.19 73 TYR B CA 1
ATOM 2854 C C . TYR B 1 73 ? 17 -4.246 -16.031 1 98.19 73 TYR B C 1
ATOM 2856 O O . TYR B 1 73 ? 17.281 -3.064 -15.836 1 98.19 73 TYR B O 1
ATOM 2864 N N . ASP B 1 74 ? 17.703 -5.035 -16.734 1 97.19 74 ASP B N 1
ATOM 2865 C CA . ASP B 1 74 ? 19 -4.641 -17.281 1 97.19 74 ASP B CA 1
ATOM 2866 C C . ASP B 1 74 ? 18.859 -3.49 -18.281 1 97.19 74 ASP B C 1
ATOM 2868 O O . ASP B 1 74 ? 19.781 -2.699 -18.453 1 97.19 74 ASP B O 1
ATOM 2872 N N . GLN B 1 75 ? 17.734 -3.418 -18.875 1 97.38 75 GLN B N 1
ATOM 2873 C CA . GLN B 1 75 ? 17.547 -2.402 -19.906 1 97.38 75 GLN B CA 1
ATOM 2874 C C . GLN B 1 75 ? 16.812 -1.187 -19.344 1 97.38 75 GLN B C 1
ATOM 2876 O O . GLN B 1 75 ? 16.266 -0.385 -20.109 1 97.38 75 GLN B O 1
ATOM 2881 N N . TYR B 1 76 ? 16.703 -1.08 -18.062 1 96.31 76 TYR B N 1
ATOM 2882 C CA . TYR B 1 76 ? 16.078 0.053 -17.375 1 96.31 76 TYR B CA 1
ATOM 2883 C C . TYR B 1 76 ? 17.141 1.019 -16.859 1 96.31 76 TYR B C 1
ATOM 2885 O O . TYR B 1 76 ? 18.094 0.604 -16.188 1 96.31 76 TYR B O 1
ATOM 2893 N N . SER B 1 77 ? 16.969 2.285 -17.125 1 93.81 77 SER B N 1
ATOM 2894 C CA . SER B 1 77 ? 17.766 3.281 -16.422 1 93.81 77 SER B CA 1
ATOM 2895 C C . SER B 1 77 ? 17.172 3.594 -15.055 1 93.81 77 SER B C 1
ATOM 2897 O O . SER B 1 77 ? 17.906 3.777 -14.078 1 93.81 77 SER B O 1
ATOM 2899 N N . LYS B 1 78 ? 15.914 3.635 -14.945 1 92.25 78 LYS B N 1
ATOM 2900 C CA . LYS B 1 78 ? 15.117 3.762 -13.727 1 92.25 78 LYS B CA 1
ATOM 2901 C C . LYS B 1 78 ? 13.82 2.955 -13.828 1 92.25 78 LYS B C 1
ATOM 2903 O O . LYS B 1 78 ? 13.344 2.68 -14.93 1 92.25 78 LYS B O 1
ATOM 2908 N N . PHE B 1 79 ? 13.289 2.652 -12.75 1 94.5 79 PHE B N 1
ATOM 2909 C CA . PHE B 1 79 ? 12.125 1.776 -12.758 1 94.5 79 PHE B CA 1
ATOM 2910 C C . PHE B 1 79 ? 10.914 2.486 -13.352 1 94.5 79 PHE B C 1
ATOM 2912 O O . PHE B 1 79 ? 10.18 1.902 -14.156 1 94.5 79 PHE B O 1
ATOM 2919 N N . ASP B 1 80 ? 10.633 3.715 -12.93 1 91.19 80 ASP B N 1
ATOM 2920 C CA . ASP B 1 80 ? 9.578 4.59 -13.422 1 91.19 80 ASP B CA 1
ATOM 2921 C C . ASP B 1 80 ? 8.203 3.943 -13.25 1 91.19 80 ASP B C 1
ATOM 2923 O O . ASP B 1 80 ? 7.367 4.004 -14.148 1 91.19 80 ASP B O 1
ATOM 2927 N N . GLU B 1 81 ? 8.023 3.197 -12.195 1 92.12 81 GLU B N 1
ATOM 2928 C CA . GLU B 1 81 ? 6.754 2.592 -11.805 1 92.12 81 GLU B CA 1
ATOM 2929 C C . GLU B 1 81 ? 6.238 1.641 -12.875 1 92.12 81 GLU B C 1
ATOM 2931 O O . GLU B 1 81 ? 5.031 1.556 -13.109 1 92.12 81 GLU B O 1
ATOM 2936 N N . GLN B 1 82 ? 7.109 1.083 -13.625 1 96.5 82 GLN B N 1
ATOM 2937 C CA . GLN B 1 82 ? 6.734 0.152 -14.68 1 96.5 82 GLN B CA 1
ATOM 2938 C C . GLN B 1 82 ? 6.48 -1.245 -14.117 1 96.5 82 GLN B C 1
ATOM 2940 O O . GLN B 1 82 ? 7.129 -2.211 -14.523 1 96.5 82 GLN B O 1
ATOM 2945 N N . PHE B 1 83 ? 5.504 -1.331 -13.211 1 97.88 83 PHE B N 1
ATOM 2946 C CA . PHE B 1 83 ? 5.066 -2.609 -12.664 1 97.88 83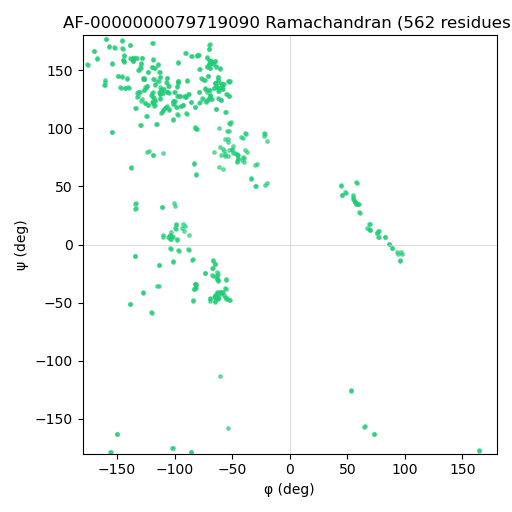 PHE B CA 1
ATOM 2947 C C . PHE B 1 83 ? 4.562 -3.527 -13.766 1 97.88 83 PHE B C 1
ATOM 2949 O O . PHE B 1 83 ? 3.896 -3.078 -14.703 1 97.88 83 PHE B O 1
ATOM 2956 N N . GLY B 1 84 ? 4.922 -4.805 -13.695 1 98.81 84 GLY B N 1
ATOM 2957 C CA . GLY B 1 84 ? 4.547 -5.754 -14.734 1 98.81 84 GLY B CA 1
ATOM 2958 C C . GLY B 1 84 ? 3.971 -7.043 -14.18 1 98.81 84 GLY B C 1
ATOM 2959 O O . GLY B 1 84 ? 4.172 -7.371 -13.008 1 98.81 84 GLY B O 1
ATOM 2960 N N . HIS B 1 85 ? 3.271 -7.723 -15.047 1 98.94 85 HIS B N 1
ATOM 2961 C CA . HIS B 1 85 ? 2.674 -9.023 -14.75 1 98.94 85 HIS B CA 1
ATOM 2962 C C . HIS B 1 85 ? 2.738 -9.945 -15.961 1 98.94 85 HIS B C 1
ATOM 2964 O O . HIS B 1 85 ? 2.512 -9.516 -17.094 1 98.94 85 HIS B O 1
ATOM 2970 N N . LEU B 1 86 ? 3.121 -11.156 -15.711 1 98.94 86 LEU B N 1
ATOM 2971 C CA . LEU B 1 86 ? 3.141 -12.25 -16.672 1 98.94 86 LEU B CA 1
ATOM 2972 C C . LEU B 1 86 ? 1.943 -13.172 -16.484 1 98.94 86 LEU B C 1
ATOM 2974 O O . LEU B 1 86 ? 1.933 -13.992 -15.562 1 98.94 86 LEU B O 1
ATOM 2978 N N . PHE B 1 87 ? 0.995 -13.094 -17.422 1 98.94 87 PHE B N 1
ATOM 2979 C CA . PHE B 1 87 ? -0.293 -13.766 -17.281 1 98.94 87 PHE B CA 1
ATOM 2980 C C . PHE B 1 87 ? -0.284 -15.117 -17.969 1 98.94 87 PHE B C 1
ATOM 2982 O O . PHE B 1 87 ? 0.039 -15.203 -19.156 1 98.94 87 PHE B O 1
ATOM 2989 N N . TYR B 1 88 ? -0.661 -16.141 -17.25 1 98.88 88 TYR B N 1
ATOM 2990 C CA . TYR B 1 88 ? -0.914 -17.406 -17.922 1 98.88 88 TYR B CA 1
ATOM 2991 C C . TYR B 1 88 ? -2.129 -17.297 -18.844 1 98.88 88 TYR B C 1
ATOM 2993 O O . TYR B 1 88 ? -3.041 -16.516 -18.578 1 98.88 88 TYR B O 1
ATOM 3001 N N . LYS B 1 89 ? -2.227 -18.062 -19.797 1 98.12 89 LYS B N 1
ATOM 3002 C CA . LYS B 1 89 ? -3.117 -17.875 -20.938 1 98.12 89 LYS B CA 1
ATOM 3003 C C . LYS B 1 89 ? -4.566 -18.141 -20.547 1 98.12 89 LYS B C 1
ATOM 3005 O O . LYS B 1 89 ? -5.492 -17.703 -21.234 1 98.12 89 LYS B O 1
ATOM 3010 N N . GLN B 1 90 ? -4.809 -18.922 -19.531 1 97.25 90 GLN B N 1
ATOM 3011 C CA . GLN B 1 90 ? -6.207 -19.203 -19.234 1 97.25 90 GLN B CA 1
ATOM 3012 C C . GLN B 1 90 ? -6.508 -18.969 -17.75 1 97.25 90 GLN B C 1
ATOM 3014 O O . GLN B 1 90 ? -5.629 -19.125 -16.906 1 97.25 90 GLN B O 1
ATOM 3019 N N . PRO B 1 91 ? -7.781 -18.641 -17.438 1 98.5 91 PRO B N 1
ATOM 3020 C CA . PRO B 1 91 ? -8.203 -18.469 -16.031 1 98.5 91 PRO B CA 1
ATOM 3021 C C . PRO B 1 91 ? -8.477 -19.797 -15.336 1 98.5 91 PRO B C 1
ATOM 3023 O O . PRO B 1 91 ? -8.578 -20.844 -15.984 1 98.5 91 PRO B O 1
ATOM 3026 N N . TYR B 1 92 ? -8.516 -19.797 -14.039 1 98.56 92 TYR B N 1
ATOM 3027 C CA . TYR B 1 92 ? -8.859 -20.938 -13.203 1 98.56 92 TYR B CA 1
ATOM 3028 C C . TYR B 1 92 ? -9.805 -20.531 -12.078 1 98.56 92 TYR B C 1
ATOM 3030 O O . TYR B 1 92 ? -9.922 -19.344 -11.758 1 98.56 92 TYR B O 1
ATOM 3038 N N . SER B 1 93 ? -10.516 -21.469 -11.484 1 98.31 93 SER B N 1
ATOM 3039 C CA . SER B 1 93 ? -11.484 -21.203 -10.414 1 98.31 93 SER B CA 1
ATOM 3040 C C . SER B 1 93 ? -11.102 -21.953 -9.141 1 98.31 93 SER B C 1
ATOM 3042 O O . SER B 1 93 ? -10.992 -21.344 -8.07 1 98.31 93 SER B O 1
ATOM 3044 N N . SER B 1 94 ? -11 -23.312 -9.227 1 98.06 94 SER B N 1
ATOM 3045 C CA . SER B 1 94 ? -10.602 -24.172 -8.117 1 98.06 94 SER B CA 1
ATOM 3046 C C . SER B 1 94 ? -9.328 -24.938 -8.438 1 98.06 94 SER B C 1
ATOM 3048 O O . SER B 1 94 ? -9.281 -25.703 -9.398 1 98.06 94 SER B O 1
ATOM 3050 N N . TYR B 1 95 ? -8.352 -24.734 -7.617 1 98.38 95 TYR B N 1
ATOM 3051 C CA . TYR B 1 95 ? -7.055 -25.312 -7.934 1 98.38 95 TYR B CA 1
ATOM 3052 C C . TYR B 1 95 ? -6.098 -25.172 -6.754 1 98.38 95 TYR B C 1
ATOM 3054 O O . TYR B 1 95 ? -6.395 -24.469 -5.781 1 98.38 95 TYR B O 1
ATOM 3062 N N . ILE B 1 96 ? -5.031 -25.844 -6.766 1 98.25 96 ILE B N 1
ATOM 3063 C CA . ILE B 1 96 ? -3.814 -25.531 -6.02 1 98.25 96 ILE B CA 1
ATOM 3064 C C . ILE B 1 96 ? -2.697 -25.156 -6.988 1 98.25 96 ILE B C 1
ATOM 3066 O O . ILE B 1 96 ? -2.449 -25.859 -7.969 1 98.25 96 ILE B O 1
ATOM 3070 N N . ILE B 1 97 ? -2.068 -24.062 -6.742 1 98.81 97 ILE B N 1
ATOM 3071 C CA . ILE B 1 97 ? -0.925 -23.656 -7.551 1 98.81 97 ILE B CA 1
ATOM 3072 C C . ILE B 1 97 ? 0.331 -23.609 -6.684 1 98.81 97 ILE B C 1
ATOM 3074 O O . ILE B 1 97 ? 0.272 -23.219 -5.516 1 98.81 97 ILE B O 1
ATOM 3078 N N . GLY B 1 98 ? 1.413 -24.094 -7.207 1 98.69 98 GLY B N 1
ATOM 3079 C CA . GLY B 1 98 ? 2.725 -24.031 -6.586 1 98.69 98 GLY B CA 1
ATOM 3080 C C . GLY B 1 98 ? 3.742 -23.281 -7.426 1 98.69 98 GLY B C 1
ATOM 3081 O O . GLY B 1 98 ? 3.879 -23.531 -8.625 1 98.69 98 GLY B O 1
ATOM 3082 N N . VAL B 1 99 ? 4.434 -22.328 -6.77 1 98.88 99 VAL B N 1
ATOM 3083 C CA . VAL B 1 99 ? 5.457 -21.531 -7.43 1 98.88 99 VAL B CA 1
ATOM 3084 C C . VAL B 1 99 ? 6.746 -21.562 -6.613 1 98.88 99 VAL B C 1
ATOM 3086 O O . VAL B 1 99 ? 6.727 -21.312 -5.402 1 98.88 99 VAL B O 1
ATOM 3089 N N . GLU B 1 100 ? 7.809 -21.938 -7.223 1 98.75 100 GLU B N 1
ATOM 3090 C CA . GLU B 1 100 ? 9.117 -21.766 -6.602 1 98.75 100 GLU B CA 1
ATOM 3091 C C . GLU B 1 100 ? 9.805 -20.5 -7.117 1 98.75 100 GLU B C 1
ATOM 3093 O O . GLU B 1 100 ? 9.945 -20.312 -8.328 1 98.75 100 GLU B O 1
ATOM 3098 N N . TYR B 1 101 ? 10.227 -19.688 -6.164 1 98.88 101 TYR B N 1
ATOM 3099 C CA . TYR B 1 101 ? 10.805 -18.406 -6.535 1 98.88 101 TYR B CA 1
ATOM 3100 C C . TYR B 1 101 ? 12.07 -18.125 -5.727 1 98.88 101 TYR B C 1
ATOM 3102 O O . TYR B 1 101 ? 12.266 -18.688 -4.652 1 98.88 101 TYR B O 1
ATOM 3110 N N . ARG B 1 102 ? 12.922 -17.266 -6.238 1 98.62 102 ARG B N 1
ATOM 3111 C CA . ARG B 1 102 ? 14.039 -16.672 -5.492 1 98.62 102 ARG B CA 1
ATOM 3112 C C . ARG B 1 102 ? 14.359 -15.273 -6.004 1 98.62 102 ARG B C 1
ATOM 3114 O O . ARG B 1 102 ? 14.219 -14.992 -7.195 1 98.62 102 ARG B O 1
ATOM 3121 N N . PHE B 1 103 ? 14.734 -14.453 -5.082 1 98.25 103 PHE B N 1
ATOM 3122 C CA . PHE B 1 103 ? 15.234 -13.141 -5.461 1 98.25 103 PHE B CA 1
ATOM 3123 C C . PHE B 1 103 ? 16.734 -13.18 -5.699 1 98.25 103 PHE B C 1
ATOM 3125 O O . PHE B 1 103 ? 17.469 -13.891 -5 1 98.25 103 PHE B O 1
ATOM 3132 N N . VAL B 1 104 ? 17.125 -12.445 -6.703 1 97.38 104 VAL B N 1
ATOM 3133 C CA . VAL B 1 104 ? 18.547 -12.367 -7.059 1 97.38 104 VAL B CA 1
ATOM 3134 C C . VAL B 1 104 ? 18.906 -10.93 -7.41 1 97.38 104 VAL B C 1
ATOM 3136 O O . VAL B 1 104 ? 18.031 -10.102 -7.648 1 97.38 104 VAL B O 1
ATOM 3139 N N . GLY B 1 105 ? 20.141 -10.68 -7.348 1 95.12 105 GLY B N 1
ATOM 3140 C CA . GLY B 1 105 ? 20.625 -9.383 -7.805 1 95.12 105 GLY B CA 1
ATOM 3141 C C . GLY B 1 105 ? 20.109 -8.227 -6.957 1 95.12 105 GLY B C 1
ATOM 3142 O O . GLY B 1 105 ? 19.859 -8.391 -5.766 1 95.12 105 GLY B O 1
ATOM 3143 N N . ASP B 1 106 ? 20.141 -7.027 -7.66 1 94.12 106 ASP B N 1
ATOM 3144 C CA . ASP B 1 106 ? 19.797 -5.801 -6.953 1 94.12 106 ASP B CA 1
ATOM 3145 C C . ASP B 1 106 ? 18.547 -5.156 -7.551 1 94.12 106 ASP B C 1
ATOM 3147 O O . ASP B 1 106 ? 18.281 -5.305 -8.742 1 94.12 106 ASP B O 1
ATOM 3151 N N . GLN B 1 107 ? 17.859 -4.434 -6.672 1 94.88 107 GLN B N 1
ATOM 3152 C CA . GLN B 1 107 ? 16.703 -3.672 -7.152 1 94.88 107 GLN B CA 1
ATOM 3153 C C . GLN B 1 107 ? 17.141 -2.582 -8.133 1 94.88 107 GLN B C 1
ATOM 3155 O O . GLN B 1 107 ? 18.156 -1.929 -7.93 1 94.88 107 GLN B O 1
ATOM 3160 N N . VAL B 1 108 ? 16.359 -2.412 -9.188 1 95 108 VAL B N 1
ATOM 3161 C CA . VAL B 1 108 ? 16.641 -1.379 -10.172 1 95 108 VAL B CA 1
ATOM 3162 C C . VAL B 1 108 ? 16.5 0.001 -9.531 1 95 108 VAL B C 1
ATOM 3164 O O . VAL B 1 108 ? 15.766 0.167 -8.555 1 95 108 VAL B O 1
ATOM 3167 N N . ASN B 1 109 ? 17.156 0.961 -10.172 1 89.44 109 ASN B N 1
ATOM 3168 C CA . ASN B 1 109 ? 17.125 2.33 -9.664 1 89.44 109 ASN B CA 1
ATOM 3169 C C . ASN B 1 109 ? 15.703 2.867 -9.586 1 89.44 109 ASN B C 1
ATOM 3171 O O . ASN B 1 109 ? 14.898 2.646 -10.492 1 89.44 109 ASN B O 1
ATOM 3175 N N . GLU B 1 110 ? 15.445 3.523 -8.438 1 86.69 110 GLU B N 1
ATOM 3176 C CA . GLU B 1 110 ? 14.195 4.227 -8.18 1 86.69 110 GLU B CA 1
ATOM 3177 C C . GLU B 1 110 ? 13.039 3.248 -8.016 1 86.69 110 GLU B C 1
ATOM 3179 O O . GLU B 1 110 ? 11.875 3.619 -8.195 1 86.69 110 GLU B O 1
ATOM 3184 N N . GLY B 1 111 ? 13.367 1.978 -7.758 1 90.81 111 GLY B N 1
ATOM 3185 C CA . GLY B 1 111 ? 12.328 1.109 -7.219 1 90.81 111 GLY B CA 1
ATOM 3186 C C . GLY B 1 111 ? 11.875 1.514 -5.828 1 90.81 111 GLY B C 1
ATOM 3187 O O . GLY B 1 111 ? 12.703 1.851 -4.973 1 90.81 111 GLY B O 1
ATOM 3188 N N . PRO B 1 112 ? 10.586 1.53 -5.637 1 87.88 112 PRO B N 1
ATOM 3189 C CA . PRO B 1 112 ? 10.148 1.931 -4.297 1 87.88 112 PRO B CA 1
ATOM 3190 C C . PRO B 1 112 ? 10.672 1.002 -3.203 1 87.88 112 PRO B C 1
ATOM 3192 O O . PRO B 1 112 ? 10.828 -0.2 -3.434 1 87.88 112 PRO B O 1
ATOM 3195 N N . GLY B 1 113 ? 10.852 1.523 -2.002 1 86.31 113 GLY B N 1
ATOM 3196 C CA . GLY B 1 113 ? 11.367 0.739 -0.89 1 86.31 113 GLY B CA 1
ATOM 3197 C C . GLY B 1 113 ? 10.508 -0.472 -0.568 1 86.31 113 GLY B C 1
ATOM 3198 O O . GLY B 1 113 ? 11.031 -1.551 -0.285 1 86.31 113 GLY B O 1
ATOM 3199 N N . TRP B 1 114 ? 9.172 -0.272 -0.614 1 87.81 114 TRP B N 1
ATOM 3200 C CA . TRP B 1 114 ? 8.266 -1.366 -0.275 1 87.81 114 TRP B CA 1
ATOM 3201 C C . TRP B 1 114 ? 8.359 -2.49 -1.303 1 87.81 114 TRP B C 1
ATOM 3203 O O . TRP B 1 114 ? 7.883 -3.602 -1.063 1 87.81 114 TRP B O 1
ATOM 3213 N N . ALA B 1 115 ? 9.008 -2.223 -2.5 1 93.94 115 ALA B N 1
ATOM 3214 C CA . ALA B 1 115 ? 9.086 -3.201 -3.58 1 93.94 115 ALA B CA 1
ATOM 3215 C C . ALA B 1 115 ? 10.422 -3.936 -3.559 1 93.94 115 ALA B C 1
ATOM 3217 O O . ALA B 1 115 ? 10.695 -4.773 -4.422 1 93.94 115 ALA B O 1
ATOM 3218 N N . TYR B 1 116 ? 11.273 -3.627 -2.496 1 93.25 116 TYR B N 1
ATOM 3219 C CA . TYR B 1 116 ? 12.523 -4.359 -2.301 1 93.25 116 TYR B CA 1
ATOM 3220 C C . TYR B 1 116 ? 12.258 -5.848 -2.105 1 93.25 116 TYR B C 1
ATOM 3222 O O . TYR B 1 116 ? 11.469 -6.234 -1.236 1 93.25 116 TYR B O 1
ATOM 3230 N N . ARG B 1 117 ? 12.883 -6.68 -2.947 1 96.38 117 ARG B N 1
ATOM 3231 C CA . ARG B 1 117 ? 12.711 -8.125 -2.898 1 96.38 117 ARG B CA 1
ATOM 3232 C C . ARG B 1 117 ? 11.242 -8.492 -2.729 1 96.38 117 ARG B C 1
ATOM 3234 O O . ARG B 1 117 ? 10.883 -9.258 -1.826 1 96.38 117 ARG B O 1
ATOM 3241 N N . ASN B 1 118 ? 10.445 -7.871 -3.633 1 97.5 118 ASN B N 1
ATOM 3242 C CA . ASN B 1 118 ? 9 -8.008 -3.639 1 97.5 118 ASN B CA 1
ATOM 3243 C C . ASN B 1 118 ? 8.477 -8.438 -5.008 1 97.5 118 ASN B C 1
ATOM 3245 O O . ASN B 1 118 ? 8.961 -7.957 -6.035 1 97.5 118 ASN B O 1
ATOM 3249 N N . SER B 1 119 ? 7.664 -9.352 -5.051 1 98.62 119 SER B N 1
ATOM 3250 C CA . SER B 1 119 ? 6.918 -9.883 -6.188 1 98.62 119 SER B CA 1
ATOM 3251 C C . SER B 1 119 ? 5.57 -10.445 -5.746 1 98.62 119 SER B C 1
ATOM 3253 O O . SER B 1 119 ? 5.051 -10.078 -4.691 1 98.62 119 SER B O 1
ATOM 3255 N N . GLY B 1 120 ? 4.93 -11.312 -6.664 1 98.81 120 GLY B N 1
ATOM 3256 C CA . GLY B 1 120 ? 3.643 -11.844 -6.234 1 98.81 120 GLY B CA 1
ATOM 3257 C C . GLY B 1 120 ? 3.053 -12.844 -7.207 1 98.81 120 GLY B C 1
ATOM 3258 O O . GLY B 1 120 ? 3.451 -12.898 -8.375 1 98.81 120 GLY B O 1
ATOM 3259 N N . ILE B 1 121 ? 2.221 -13.695 -6.684 1 98.94 121 ILE B N 1
ATOM 3260 C CA . ILE B 1 121 ? 1.255 -14.477 -7.453 1 98.94 121 ILE B CA 1
ATOM 3261 C C . ILE B 1 121 ? -0.112 -13.797 -7.398 1 98.94 121 ILE B C 1
ATOM 3263 O O . ILE B 1 121 ? -0.728 -13.711 -6.332 1 98.94 121 ILE B O 1
ATOM 3267 N N . MET B 1 122 ? -0.494 -13.32 -8.547 1 98.94 122 MET B N 1
ATOM 3268 C CA . MET B 1 122 ? -1.837 -12.75 -8.617 1 98.94 122 MET B CA 1
ATOM 3269 C C . MET B 1 122 ? -2.865 -13.82 -8.961 1 98.94 122 MET B C 1
ATOM 3271 O O . MET B 1 122 ? -2.688 -14.57 -9.922 1 98.94 122 MET B O 1
ATOM 3275 N N . ILE B 1 123 ? -3.945 -13.883 -8.172 1 98.94 123 ILE B N 1
ATOM 3276 C CA . ILE B 1 123 ? -4.984 -14.875 -8.43 1 98.94 123 ILE B CA 1
ATOM 3277 C C . ILE B 1 123 ? -6.348 -14.188 -8.492 1 98.94 123 ILE B C 1
ATOM 3279 O O . ILE B 1 123 ? -6.504 -13.062 -8.016 1 98.94 123 ILE B O 1
ATOM 3283 N N . HIS B 1 124 ? -7.324 -14.875 -9.117 1 98.88 124 HIS B N 1
ATOM 3284 C CA . HIS B 1 124 ? -8.625 -14.266 -9.375 1 98.88 124 HIS B CA 1
ATOM 3285 C C . HIS B 1 124 ? -8.469 -12.875 -9.984 1 98.88 124 HIS B C 1
ATOM 3287 O O . HIS B 1 124 ? -9.156 -11.938 -9.586 1 98.88 124 HIS B O 1
ATOM 3293 N N . GLY B 1 125 ? -7.559 -12.82 -10.961 1 98.75 125 GLY B N 1
ATOM 3294 C CA . GLY B 1 125 ? -7.18 -11.516 -11.484 1 98.75 125 GLY B CA 1
ATOM 3295 C C . GLY B 1 125 ? -8.023 -11.07 -12.664 1 98.75 125 GLY B C 1
ATOM 3296 O O . GLY B 1 125 ? -8.672 -11.898 -13.312 1 98.75 125 GLY B O 1
ATOM 3297 N N . GLN B 1 126 ? -7.918 -9.859 -12.922 1 97.75 126 GLN B N 1
ATOM 3298 C CA . GLN B 1 126 ? -8.477 -9.195 -14.102 1 97.75 126 GLN B CA 1
ATOM 3299 C C . GLN B 1 126 ? -7.863 -9.75 -15.383 1 97.75 126 GLN B C 1
ATOM 3301 O O . GLN B 1 126 ? -6.699 -10.156 -15.398 1 97.75 126 GLN B O 1
ATOM 3306 N N . ASP B 1 127 ? -8.695 -9.828 -16.422 1 98.25 127 ASP B N 1
ATOM 3307 C CA . ASP B 1 127 ? -8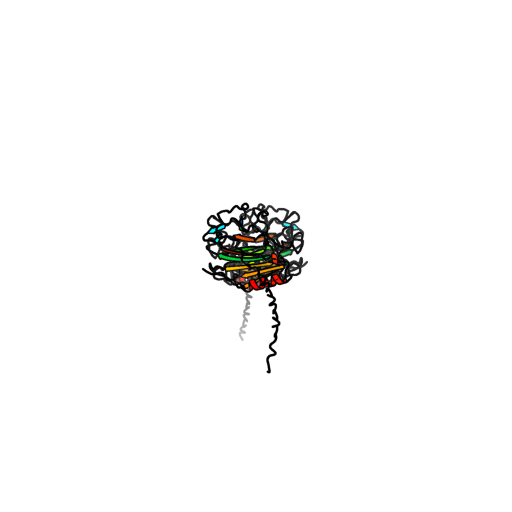.164 -10.109 -17.766 1 98.25 127 ASP B CA 1
ATOM 3308 C C . ASP B 1 127 ? -7.203 -9.008 -18.219 1 98.25 127 ASP B C 1
ATOM 3310 O O . ASP B 1 127 ? -7.578 -7.84 -18.281 1 98.25 127 ASP B O 1
ATOM 3314 N N . PRO B 1 128 ? -5.984 -9.43 -18.594 1 98.44 128 PRO B N 1
ATOM 3315 C CA . PRO B 1 128 ? -5.035 -8.375 -18.953 1 98.44 128 PRO B CA 1
ATOM 3316 C C . PRO B 1 128 ? -5.488 -7.562 -20.172 1 98.44 128 PRO B C 1
ATOM 3318 O O . PRO B 1 128 ? -5.09 -6.406 -20.328 1 98.44 128 PRO B O 1
ATOM 3321 N N . ALA B 1 129 ? -6.301 -8.109 -20.984 1 98.12 129 ALA B N 1
ATOM 3322 C CA . ALA B 1 129 ? -6.785 -7.395 -22.172 1 98.12 129 ALA B CA 1
ATOM 3323 C C . ALA B 1 129 ? -7.68 -6.223 -21.781 1 98.12 129 ALA B C 1
ATOM 3325 O O . ALA B 1 129 ? -7.938 -5.328 -22.578 1 98.12 129 ALA B O 1
ATOM 3326 N N . THR B 1 130 ? -8.203 -6.27 -20.562 1 97.56 130 THR B N 1
ATOM 3327 C CA . THR B 1 130 ? -9.109 -5.219 -20.125 1 97.56 130 THR B CA 1
ATOM 3328 C C . THR B 1 130 ? -8.359 -4.164 -19.312 1 97.56 130 THR B C 1
ATOM 3330 O O . THR B 1 130 ? -8.938 -3.152 -18.906 1 97.56 130 THR B O 1
ATOM 3333 N N . MET B 1 131 ? -7.094 -4.328 -19.016 1 96.69 131 MET B N 1
ATOM 3334 C CA . MET B 1 131 ? -6.301 -3.355 -18.281 1 96.69 131 MET B CA 1
ATOM 3335 C C . MET B 1 131 ? -5.949 -2.156 -19.156 1 96.69 131 MET B C 1
ATOM 3337 O O . MET B 1 131 ? -5.625 -2.316 -20.328 1 96.69 131 MET B O 1
ATOM 3341 N N . THR B 1 132 ? -5.98 -1.02 -18.531 1 93.94 132 THR B N 1
ATOM 3342 C CA . THR B 1 132 ? -5.539 0.164 -19.266 1 93.94 132 THR B CA 1
ATOM 3343 C C . THR B 1 132 ? -4.016 0.238 -19.297 1 93.94 132 THR B C 1
ATOM 3345 O O . THR B 1 132 ? -3.336 -0.417 -18.516 1 93.94 132 THR B O 1
ATOM 3348 N N . VAL B 1 133 ? -3.514 1.022 -20.172 1 95.25 133 VAL B N 1
ATOM 3349 C CA . VAL B 1 133 ? -2.076 1.139 -20.391 1 95.25 133 VAL B CA 1
ATOM 3350 C C . VAL B 1 133 ? -1.396 1.652 -19.125 1 95.25 133 VAL B C 1
ATOM 3352 O O . VAL B 1 133 ? -0.278 1.245 -18.812 1 95.25 133 VAL B O 1
ATOM 3355 N N . ASP B 1 134 ? -2.1 2.479 -18.328 1 90.56 134 ASP B N 1
ATOM 3356 C CA . ASP B 1 134 ? -1.48 3.127 -17.188 1 90.56 134 ASP B CA 1
ATOM 3357 C C . ASP B 1 134 ? -1.898 2.451 -15.883 1 90.56 134 ASP B C 1
ATOM 3359 O O . ASP B 1 134 ? -1.561 2.924 -14.797 1 90.56 134 ASP B O 1
ATOM 3363 N N . GLN B 1 135 ? -2.627 1.388 -16.016 1 91.5 135 GLN B N 1
ATOM 3364 C CA . GLN B 1 135 ? -3.025 0.654 -14.828 1 91.5 135 GLN B CA 1
ATOM 3365 C C . GLN B 1 135 ? -1.84 -0.081 -14.211 1 91.5 135 GLN B C 1
ATOM 3367 O O . GLN B 1 135 ? -1.092 -0.764 -14.914 1 91.5 135 GLN B O 1
ATOM 3372 N N . ASP B 1 136 ? -1.648 0.046 -12.93 1 91.94 136 ASP B N 1
ATOM 3373 C CA . ASP B 1 136 ? -0.433 -0.444 -12.289 1 91.94 136 ASP B CA 1
ATOM 3374 C C . ASP B 1 136 ? -0.542 -1.934 -11.969 1 91.94 136 ASP B C 1
ATOM 3376 O O . ASP B 1 136 ? 0.398 -2.695 -12.211 1 91.94 136 ASP B O 1
ATOM 3380 N N . PHE B 1 137 ? -1.692 -2.305 -11.367 1 95.62 137 PHE B N 1
ATOM 3381 C CA . PHE B 1 137 ? -1.935 -3.691 -10.984 1 95.62 137 PHE B CA 1
ATOM 3382 C C . PHE B 1 137 ? -3.264 -4.184 -11.547 1 95.62 137 PHE B C 1
ATOM 3384 O O . PHE B 1 137 ? -4.223 -3.414 -11.656 1 95.62 137 PHE B O 1
ATOM 3391 N N . PRO B 1 138 ? -3.334 -5.477 -11.969 1 98 138 PRO B N 1
ATOM 3392 C CA . PRO B 1 138 ? -4.676 -6.023 -12.172 1 98 138 PRO B CA 1
ATOM 3393 C C . PRO B 1 138 ? -5.504 -6.062 -10.891 1 98 138 PRO B C 1
ATOM 3395 O O . PRO B 1 138 ? -4.953 -6.277 -9.805 1 98 138 PRO B O 1
ATOM 3398 N N . ASN B 1 139 ? -6.836 -5.762 -11.031 1 96.88 139 ASN B N 1
ATOM 3399 C CA . ASN B 1 139 ? -7.688 -6.137 -9.906 1 96.88 139 ASN B CA 1
ATOM 3400 C C . ASN B 1 139 ? -7.57 -7.625 -9.594 1 96.88 139 ASN B C 1
ATOM 3402 O O . ASN B 1 139 ? -7.906 -8.469 -10.43 1 96.88 139 ASN B O 1
ATOM 3406 N N . SER B 1 140 ? -7.023 -7.922 -8.414 1 98.56 140 SER B N 1
ATOM 3407 C CA . SER B 1 140 ? -6.715 -9.312 -8.094 1 98.56 140 SER B CA 1
ATOM 3408 C C . SER B 1 140 ? -6.398 -9.477 -6.609 1 98.56 140 SER B C 1
ATOM 3410 O O . SER B 1 140 ? -6.164 -8.484 -5.906 1 98.56 140 SER B O 1
ATOM 3412 N N . ILE B 1 141 ? -6.512 -10.672 -6.168 1 98.62 141 ILE B N 1
ATOM 3413 C CA . ILE B 1 141 ? -5.855 -11.047 -4.918 1 98.62 141 ILE B CA 1
ATOM 3414 C C . ILE B 1 141 ? -4.367 -11.289 -5.172 1 98.62 141 ILE B C 1
ATOM 3416 O O . ILE B 1 141 ? -3.994 -11.977 -6.125 1 98.62 141 ILE B O 1
ATOM 3420 N N . GLU B 1 142 ? -3.555 -10.68 -4.344 1 98.69 142 GLU B N 1
ATOM 3421 C CA . GLU B 1 142 ? -2.111 -10.836 -4.484 1 98.69 142 GLU B CA 1
ATOM 3422 C C . GLU B 1 142 ? -1.529 -11.648 -3.326 1 98.69 142 GLU B C 1
ATOM 3424 O O . GLU B 1 142 ? -1.632 -11.242 -2.168 1 98.69 142 GLU B O 1
ATOM 3429 N N . VAL B 1 143 ? -1.046 -12.789 -3.672 1 98.94 143 VAL B N 1
ATOM 3430 C CA . VAL B 1 143 ? -0.154 -13.484 -2.75 1 98.94 143 VAL B CA 1
ATOM 3431 C C . VAL B 1 143 ? 1.259 -12.922 -2.871 1 98.94 143 VAL B C 1
ATOM 3433 O O . VAL B 1 143 ? 2 -13.273 -3.791 1 98.94 143 VAL B O 1
ATOM 3436 N N . GLN B 1 144 ? 1.577 -12.055 -1.948 1 98.62 144 GLN B N 1
ATOM 3437 C CA . GLN B 1 144 ? 2.82 -11.289 -2.018 1 98.62 144 GLN B CA 1
ATOM 3438 C C . GLN B 1 144 ? 4.027 -12.18 -1.718 1 98.62 144 GLN B C 1
ATOM 3440 O O . GLN B 1 144 ? 4.074 -12.844 -0.679 1 98.62 144 GLN B O 1
ATOM 3445 N N . LEU B 1 145 ? 4.949 -12.211 -2.65 1 98.81 145 LEU B N 1
ATOM 3446 C CA . LEU B 1 145 ? 6.211 -12.93 -2.459 1 98.81 145 LEU B CA 1
ATOM 3447 C C . LEU B 1 145 ? 7.32 -11.969 -2.045 1 98.81 145 LEU B C 1
ATOM 3449 O O . LEU B 1 145 ? 7.652 -11.039 -2.785 1 98.81 145 LEU B O 1
ATOM 3453 N N . LEU B 1 146 ? 7.863 -12.203 -0.843 1 98.19 146 LEU B N 1
ATOM 3454 C CA . LEU B 1 146 ? 8.945 -11.359 -0.338 1 98.19 146 LEU B CA 1
ATOM 3455 C C . LEU B 1 146 ? 10.203 -12.18 -0.086 1 98.19 146 LEU B C 1
ATOM 3457 O O . LEU B 1 146 ? 10.125 -13.398 0.088 1 98.19 146 LEU B O 1
ATOM 3461 N N . GLY B 1 147 ? 11.32 -11.555 -0.171 1 97.31 147 GLY B N 1
ATOM 3462 C CA . GLY B 1 147 ? 12.594 -12.062 0.321 1 97.31 147 GLY B CA 1
ATOM 3463 C C . GLY B 1 147 ? 13.141 -11.258 1.486 1 97.31 147 GLY B C 1
ATOM 3464 O O . GLY B 1 147 ? 12.953 -10.039 1.556 1 97.31 147 GLY B O 1
ATOM 3465 N N . GLY B 1 148 ? 13.836 -11.969 2.336 1 94.31 148 GLY B N 1
ATOM 3466 C CA . GLY B 1 148 ? 14.461 -11.281 3.451 1 94.31 148 GLY B CA 1
ATOM 3467 C C . GLY B 1 148 ? 15.641 -10.422 3.035 1 94.31 148 GLY B C 1
ATOM 3468 O O . GLY B 1 148 ? 16.203 -10.602 1.952 1 94.31 148 GLY B O 1
ATOM 3469 N N . ASN B 1 149 ? 15.969 -9.523 3.9 1 87.62 149 ASN B N 1
ATOM 3470 C CA . ASN B 1 149 ? 17.078 -8.609 3.617 1 87.62 149 ASN B CA 1
ATOM 3471 C C . ASN B 1 149 ? 18.344 -9.016 4.367 1 87.62 149 ASN B C 1
ATOM 3473 O O . ASN B 1 149 ? 19.297 -8.258 4.422 1 87.62 149 ASN B O 1
ATOM 3477 N N . GLY B 1 150 ? 18.328 -10.188 5.035 1 90.19 150 GLY B N 1
ATOM 3478 C CA . GLY B 1 150 ? 19.484 -10.711 5.734 1 90.19 150 GLY B CA 1
ATOM 3479 C C . GLY B 1 150 ? 19.469 -10.406 7.219 1 90.19 150 GLY B C 1
ATOM 3480 O O . GLY B 1 150 ? 20.281 -10.938 7.977 1 90.19 150 GLY B O 1
ATOM 3481 N N . LYS B 1 151 ? 18.531 -9.578 7.707 1 86.19 151 LYS B N 1
ATOM 3482 C CA . LYS B 1 151 ? 18.609 -9.109 9.086 1 86.19 151 LYS B CA 1
ATOM 3483 C C . LYS B 1 151 ? 17.234 -9.117 9.75 1 86.19 151 LYS B C 1
ATOM 3485 O O . LYS B 1 151 ? 17.031 -9.758 10.781 1 86.19 151 LYS B O 1
ATOM 3490 N N . ASP B 1 152 ? 16.234 -8.555 9.172 1 84.62 152 ASP B N 1
ATOM 3491 C CA . ASP B 1 152 ? 14.945 -8.281 9.805 1 84.62 152 ASP B CA 1
ATOM 3492 C C . ASP B 1 152 ? 13.93 -9.375 9.477 1 84.62 152 ASP B C 1
ATOM 3494 O O . ASP B 1 152 ? 14.039 -10.047 8.445 1 84.62 152 ASP B O 1
ATOM 3498 N N . GLU B 1 153 ? 12.93 -9.461 10.383 1 89 153 GLU B N 1
ATOM 3499 C CA . GLU B 1 153 ? 11.797 -10.32 10.07 1 89 153 GLU B CA 1
ATOM 3500 C C . GLU B 1 153 ? 10.961 -9.734 8.938 1 89 153 GLU B C 1
ATOM 3502 O O . GLU B 1 153 ? 10.68 -8.531 8.922 1 89 153 GLU B O 1
ATOM 3507 N N . ARG B 1 154 ? 10.672 -10.578 8.039 1 93.44 154 ARG B N 1
ATOM 3508 C CA . ARG B 1 154 ? 9.906 -10.18 6.863 1 93.44 154 ARG B CA 1
ATOM 3509 C C . ARG B 1 154 ? 9.156 -11.375 6.277 1 93.44 154 ARG B C 1
ATOM 3511 O O . ARG B 1 154 ? 9.703 -12.109 5.453 1 93.44 154 ARG B O 1
ATOM 3518 N N . SER B 1 155 ? 7.867 -11.492 6.652 1 96.38 155 SER B N 1
ATOM 3519 C CA . SER B 1 155 ? 7.09 -12.648 6.223 1 96.38 155 SER B CA 1
ATOM 3520 C C . SER B 1 155 ? 6.77 -12.578 4.734 1 96.38 155 SER B C 1
ATOM 3522 O O . SER B 1 155 ? 6.762 -11.5 4.145 1 96.38 155 SER B O 1
ATOM 3524 N N . THR B 1 156 ? 6.582 -13.734 4.109 1 98.19 156 THR B N 1
ATOM 3525 C CA . THR B 1 156 ? 6.195 -13.852 2.707 1 98.19 156 THR B CA 1
ATOM 3526 C C . THR B 1 156 ? 4.852 -14.562 2.576 1 98.19 156 THR B C 1
ATOM 3528 O O . THR B 1 156 ? 4.258 -14.969 3.576 1 98.19 156 THR B O 1
ATOM 3531 N N . ALA B 1 157 ? 4.348 -14.594 1.309 1 98.75 157 ALA B N 1
ATOM 3532 C CA . ALA B 1 157 ? 2.996 -15.078 1.041 1 98.75 157 ALA B CA 1
ATOM 3533 C C . ALA B 1 157 ? 1.96 -14.273 1.818 1 98.75 157 ALA B C 1
ATOM 3535 O O . ALA B 1 157 ? 1.01 -14.836 2.367 1 98.75 157 ALA B O 1
ATOM 3536 N N . ASN B 1 158 ? 2.236 -13.008 1.971 1 97.75 158 ASN B N 1
ATOM 3537 C CA . ASN B 1 158 ? 1.245 -12.102 2.543 1 97.75 158 ASN B CA 1
ATOM 3538 C C . ASN B 1 158 ? 0.079 -11.875 1.588 1 97.75 158 ASN B C 1
ATOM 3540 O O . ASN B 1 158 ? 0.106 -12.336 0.445 1 97.75 158 ASN B O 1
ATOM 3544 N N . LEU B 1 159 ? -0.971 -11.258 2.137 1 98 159 LEU B N 1
ATOM 3545 C CA . LEU B 1 159 ? -2.145 -10.969 1.321 1 98 159 LEU B CA 1
ATOM 3546 C C . LEU B 1 159 ? -2.258 -9.477 1.034 1 98 159 LEU B C 1
ATOM 3548 O O . LEU B 1 159 ? -2.318 -8.664 1.961 1 98 159 LEU B O 1
ATOM 3552 N N . CYS B 1 160 ? -2.186 -9.094 -0.219 1 96.75 160 CYS B N 1
ATOM 3553 C CA . CYS B 1 160 ? -2.465 -7.723 -0.642 1 96.75 160 CYS B CA 1
ATOM 3554 C C . CYS B 1 160 ? -3.641 -7.68 -1.609 1 96.75 160 CYS B C 1
ATOM 3556 O O . CYS B 1 160 ? -3.951 -8.68 -2.26 1 96.75 160 CYS B O 1
ATOM 3558 N N . THR B 1 161 ? -4.262 -6.477 -1.723 1 95.81 161 THR B N 1
ATOM 3559 C CA . THR B 1 161 ? -5.578 -6.461 -2.35 1 95.81 161 THR B CA 1
ATOM 3560 C C . THR B 1 161 ? -5.707 -5.281 -3.311 1 95.81 161 THR B C 1
ATOM 3562 O O . THR B 1 161 ? -6.578 -4.426 -3.143 1 95.81 161 THR B O 1
ATOM 3565 N N . PRO B 1 162 ? -4.961 -5.281 -4.387 1 94.62 162 PRO B N 1
ATOM 3566 C CA . PRO B 1 162 ? -5.234 -4.254 -5.395 1 94.62 162 PRO B CA 1
ATOM 3567 C C . PRO B 1 162 ? -6.621 -4.391 -6.016 1 94.62 162 PRO B C 1
ATOM 3569 O O . PRO B 1 162 ? -6.898 -5.379 -6.703 1 94.62 162 PRO B O 1
ATOM 3572 N N . GLY B 1 163 ? -7.461 -3.412 -5.824 1 93.5 163 GLY B N 1
ATOM 3573 C CA . GLY B 1 163 ? -8.789 -3.371 -6.43 1 93.5 163 GLY B CA 1
ATOM 3574 C C . GLY B 1 163 ? -9.734 -4.402 -5.852 1 93.5 163 GLY B C 1
ATOM 3575 O O . GLY B 1 163 ? -10.766 -4.707 -6.449 1 93.5 163 GLY B O 1
ATOM 3576 N N . THR B 1 164 ? -9.352 -5.004 -4.758 1 96.62 164 THR B N 1
ATOM 3577 C CA . THR B 1 164 ? -10.141 -6.086 -4.184 1 96.62 164 THR B CA 1
ATOM 3578 C C . THR B 1 164 ? -10.211 -5.965 -2.664 1 96.62 164 THR B C 1
ATOM 3580 O O . THR B 1 164 ? -9.586 -5.074 -2.08 1 96.62 164 THR B O 1
ATOM 3583 N N . GLN B 1 165 ? -11.023 -6.773 -2.076 1 94.88 165 GLN B N 1
ATOM 3584 C CA . GLN B 1 165 ? -11.109 -7.008 -0.639 1 94.88 165 GLN B CA 1
ATOM 3585 C C . GLN B 1 165 ? -11.461 -8.461 -0.337 1 94.88 165 GLN B C 1
ATOM 3587 O O . GLN B 1 165 ? -11.602 -9.273 -1.253 1 94.88 165 GLN B O 1
ATOM 3592 N N . TYR B 1 166 ? -11.469 -8.781 0.929 1 97.06 166 TYR B N 1
ATOM 3593 C CA . TYR B 1 166 ? -11.727 -10.156 1.334 1 97.06 166 TYR B CA 1
ATOM 3594 C C . TYR B 1 166 ? -12.352 -10.211 2.721 1 97.06 166 TYR B C 1
ATOM 3596 O O . TYR B 1 166 ? -12.555 -9.172 3.357 1 97.06 166 TYR B O 1
ATOM 3604 N N . VAL B 1 167 ? -12.82 -11.398 3.078 1 95.62 167 VAL B N 1
ATOM 3605 C CA . VAL B 1 167 ? -13.367 -11.625 4.41 1 95.62 167 VAL B CA 1
ATOM 3606 C C . VAL B 1 167 ? -12.43 -12.531 5.207 1 95.62 167 VAL B C 1
ATOM 3608 O O . VAL B 1 167 ? -11.938 -13.531 4.688 1 95.62 167 VAL B O 1
ATOM 3611 N N . LYS B 1 168 ? -12.141 -12.133 6.328 1 94.75 168 LYS B N 1
ATOM 3612 C CA . LYS B 1 168 ? -11.422 -12.938 7.305 1 94.75 168 LYS B CA 1
ATOM 3613 C C . LYS B 1 168 ? -12.102 -12.906 8.672 1 94.75 168 LYS B C 1
ATOM 3615 O O . LYS B 1 168 ? -12.438 -11.828 9.172 1 94.75 168 LYS B O 1
ATOM 3620 N N . ASP B 1 169 ? -12.352 -14.125 9.195 1 91.44 169 ASP B N 1
ATOM 3621 C CA . ASP B 1 169 ? -13.023 -14.266 10.477 1 91.44 169 ASP B CA 1
ATOM 3622 C C . ASP B 1 169 ? -14.359 -13.531 10.484 1 91.44 169 ASP B C 1
ATOM 3624 O O . ASP B 1 169 ? -14.68 -12.812 11.43 1 91.44 169 ASP B O 1
ATOM 3628 N N . GLY B 1 170 ? -15 -13.602 9.445 1 91.44 170 GLY B N 1
ATOM 3629 C CA . GLY B 1 170 ? -16.359 -13.109 9.328 1 91.44 170 GLY B CA 1
ATOM 3630 C C . GLY B 1 170 ? -16.438 -11.617 9.062 1 91.44 170 GLY B C 1
ATOM 3631 O O . GLY B 1 170 ? -17.531 -11.047 9 1 91.44 170 GLY B O 1
ATOM 3632 N N . LYS B 1 171 ? -15.281 -11.016 8.836 1 90 171 LYS B N 1
ATOM 3633 C CA . LYS B 1 171 ? -15.273 -9.57 8.641 1 90 171 LYS B CA 1
ATOM 3634 C C . LYS B 1 171 ? -14.555 -9.195 7.348 1 90 171 LYS B C 1
ATOM 3636 O O . LYS B 1 171 ? -13.555 -9.812 6.988 1 90 171 LYS B O 1
ATOM 3641 N N . ILE B 1 172 ? -15.109 -8.188 6.699 1 90.81 172 ILE B N 1
ATOM 3642 C CA . ILE B 1 172 ? -14.422 -7.629 5.543 1 90.81 172 ILE B CA 1
ATOM 3643 C C . ILE B 1 172 ? -13.156 -6.902 6 1 90.81 172 ILE B C 1
ATOM 3645 O O . ILE B 1 172 ? -13.211 -6.066 6.906 1 90.81 172 ILE B O 1
ATOM 3649 N N . VAL B 1 173 ? -12.07 -7.227 5.383 1 88.12 173 VAL B N 1
ATOM 3650 C CA . VAL B 1 173 ? -10.797 -6.586 5.707 1 88.12 173 VAL B CA 1
ATOM 3651 C C . VAL B 1 173 ? -10.469 -5.531 4.656 1 88.12 173 VAL B C 1
ATOM 3653 O O . VAL B 1 173 ? -10.328 -5.844 3.471 1 88.12 173 VAL B O 1
ATOM 3656 N N . LYS B 1 174 ? -10.266 -4.289 5.09 1 81.88 174 LYS B N 1
ATOM 3657 C CA . LYS B 1 174 ? -10.039 -3.178 4.168 1 81.88 174 LYS B CA 1
ATOM 3658 C C . LYS B 1 174 ? -8.555 -2.822 4.086 1 81.88 174 LYS B C 1
ATOM 3660 O O . LYS B 1 174 ? -8.133 -2.105 3.178 1 81.88 174 LYS B O 1
ATOM 3665 N N . GLN B 1 175 ? -7.789 -3.338 5.039 1 82.75 175 GLN B N 1
ATOM 3666 C CA . GLN B 1 175 ? -6.348 -3.127 4.984 1 82.75 175 GLN B CA 1
ATOM 3667 C C . GLN B 1 175 ? -5.758 -3.686 3.691 1 82.75 175 GLN B C 1
ATOM 3669 O O . GLN B 1 175 ? -6.074 -4.809 3.293 1 82.75 175 GLN B O 1
ATOM 3674 N N . HIS B 1 176 ? -4.902 -2.863 3.057 1 87.19 176 HIS B N 1
ATOM 3675 C CA . HIS B 1 176 ? -4.395 -3.227 1.736 1 87.19 176 HIS B CA 1
ATOM 3676 C C . HIS B 1 176 ? -3.541 -4.488 1.801 1 87.19 176 HIS B C 1
ATOM 3678 O O . HIS B 1 176 ? -3.654 -5.363 0.941 1 87.19 176 HIS B O 1
ATOM 3684 N N . CYS B 1 177 ? -2.598 -4.527 2.732 1 92.19 177 CYS B N 1
ATOM 3685 C CA . CYS B 1 177 ? -1.768 -5.719 2.898 1 92.19 177 CYS B CA 1
ATOM 3686 C C . CYS B 1 177 ? -1.849 -6.242 4.328 1 92.19 177 CYS B C 1
ATOM 3688 O O . CYS B 1 177 ? -1.852 -5.465 5.281 1 92.19 177 CYS B O 1
ATOM 3690 N N . THR B 1 178 ? -1.977 -7.535 4.414 1 91.94 178 THR B N 1
ATOM 3691 C CA . THR B 1 178 ? -1.979 -8.25 5.688 1 91.94 178 THR B CA 1
ATOM 3692 C C . THR B 1 178 ? -0.842 -9.266 5.738 1 91.94 178 THR B C 1
ATOM 3694 O O . THR B 1 178 ? -0.717 -10.109 4.848 1 91.94 178 THR B O 1
ATOM 3697 N N . ASN B 1 179 ? -0.084 -9.195 6.777 1 92.69 179 ASN B N 1
ATOM 3698 C CA . ASN B 1 179 ? 1.055 -10.102 6.906 1 92.69 179 ASN B CA 1
ATOM 3699 C C . ASN B 1 179 ? 0.606 -11.531 7.188 1 92.69 179 ASN B C 1
ATOM 3701 O O . ASN B 1 179 ? -0.359 -11.75 7.922 1 92.69 179 ASN B O 1
ATOM 3705 N N . SER B 1 180 ? 1.355 -12.438 6.641 1 97.19 180 SER B N 1
ATOM 3706 C CA . SER B 1 180 ? 1.17 -13.852 6.969 1 97.19 180 SER B CA 1
ATOM 3707 C C . SER B 1 180 ? 1.958 -14.234 8.219 1 97.19 180 SER B C 1
ATOM 3709 O O . SER B 1 180 ? 2.607 -13.391 8.836 1 97.19 180 SER B O 1
ATOM 3711 N N . SER B 1 181 ? 1.846 -15.578 8.57 1 97.31 181 SER B N 1
ATOM 3712 C CA . SER B 1 181 ? 2.611 -16.094 9.703 1 97.31 181 SER B CA 1
ATOM 3713 C C . SER B 1 181 ? 3.879 -16.797 9.242 1 97.31 181 SER B C 1
ATOM 3715 O O . SER B 1 181 ? 4.465 -17.578 9.984 1 97.31 181 SER B O 1
ATOM 3717 N N . SER B 1 182 ? 4.293 -16.578 8.023 1 98.12 182 SER B N 1
ATOM 3718 C CA . SER B 1 182 ? 5.453 -17.281 7.484 1 98.12 182 SER B CA 1
ATOM 3719 C C . SER B 1 182 ? 6.738 -16.828 8.172 1 98.12 182 SER B C 1
ATOM 3721 O O . SER B 1 182 ? 6.793 -15.742 8.734 1 98.12 182 SER B O 1
ATOM 3723 N N . LYS B 1 183 ? 7.699 -17.703 8.07 1 96.69 183 LYS B N 1
ATOM 3724 C CA . LYS B 1 183 ? 9.062 -17.312 8.398 1 96.69 183 LYS B CA 1
ATOM 3725 C C . LYS B 1 183 ? 9.609 -16.344 7.352 1 96.69 183 LYS B C 1
ATOM 3727 O O . LYS B 1 183 ? 8.945 -16.047 6.359 1 96.69 183 LYS B O 1
ATOM 3732 N N . THR B 1 184 ? 10.789 -15.828 7.707 1 97.06 184 THR B N 1
ATOM 3733 C CA . THR B 1 184 ? 11.531 -15.008 6.758 1 97.06 184 THR B CA 1
ATOM 3734 C C . THR B 1 184 ? 12.602 -15.844 6.047 1 97.06 184 THR B C 1
ATOM 3736 O O . THR B 1 184 ? 13.289 -16.656 6.676 1 97.06 184 THR B O 1
ATOM 3739 N N . TYR B 1 185 ? 12.688 -15.648 4.809 1 97.88 185 TYR B N 1
ATOM 3740 C CA . TYR B 1 185 ? 13.672 -16.375 4.012 1 97.88 185 TYR B CA 1
ATOM 3741 C C . TYR B 1 185 ? 14.688 -15.414 3.398 1 97.88 185 TYR B C 1
ATOM 3743 O O . TYR B 1 185 ? 14.414 -14.797 2.369 1 97.88 185 TYR B O 1
ATOM 3751 N N . HIS B 1 186 ? 15.859 -15.43 4.016 1 95.94 186 HIS B N 1
ATOM 3752 C CA . HIS B 1 186 ? 16.922 -14.523 3.607 1 95.94 186 HIS B CA 1
ATOM 3753 C C . HIS B 1 186 ? 17.734 -15.102 2.455 1 95.94 186 HIS B C 1
ATOM 3755 O O . HIS B 1 186 ? 17.672 -16.312 2.195 1 95.94 186 HIS B O 1
ATOM 3761 N N . GLY B 1 187 ? 18.5 -14.156 1.758 1 94.62 187 GLY B N 1
ATOM 3762 C CA . GLY B 1 187 ? 19.438 -14.578 0.726 1 94.62 187 GLY B CA 1
ATOM 3763 C C . GLY B 1 187 ? 18.75 -15.031 -0.55 1 94.62 187 GLY B C 1
ATOM 3764 O O . GLY B 1 187 ? 17.578 -14.719 -0.776 1 94.62 187 GLY B O 1
ATOM 3765 N N . ASP B 1 188 ? 19.438 -15.703 -1.351 1 97.06 188 ASP B N 1
ATOM 3766 C CA . ASP B 1 188 ? 18.938 -16.062 -2.678 1 97.06 188 ASP B CA 1
ATOM 3767 C C . ASP B 1 188 ? 18.438 -17.5 -2.709 1 97.06 188 ASP B C 1
ATOM 3769 O O . ASP B 1 188 ? 18.578 -18.188 -3.719 1 97.06 188 ASP B O 1
ATOM 3773 N N . GLN B 1 189 ? 17.859 -17.922 -1.615 1 97.81 189 GLN B N 1
ATOM 3774 C CA . GLN B 1 189 ? 17.375 -19.297 -1.545 1 97.81 189 GLN B CA 1
ATOM 3775 C C . GLN B 1 189 ? 16.031 -19.438 -2.271 1 97.81 189 GLN B C 1
ATOM 3777 O O . GLN B 1 189 ? 15.266 -18.484 -2.354 1 97.81 189 GLN B O 1
ATOM 3782 N N . TRP B 1 190 ? 15.859 -20.656 -2.771 1 98.56 190 TRP B N 1
ATOM 3783 C CA . TRP B 1 190 ? 14.562 -20.984 -3.365 1 98.56 190 TRP B CA 1
ATOM 3784 C C . TRP B 1 190 ? 13.5 -21.172 -2.287 1 98.56 190 TRP B C 1
ATOM 3786 O O . TRP B 1 190 ? 13.766 -21.797 -1.252 1 98.56 190 TRP B O 1
ATOM 3796 N N . VAL B 1 191 ? 12.352 -20.594 -2.502 1 98.75 191 VAL B N 1
ATOM 3797 C CA . VAL B 1 191 ? 11.195 -20.734 -1.62 1 98.75 191 VAL B CA 1
ATOM 3798 C C . VAL B 1 191 ? 9.992 -21.219 -2.42 1 98.75 191 VAL B C 1
ATOM 3800 O O . VAL B 1 191 ? 9.75 -20.75 -3.537 1 98.75 191 VAL B O 1
ATOM 3803 N N . ARG B 1 192 ? 9.258 -22.172 -1.921 1 98.62 192 ARG B N 1
ATOM 3804 C CA . ARG B 1 192 ? 8.039 -22.609 -2.586 1 98.62 192 ARG B CA 1
ATOM 3805 C C . ARG B 1 192 ? 6.801 -22.031 -1.912 1 98.62 192 ARG B C 1
ATOM 3807 O O . ARG B 1 192 ? 6.609 -22.188 -0.704 1 98.62 192 ARG B O 1
ATOM 3814 N N . SER B 1 193 ? 6.047 -21.328 -2.621 1 98.81 193 SER B N 1
ATOM 3815 C CA . SER B 1 193 ? 4.734 -20.844 -2.191 1 98.81 193 SER B CA 1
ATOM 3816 C C . SER B 1 193 ? 3.613 -21.594 -2.895 1 98.81 193 SER B C 1
ATOM 3818 O O . SER B 1 193 ? 3.668 -21.812 -4.105 1 98.81 193 SER B O 1
ATOM 3820 N N . GLU B 1 194 ? 2.648 -22.062 -2.154 1 98.75 194 GLU B N 1
ATOM 3821 C CA . GLU B 1 194 ? 1.466 -22.719 -2.709 1 98.75 194 GLU B CA 1
ATOM 3822 C C . GLU B 1 194 ? 0.188 -22.016 -2.266 1 98.75 194 GLU B C 1
ATOM 3824 O O . GLU B 1 194 ? 0.126 -21.469 -1.163 1 98.75 194 GLU B O 1
ATOM 3829 N N . VAL B 1 195 ? -0.766 -22.062 -3.129 1 98.88 195 VAL B N 1
ATOM 3830 C CA . VAL B 1 195 ? -2.045 -21.422 -2.842 1 98.88 195 VAL B CA 1
ATOM 3831 C C . VAL B 1 195 ? -3.189 -22.359 -3.211 1 98.88 195 VAL B C 1
ATOM 3833 O O . VAL B 1 195 ? -3.328 -22.75 -4.371 1 98.88 195 VAL B O 1
ATOM 3836 N N . LEU B 1 196 ? -3.963 -22.734 -2.232 1 98.44 196 LEU B N 1
ATOM 3837 C CA . LEU B 1 196 ? -5.223 -23.422 -2.467 1 98.44 196 LEU B CA 1
ATOM 3838 C C . LEU B 1 196 ? -6.355 -22.438 -2.709 1 98.44 196 LEU B C 1
ATOM 3840 O O . LEU B 1 196 ? -6.59 -21.547 -1.892 1 98.44 196 LEU B O 1
ATOM 3844 N N . VAL B 1 197 ? -6.992 -22.562 -3.809 1 98.69 197 VAL B N 1
ATOM 3845 C CA . VAL B 1 197 ? -8.109 -21.688 -4.164 1 98.69 197 VAL B CA 1
ATOM 3846 C C . VAL B 1 197 ? -9.352 -22.547 -4.445 1 98.69 197 VAL B C 1
ATOM 3848 O O . VAL B 1 197 ? -9.344 -23.375 -5.348 1 98.69 197 VAL B O 1
ATOM 3851 N N . LEU B 1 198 ? -10.398 -22.344 -3.709 1 97.69 198 LEU B N 1
ATOM 3852 C CA . LEU B 1 198 ? -11.68 -23 -3.922 1 97.69 198 LEU B CA 1
ATOM 3853 C C . LEU B 1 198 ? -12.773 -21.984 -4.215 1 97.69 198 LEU B C 1
ATOM 3855 O O . LEU B 1 198 ? -13.641 -21.734 -3.369 1 97.69 198 LEU B O 1
ATOM 3859 N N . GLY B 1 199 ? -12.734 -21.469 -5.531 1 97.69 199 GLY B N 1
ATOM 3860 C CA . GLY B 1 199 ? -13.664 -20.422 -5.887 1 97.69 199 GLY B CA 1
ATOM 3861 C C . GLY B 1 199 ? -13.617 -19.234 -4.938 1 97.69 199 GLY B C 1
ATOM 3862 O O . GLY B 1 199 ? -12.555 -18.672 -4.695 1 97.69 199 GLY B O 1
ATOM 3863 N N . ASP B 1 200 ? -14.758 -18.891 -4.422 1 98.06 200 ASP B N 1
ATOM 3864 C CA . ASP B 1 200 ? -14.82 -17.781 -3.471 1 98.06 200 ASP B CA 1
ATOM 3865 C C . ASP B 1 200 ? -15 -18.297 -2.045 1 98.06 200 ASP B C 1
ATOM 3867 O O . ASP B 1 200 ? -15.156 -17.516 -1.109 1 98.06 200 ASP B O 1
ATOM 3871 N N . SER B 1 201 ? -14.938 -19.594 -1.886 1 96.94 201 SER B N 1
ATOM 3872 C CA . SER B 1 201 ? -15.25 -20.203 -0.594 1 96.94 201 SER B CA 1
ATOM 3873 C C . SER B 1 201 ? -14.047 -20.172 0.339 1 96.94 201 SER B C 1
ATOM 3875 O O . SER B 1 201 ? -14.195 -19.969 1.546 1 96.94 201 SER B O 1
ATOM 3877 N N . LEU B 1 202 ? -12.859 -20.391 -0.274 1 97.38 202 LEU B N 1
ATOM 3878 C CA . LEU B 1 202 ? -11.68 -20.516 0.575 1 97.38 202 LEU B CA 1
ATOM 3879 C C . LEU B 1 202 ? -10.406 -20.297 -0.226 1 97.38 202 LEU B C 1
ATOM 3881 O O . LEU B 1 202 ? -10.273 -20.781 -1.348 1 97.38 202 LEU B O 1
ATOM 3885 N N . ILE B 1 203 ? -9.469 -19.547 0.352 1 98.75 203 ILE B N 1
ATOM 3886 C CA . ILE B 1 203 ? -8.109 -19.406 -0.151 1 98.75 203 ILE B CA 1
ATOM 3887 C C . ILE B 1 203 ? -7.113 -19.609 0.991 1 98.75 203 ILE B C 1
ATOM 3889 O O . ILE B 1 203 ? -7.273 -19.031 2.07 1 98.75 203 ILE B O 1
ATOM 3893 N N . VAL B 1 204 ? -6.105 -20.453 0.767 1 98.62 204 VAL B N 1
ATOM 3894 C CA . VAL B 1 204 ? -5.094 -20.734 1.777 1 98.62 204 VAL B CA 1
ATOM 3895 C C . VAL B 1 204 ? -3.699 -20.594 1.169 1 98.62 204 VAL B C 1
ATOM 3897 O O . VAL B 1 204 ? -3.441 -21.094 0.073 1 98.62 204 VAL B O 1
ATOM 3900 N N . HIS B 1 205 ? -2.832 -19.859 1.868 1 98.88 205 HIS B N 1
ATOM 3901 C CA . HIS B 1 205 ? -1.437 -19.734 1.461 1 98.88 205 HIS B CA 1
ATOM 3902 C C . HIS B 1 205 ? -0.553 -20.719 2.236 1 98.88 205 HIS B C 1
ATOM 3904 O O . HIS B 1 205 ? -0.736 -20.906 3.441 1 98.88 205 HIS B O 1
ATOM 3910 N N . TYR B 1 206 ? 0.399 -21.328 1.546 1 98.56 206 TYR B N 1
ATOM 3911 C CA . TYR B 1 206 ? 1.433 -22.172 2.137 1 98.56 206 TYR B CA 1
ATOM 3912 C C . TYR B 1 206 ? 2.822 -21.719 1.712 1 98.56 206 TYR B C 1
ATOM 3914 O O . TYR B 1 206 ? 3.021 -21.281 0.571 1 98.56 206 TYR B O 1
ATOM 3922 N N . VAL B 1 207 ? 3.742 -21.812 2.666 1 98.69 207 VAL B N 1
ATOM 3923 C CA . VAL B 1 207 ? 5.152 -21.578 2.357 1 98.69 207 VAL B CA 1
ATOM 3924 C C . VAL B 1 207 ? 5.984 -22.781 2.814 1 98.69 207 VAL B C 1
ATOM 3926 O O . VAL B 1 207 ? 5.969 -23.141 3.994 1 98.69 207 VAL B O 1
ATOM 3929 N N . ASN B 1 208 ? 6.652 -23.328 1.846 1 97.81 208 ASN B N 1
ATOM 3930 C CA . ASN B 1 208 ? 7.438 -24.516 2.115 1 97.81 208 ASN B CA 1
ATOM 3931 C C . ASN B 1 208 ? 6.66 -25.531 2.955 1 97.81 208 ASN B C 1
ATOM 3933 O O . ASN B 1 208 ? 7.168 -26.031 3.957 1 97.81 208 ASN B O 1
ATOM 3937 N N . GLY B 1 209 ? 5.438 -25.672 2.594 1 96.81 209 GLY B N 1
ATOM 3938 C CA . GLY B 1 209 ? 4.637 -26.766 3.125 1 96.81 209 GLY B CA 1
ATOM 3939 C C . GLY B 1 209 ? 3.83 -26.375 4.348 1 96.81 209 GLY B C 1
ATOM 3940 O O . GLY B 1 209 ? 2.979 -27.141 4.809 1 96.81 209 GLY B O 1
ATOM 3941 N N . GLU B 1 210 ? 4.035 -25.219 4.879 1 97.38 210 GLU B N 1
ATOM 3942 C CA . GLU B 1 210 ? 3.338 -24.781 6.086 1 97.38 210 GLU B CA 1
ATOM 3943 C C . GLU B 1 210 ? 2.246 -23.766 5.762 1 97.38 210 GLU B C 1
ATOM 3945 O O . GLU B 1 210 ? 2.486 -22.797 5.027 1 97.38 210 GLU B O 1
ATOM 3950 N N . GLU B 1 211 ? 1.006 -24 6.293 1 98 211 GLU B N 1
ATOM 3951 C CA . GLU B 1 211 ? -0.048 -23 6.145 1 98 211 GLU B CA 1
ATOM 3952 C C . GLU B 1 211 ? 0.321 -21.703 6.848 1 98 211 GLU B C 1
ATOM 3954 O O . GLU B 1 211 ? 0.77 -21.719 7.996 1 98 211 GLU B O 1
ATOM 3959 N N . VAL B 1 212 ? 0.071 -20.547 6.148 1 98.62 212 VAL B N 1
ATOM 3960 C CA . VAL B 1 212 ? 0.516 -19.297 6.77 1 98.62 212 VAL B CA 1
ATOM 3961 C C . VAL B 1 212 ? -0.588 -18.25 6.668 1 98.62 212 VAL B C 1
ATOM 3963 O O . VAL B 1 212 ? -0.492 -17.188 7.273 1 98.62 212 VAL B O 1
ATOM 3966 N N . MET B 1 213 ? -1.621 -18.438 5.957 1 98.25 213 MET B N 1
ATOM 3967 C CA . MET B 1 213 ? -2.723 -17.5 5.754 1 98.25 213 MET B CA 1
ATOM 3968 C C . MET B 1 213 ? -3.971 -18.234 5.262 1 98.25 213 MET B C 1
ATOM 3970 O O . MET B 1 213 ? -3.875 -19.172 4.469 1 98.25 213 MET B O 1
ATOM 3974 N N . ARG B 1 214 ? -5.121 -17.844 5.723 1 98.44 214 ARG B N 1
ATOM 3975 C CA . ARG B 1 214 ? -6.406 -18.375 5.293 1 98.44 214 ARG B CA 1
ATOM 3976 C C . ARG B 1 214 ? -7.492 -17.312 5.332 1 98.44 214 ARG B C 1
ATOM 3978 O O . ARG B 1 214 ? -7.562 -16.531 6.277 1 98.44 214 ARG B O 1
ATOM 3985 N N . TYR B 1 215 ? -8.305 -17.234 4.312 1 98.31 215 TYR B N 1
ATOM 3986 C CA . TYR B 1 215 ? -9.375 -16.25 4.215 1 98.31 215 TYR B CA 1
ATOM 3987 C C . TYR B 1 215 ? -10.438 -16.688 3.211 1 98.31 215 TYR B C 1
ATOM 3989 O O . TYR B 1 215 ? -10.328 -17.766 2.613 1 98.31 215 TYR B O 1
ATOM 3997 N N . ASN B 1 216 ? -11.492 -15.922 3.074 1 98.19 216 ASN B N 1
ATOM 3998 C CA . ASN B 1 216 ? -12.586 -16.297 2.189 1 98.19 216 ASN B CA 1
ATOM 3999 C C . ASN B 1 216 ? -13.211 -15.062 1.526 1 98.19 216 ASN B C 1
ATOM 4001 O O . ASN B 1 216 ? -12.797 -13.938 1.784 1 98.19 216 ASN B O 1
ATOM 4005 N N . LYS B 1 217 ? -14.008 -15.32 0.587 1 98.06 217 LYS B N 1
ATOM 4006 C CA . LYS B 1 217 ? -14.859 -14.367 -0.114 1 98.06 217 LYS B CA 1
ATOM 4007 C C . LYS B 1 217 ? -14.031 -13.25 -0.748 1 98.06 217 LYS B C 1
ATOM 4009 O O . LYS B 1 217 ? -14.305 -12.07 -0.529 1 98.06 217 LYS B O 1
ATOM 4014 N N . PRO B 1 218 ? -13.086 -13.641 -1.505 1 98.5 218 PRO B N 1
ATOM 4015 C CA . PRO B 1 218 ? -12.453 -12.594 -2.311 1 98.5 218 PRO B CA 1
ATOM 4016 C C . PRO B 1 218 ? -13.445 -11.859 -3.213 1 98.5 218 PRO B C 1
ATOM 4018 O O . PRO B 1 218 ? -14.328 -12.492 -3.799 1 98.5 218 PRO B O 1
ATOM 4021 N N . GLN B 1 219 ? -13.297 -10.555 -3.277 1 97.56 219 GLN B N 1
ATOM 4022 C CA . GLN B 1 219 ? -14.281 -9.781 -4.023 1 97.56 219 GLN B CA 1
ATOM 4023 C C . GLN B 1 219 ? -13.68 -8.477 -4.539 1 97.56 219 GLN B C 1
ATOM 4025 O O . GLN B 1 219 ? -12.688 -7.988 -3.992 1 97.56 219 GLN B O 1
ATOM 4030 N N . LEU B 1 220 ? -14.266 -7.977 -5.574 1 95.69 220 LEU B N 1
ATOM 4031 C CA . LEU B 1 220 ? -13.867 -6.652 -6.043 1 95.69 220 LEU B CA 1
ATOM 4032 C C . LEU B 1 220 ? -14.188 -5.59 -4.996 1 95.69 220 LEU B C 1
ATOM 4034 O O . LEU B 1 220 ? -15.07 -5.781 -4.156 1 95.69 220 LEU B O 1
ATOM 4038 N N . ASP B 1 221 ? -13.461 -4.52 -5.012 1 91.88 221 ASP B N 1
ATOM 4039 C CA . ASP B 1 221 ? -13.859 -3.381 -4.188 1 91.88 221 ASP B CA 1
ATOM 4040 C C . ASP B 1 221 ? -15.312 -2.996 -4.453 1 91.88 221 ASP B C 1
ATOM 4042 O O . ASP B 1 221 ? -15.773 -3.027 -5.594 1 91.88 221 ASP B O 1
ATOM 4046 N N . PRO B 1 222 ? -15.961 -2.652 -3.342 1 87.06 222 PRO B N 1
ATOM 4047 C CA . PRO B 1 222 ? -17.375 -2.326 -3.529 1 87.06 222 PRO B CA 1
ATOM 4048 C C . PRO B 1 222 ? -17.594 -1.039 -4.324 1 87.06 222 PRO B C 1
ATOM 4050 O O . PRO B 1 222 ? -16.688 -0.202 -4.398 1 87.06 222 PRO B O 1
ATOM 4053 N N . ILE B 1 223 ? -18.812 -1.036 -4.902 1 79.56 223 ILE B N 1
ATOM 4054 C CA . ILE B 1 223 ? -19.219 0.146 -5.656 1 79.56 223 ILE B CA 1
ATOM 4055 C C . ILE B 1 223 ? -20.391 0.824 -4.957 1 79.56 223 ILE B C 1
ATOM 4057 O O . ILE B 1 223 ? -21.156 0.171 -4.242 1 79.56 223 ILE B O 1
ATOM 4061 N N . LYS B 1 224 ? -20.609 2.094 -5.133 1 69.31 224 LYS B N 1
ATOM 4062 C CA . LYS B 1 224 ? -21.781 2.9 -4.828 1 69.31 224 LYS B CA 1
ATOM 4063 C C . LYS B 1 224 ? -22.156 2.805 -3.348 1 69.31 224 LYS B C 1
ATOM 4065 O O . LYS B 1 224 ? -23.312 2.598 -3.002 1 69.31 224 LYS B O 1
ATOM 4070 N N . GLY B 1 225 ? -21.062 2.73 -2.482 1 68 225 GLY B N 1
ATOM 4071 C CA . GLY B 1 225 ? -21.344 2.826 -1.06 1 68 225 GLY B CA 1
ATOM 4072 C C . GLY B 1 225 ? -21.625 1.481 -0.417 1 68 225 GLY B C 1
ATOM 4073 O O . GLY B 1 225 ? -21.828 1.397 0.796 1 68 225 GLY B O 1
ATOM 4074 N N . SER B 1 226 ? -21.641 0.467 -1.2 1 78.44 226 SER B N 1
ATOM 4075 C CA . SER B 1 226 ? -21.844 -0.868 -0.642 1 78.44 226 SER B CA 1
ATOM 4076 C C . SER B 1 226 ? -20.625 -1.306 0.175 1 78.44 226 SER B C 1
ATOM 4078 O O . SER B 1 226 ? -19.516 -0.802 -0.028 1 78.44 226 SER B O 1
ATOM 4080 N N . GLU B 1 227 ? -20.906 -2.139 1.12 1 80.12 227 GLU B N 1
ATOM 4081 C CA . GLU B 1 227 ? -19.828 -2.703 1.909 1 80.12 227 GLU B CA 1
ATOM 4082 C C . GLU B 1 227 ? -19.172 -3.881 1.188 1 80.12 227 GLU B C 1
ATOM 4084 O O . GLU B 1 227 ? -17.969 -4.117 1.333 1 80.12 227 GLU B O 1
ATOM 4089 N N . GLU B 1 228 ? -20.047 -4.555 0.512 1 89 228 GLU B N 1
ATOM 4090 C CA . GLU B 1 228 ? -19.562 -5.746 -0.176 1 89 228 GLU B CA 1
ATOM 4091 C C . GLU B 1 228 ? -19.484 -5.52 -1.683 1 89 228 GLU B C 1
ATOM 4093 O O . GLU B 1 228 ? -20.312 -4.82 -2.258 1 89 228 GLU B O 1
ATOM 4098 N N . GLY B 1 229 ? -18.453 -6.094 -2.277 1 92.5 229 GLY B N 1
ATOM 4099 C CA . GLY B 1 229 ? -18.297 -6.07 -3.723 1 92.5 229 GLY B CA 1
ATOM 4100 C C . GLY B 1 229 ? -18.703 -7.371 -4.391 1 92.5 229 GLY B C 1
ATOM 4101 O O . GLY B 1 229 ? -19.297 -8.25 -3.748 1 92.5 229 GLY B O 1
ATOM 4102 N N . GLU B 1 230 ? -18.469 -7.402 -5.727 1 95.81 230 GLU B N 1
ATOM 4103 C CA . GLU B 1 230 ? -18.734 -8.625 -6.48 1 95.81 230 GLU B CA 1
ATOM 4104 C C . GLU B 1 230 ? -17.75 -9.727 -6.113 1 95.81 230 GLU B C 1
ATOM 4106 O O . GLU B 1 230 ? -16.531 -9.531 -6.172 1 95.81 230 GLU B O 1
ATOM 4111 N N . LEU B 1 231 ? -18.266 -10.891 -5.754 1 98.06 231 LEU B N 1
ATOM 4112 C CA . LEU B 1 231 ? -17.406 -12.016 -5.398 1 98.06 231 LEU B CA 1
ATOM 4113 C C . LEU B 1 231 ? -16.594 -12.477 -6.598 1 98.06 231 LEU B C 1
ATOM 4115 O O . LEU B 1 231 ? -17.094 -12.523 -7.723 1 98.06 231 LEU B O 1
ATOM 4119 N N . LEU B 1 232 ? -15.359 -12.789 -6.336 1 98.56 232 LEU B N 1
ATOM 4120 C CA . LEU B 1 232 ? -14.477 -13.383 -7.34 1 98.56 232 LEU B CA 1
ATOM 4121 C C . LEU B 1 232 ? -14.477 -14.898 -7.234 1 98.56 232 LEU B C 1
ATOM 4123 O O . LEU B 1 232 ? -14.008 -15.461 -6.242 1 98.56 232 LEU B O 1
ATOM 4127 N N . LYS B 1 233 ? -14.891 -15.562 -8.281 1 98.19 233 LYS B N 1
ATOM 4128 C CA . LYS B 1 233 ? -15.008 -17.016 -8.25 1 98.19 233 LYS B CA 1
ATOM 4129 C C . LYS B 1 233 ? -14 -17.672 -9.195 1 98.19 233 LYS B C 1
ATOM 4131 O O . LYS B 1 233 ? -13.812 -18.891 -9.164 1 98.19 233 LYS B O 1
ATOM 4136 N N . SER B 1 234 ? -13.516 -16.938 -10.039 1 98.56 234 SER B N 1
ATOM 4137 C CA . SER B 1 234 ? -12.492 -17.328 -11.008 1 98.56 234 SER B CA 1
ATOM 4138 C C . SER B 1 234 ? -11.719 -16.109 -11.508 1 98.56 234 SER B C 1
ATOM 4140 O O . SER B 1 234 ? -12.078 -14.969 -11.203 1 98.56 234 SER B O 1
ATOM 4142 N N . GLY B 1 235 ? -10.609 -16.344 -12.258 1 98.81 235 GLY B N 1
ATOM 4143 C CA . GLY B 1 235 ? -9.875 -15.242 -12.883 1 98.81 235 GLY B CA 1
ATOM 4144 C C . GLY B 1 235 ? -8.492 -15.641 -13.352 1 98.81 235 GLY B C 1
ATOM 4145 O O . GLY B 1 235 ? -8.117 -16.812 -13.281 1 98.81 235 GLY B O 1
ATOM 4146 N N . SER B 1 236 ? -7.805 -14.625 -13.867 1 98.88 236 SER B N 1
ATOM 4147 C CA . SER B 1 236 ? -6.465 -14.867 -14.391 1 98.88 236 SER B CA 1
ATOM 4148 C C . SER B 1 236 ? -5.477 -15.172 -13.273 1 98.88 236 SER B C 1
ATOM 4150 O O . SER B 1 236 ? -5.738 -14.875 -12.109 1 98.88 236 SER B O 1
ATOM 4152 N N . ILE B 1 237 ? -4.438 -15.867 -13.617 1 98.94 237 ILE B N 1
ATOM 4153 C CA . ILE B 1 237 ? -3.262 -16.062 -12.773 1 98.94 237 ILE B CA 1
ATOM 4154 C C . ILE B 1 237 ? -2.059 -15.367 -13.398 1 98.94 237 ILE B C 1
ATOM 4156 O O . ILE B 1 237 ? -1.818 -15.484 -14.602 1 98.94 237 ILE B O 1
ATOM 4160 N N . SER B 1 238 ? -1.31 -14.562 -12.602 1 98.94 238 SER B N 1
ATOM 4161 C CA . SER B 1 238 ? -0.121 -13.922 -13.156 1 98.94 238 SER B CA 1
ATOM 4162 C C . SER B 1 238 ? 0.997 -13.844 -12.125 1 98.94 238 SER B C 1
ATOM 4164 O O . SER B 1 238 ? 0.755 -14 -10.93 1 98.94 238 SER B O 1
ATOM 4166 N N . LEU B 1 239 ? 2.258 -13.711 -12.617 1 98.94 239 LEU B N 1
ATOM 4167 C CA . LEU B 1 239 ? 3.459 -13.492 -11.828 1 98.94 239 LEU B CA 1
ATOM 4168 C C . LEU B 1 239 ? 3.938 -12.047 -11.953 1 98.94 239 LEU B C 1
ATOM 4170 O O . LEU B 1 239 ? 3.994 -11.508 -13.062 1 98.94 239 LEU B O 1
ATOM 4174 N N . GLN B 1 240 ? 4.312 -11.469 -10.867 1 98.88 240 GLN B N 1
ATOM 4175 C CA . GLN B 1 240 ? 4.484 -10.023 -10.789 1 98.88 240 GLN B CA 1
ATOM 4176 C C . GLN B 1 240 ? 5.941 -9.633 -10.992 1 98.88 240 GLN B C 1
ATOM 4178 O O . GLN B 1 240 ? 6.848 -10.336 -10.547 1 98.88 240 GLN B O 1
ATOM 4183 N N . SER B 1 241 ? 6.168 -8.562 -11.688 1 98.81 241 SER B N 1
ATOM 4184 C CA . SER B 1 241 ? 7.418 -7.809 -11.742 1 98.81 241 SER B CA 1
ATOM 4185 C C . SER B 1 241 ? 7.289 -6.484 -11 1 98.81 241 SER B C 1
ATOM 4187 O O . SER B 1 241 ? 6.496 -5.625 -11.391 1 98.81 241 SER B O 1
ATOM 4189 N N . GLU B 1 242 ? 8.141 -6.285 -9.883 1 97.31 242 GLU B N 1
ATOM 4190 C CA . GLU B 1 242 ? 7.969 -5.113 -9.031 1 97.31 242 GLU B CA 1
ATOM 4191 C C . GLU B 1 242 ? 9.305 -4.441 -8.734 1 97.31 242 GLU B C 1
ATOM 4193 O O . GLU B 1 242 ? 9.57 -4.043 -7.598 1 97.31 242 GLU B O 1
ATOM 4198 N N . SER B 1 243 ? 10.219 -4.422 -9.648 1 97.06 243 SER B N 1
ATOM 4199 C CA . SER B 1 243 ? 11.445 -3.629 -9.672 1 97.06 243 SER B CA 1
ATOM 4200 C C . SER B 1 243 ? 12.625 -4.426 -9.133 1 97.06 243 SER B C 1
ATOM 4202 O O . SER B 1 243 ? 13.781 -4 -9.266 1 97.06 243 SER B O 1
ATOM 4204 N N . HIS B 1 244 ? 12.43 -5.543 -8.484 1 97.69 244 HIS B N 1
ATOM 4205 C CA . HIS B 1 244 ? 13.523 -6.391 -8.031 1 97.69 244 HIS B CA 1
ATOM 4206 C C . HIS B 1 244 ? 13.586 -7.684 -8.828 1 97.69 244 HIS B C 1
ATOM 4208 O O . HIS B 1 244 ? 12.562 -8.344 -9.031 1 97.69 244 HIS B O 1
ATOM 4214 N N . PRO B 1 245 ? 14.789 -8.086 -9.281 1 98.44 245 PRO B N 1
ATOM 4215 C CA . PRO B 1 245 ? 14.898 -9.32 -10.055 1 98.44 245 PRO B CA 1
ATOM 4216 C C . PRO B 1 245 ? 14.469 -10.555 -9.266 1 98.44 245 PRO B C 1
ATOM 4218 O O . PRO B 1 245 ? 14.875 -10.727 -8.117 1 98.44 245 PRO B O 1
ATOM 4221 N N . VAL B 1 246 ? 13.711 -11.391 -9.859 1 98.81 246 VAL B N 1
ATOM 4222 C CA . VAL B 1 246 ? 13.211 -12.633 -9.266 1 98.81 246 VAL B CA 1
ATOM 4223 C C . VAL B 1 246 ? 13.219 -13.742 -10.32 1 98.81 246 VAL B C 1
ATOM 4225 O O . VAL B 1 246 ? 12.992 -13.484 -11.508 1 98.81 246 VAL B O 1
ATOM 4228 N N . ASP B 1 247 ? 13.539 -14.945 -9.914 1 98.75 247 ASP B N 1
ATOM 4229 C CA . ASP B 1 247 ? 13.445 -16.156 -10.734 1 98.75 247 ASP B CA 1
ATOM 4230 C C . ASP B 1 247 ? 12.281 -17.031 -10.297 1 98.75 247 ASP B C 1
ATOM 4232 O O . ASP B 1 247 ? 12.023 -17.188 -9.102 1 98.75 247 ASP B O 1
ATOM 4236 N N . PHE B 1 248 ? 11.617 -17.547 -11.297 1 98.81 248 PHE B N 1
ATOM 4237 C CA . PHE B 1 248 ? 10.633 -18.594 -11.078 1 98.81 248 PHE B CA 1
ATOM 4238 C C . PHE B 1 248 ? 11.039 -19.875 -11.797 1 98.81 248 PHE B C 1
ATOM 4240 O O . PHE B 1 248 ? 11.289 -19.859 -13 1 98.81 248 PHE B O 1
ATOM 4247 N N . ARG B 1 249 ? 11.133 -20.984 -11.211 1 96.06 249 ARG B N 1
ATOM 4248 C CA . ARG B 1 249 ? 11.555 -22.203 -11.914 1 96.06 249 ARG B CA 1
ATOM 4249 C C . ARG B 1 249 ? 10.414 -23.219 -11.977 1 96.06 249 ARG B C 1
ATOM 4251 O O . ARG B 1 249 ? 10.328 -24 -12.922 1 96.06 249 ARG B O 1
ATOM 4258 N N . LYS B 1 250 ? 9.641 -23.281 -10.984 1 95.94 250 LYS B N 1
ATOM 4259 C CA . LYS B 1 250 ? 8.438 -24.109 -11.031 1 95.94 250 LYS B CA 1
ATOM 4260 C C . LYS B 1 250 ? 7.18 -23.25 -10.891 1 95.94 250 LYS B C 1
ATOM 4262 O O . LYS B 1 250 ? 7.086 -22.438 -9.977 1 95.94 250 LYS B O 1
ATOM 4267 N N . VAL B 1 251 ? 6.309 -23.406 -11.883 1 98.69 251 VAL B N 1
ATOM 4268 C CA . VAL B 1 251 ? 4.934 -22.922 -11.82 1 98.69 251 VAL B CA 1
ATOM 4269 C C . VAL B 1 251 ? 3.971 -24.047 -12.227 1 98.69 251 VAL B C 1
ATOM 4271 O O . VAL B 1 251 ? 3.84 -24.359 -13.414 1 98.69 251 VAL B O 1
ATOM 4274 N N . GLU B 1 252 ? 3.359 -24.609 -11.234 1 98.31 252 GLU B N 1
ATOM 4275 C CA . GLU B 1 252 ? 2.559 -25.781 -11.531 1 98.31 252 GLU B CA 1
ATOM 4276 C C . GLU B 1 252 ? 1.216 -25.734 -10.805 1 98.31 252 GLU B C 1
ATOM 4278 O O . GLU B 1 252 ? 1.054 -25 -9.836 1 98.31 252 GLU B O 1
ATOM 4283 N N . ILE B 1 253 ? 0.297 -26.547 -11.344 1 98.56 253 ILE B N 1
ATOM 4284 C CA . ILE B 1 253 ? -1.069 -26.422 -10.852 1 98.56 253 ILE B CA 1
ATOM 4285 C C . ILE B 1 253 ? -1.749 -27.797 -10.844 1 98.56 253 ILE B C 1
ATOM 4287 O O . ILE B 1 253 ? -1.399 -28.672 -11.641 1 98.56 253 ILE B O 1
ATOM 4291 N N . ILE B 1 254 ? -2.559 -28.016 -9.883 1 97.56 254 ILE B N 1
ATOM 4292 C CA . ILE B 1 254 ? -3.562 -29.062 -9.914 1 97.56 254 ILE B CA 1
ATOM 4293 C C . ILE B 1 254 ? -4.957 -28.453 -10.031 1 97.56 254 ILE B C 1
ATOM 4295 O O . ILE B 1 254 ? -5.395 -27.734 -9.133 1 97.56 254 ILE B O 1
ATOM 4299 N N . ASP B 1 255 ? -5.582 -28.734 -11.117 1 97.5 255 ASP B N 1
ATOM 4300 C CA . ASP B 1 255 ? -6.953 -28.281 -11.32 1 97.5 255 ASP B CA 1
ATOM 4301 C C . ASP B 1 255 ? -7.938 -29.125 -10.508 1 97.5 255 ASP B C 1
ATOM 4303 O O . ASP B 1 255 ? -8 -30.344 -10.672 1 97.5 255 ASP B O 1
ATOM 4307 N N . LEU B 1 256 ? -8.75 -28.5 -9.695 1 97.25 256 LEU B N 1
ATOM 4308 C CA . LEU B 1 256 ? -9.672 -29.203 -8.805 1 97.25 256 LEU B CA 1
ATOM 4309 C C . LEU B 1 256 ? -11.117 -29.016 -9.258 1 97.25 256 LEU B C 1
ATOM 4311 O O . LEU B 1 256 ? -12.047 -29.406 -8.547 1 97.25 256 LEU B O 1
ATOM 4315 N N . GLU B 1 257 ? -11.281 -28.453 -10.359 1 94.81 257 GLU B N 1
ATOM 4316 C CA . GLU B 1 257 ? -12.609 -28.109 -10.852 1 94.81 257 GLU B CA 1
ATOM 4317 C C . GLU B 1 257 ? -13.508 -29.344 -10.914 1 94.81 257 GLU B C 1
ATOM 4319 O O . GLU B 1 257 ? -14.703 -29.266 -10.656 1 94.81 257 GLU B O 1
ATOM 4324 N N . LYS B 1 258 ? -12.945 -30.469 -11.289 1 92.75 258 LYS B N 1
ATOM 4325 C CA . LYS B 1 258 ? -13.734 -31.688 -11.453 1 92.75 258 LYS B CA 1
ATOM 4326 C C . LYS B 1 258 ? -14.312 -32.156 -10.125 1 92.75 258 LYS B C 1
ATOM 4328 O O . LYS B 1 258 ? -15.219 -33 -10.086 1 92.75 258 LYS B O 1
ATOM 4333 N N . TYR B 1 259 ? -13.75 -31.641 -9.078 1 92.5 259 TYR B N 1
ATOM 4334 C CA . TYR B 1 259 ? -14.219 -32.031 -7.754 1 92.5 259 TYR B CA 1
ATOM 4335 C C . TYR B 1 259 ? -15.094 -30.969 -7.133 1 92.5 259 TYR B C 1
ATOM 4337 O O . TYR B 1 259 ? -15.578 -31.125 -6.008 1 92.5 259 TYR B O 1
ATOM 4345 N N . ALA B 1 260 ? -15.281 -29.828 -7.766 1 86.69 260 ALA B N 1
ATOM 4346 C CA . ALA B 1 260 ? -15.953 -28.641 -7.207 1 86.69 260 ALA B CA 1
ATOM 4347 C C . ALA B 1 260 ? -17.344 -29 -6.707 1 86.69 260 ALA B C 1
ATOM 4349 O O . ALA B 1 260 ? -17.828 -28.438 -5.715 1 86.69 260 ALA B O 1
ATOM 4350 N N . ASP B 1 261 ? -18.047 -29.938 -7.258 1 88.75 261 ASP B N 1
ATOM 4351 C CA . ASP B 1 261 ? -19.406 -30.297 -6.887 1 88.75 261 ASP B CA 1
ATOM 4352 C C . ASP B 1 261 ? -19.438 -31.594 -6.062 1 88.75 261 ASP B C 1
ATOM 4354 O O . ASP B 1 261 ? -20.484 -32.188 -5.883 1 88.75 261 ASP B O 1
ATOM 4358 N N . LYS B 1 262 ? -18.266 -32.031 -5.699 1 93 262 LYS B N 1
ATOM 4359 C CA . LYS B 1 262 ? -18.125 -33.219 -4.887 1 93 262 LYS B CA 1
ATOM 4360 C C . LYS B 1 262 ? -17.344 -32.938 -3.607 1 93 262 LYS B C 1
ATOM 4362 O O . LYS B 1 262 ? -16.172 -33.312 -3.486 1 93 262 LYS B O 1
ATOM 4367 N N . PRO B 1 263 ? -18.031 -32.375 -2.65 1 91.94 263 PRO B N 1
ATOM 4368 C CA . PRO B 1 263 ? -17.328 -31.844 -1.482 1 91.94 263 PRO B CA 1
ATOM 4369 C C . PRO B 1 263 ? -16.531 -32.906 -0.736 1 91.94 263 PRO B C 1
ATOM 4371 O O . PRO B 1 263 ? -15.414 -32.656 -0.28 1 91.94 263 PRO B O 1
ATOM 4374 N N . LYS B 1 264 ? -17.078 -34.125 -0.577 1 93.5 264 LYS B N 1
ATOM 4375 C CA . LYS B 1 264 ? -16.359 -35.156 0.15 1 93.5 264 LYS B CA 1
ATOM 4376 C C . LYS B 1 264 ? -15.094 -35.562 -0.586 1 93.5 264 LYS B C 1
ATOM 4378 O O . LYS B 1 264 ? -14.047 -35.75 0.033 1 93.5 264 LYS B O 1
ATOM 4383 N N . LYS B 1 265 ? -15.258 -35.75 -1.894 1 93 265 LYS B N 1
ATOM 4384 C CA . LYS B 1 265 ? -14.086 -36.125 -2.691 1 93 265 LYS B CA 1
ATOM 4385 C C . LYS B 1 265 ? -13.055 -35 -2.697 1 93 265 LYS B C 1
ATOM 4387 O O . LYS B 1 265 ? -11.852 -35.25 -2.631 1 93 265 LYS B O 1
ATOM 4392 N N . LEU B 1 266 ? -13.539 -33.812 -2.859 1 94.5 266 LEU B N 1
ATOM 4393 C CA . LEU B 1 266 ? -12.656 -32.656 -2.832 1 94.5 266 LEU B CA 1
ATOM 4394 C C . LEU B 1 266 ? -11.844 -32.625 -1.539 1 94.5 266 LEU B C 1
ATOM 4396 O O . LEU B 1 266 ? -10.625 -32.406 -1.567 1 94.5 266 LEU B O 1
ATOM 4400 N N . GLU B 1 267 ? -12.461 -32.812 -0.453 1 93.94 267 GLU B N 1
ATOM 4401 C CA . GLU B 1 267 ? -11.797 -32.781 0.846 1 93.94 267 GLU B CA 1
ATOM 4402 C C . GLU B 1 267 ? -10.711 -33.875 0.916 1 93.94 267 GLU B C 1
ATOM 4404 O O . GLU B 1 267 ? -9.625 -33.625 1.453 1 93.94 267 GLU B O 1
ATOM 4409 N N . LYS B 1 268 ? -11.039 -35.031 0.413 1 93 268 LYS B N 1
ATOM 4410 C CA . LYS B 1 268 ? -10.078 -36.125 0.415 1 93 268 LYS B CA 1
ATOM 4411 C C . LYS B 1 268 ? -8.867 -35.812 -0.451 1 93 268 LYS B C 1
ATOM 4413 O O . LYS B 1 268 ? -7.727 -36.062 -0.06 1 93 268 LYS B O 1
ATOM 4418 N N . VAL B 1 269 ? -9.148 -35.281 -1.559 1 93.31 269 VAL B N 1
ATOM 4419 C CA . VAL B 1 269 ? -8.078 -34.906 -2.482 1 93.31 269 VAL B CA 1
ATOM 4420 C C . VAL B 1 269 ? -7.184 -33.844 -1.852 1 93.31 269 VAL B C 1
ATOM 4422 O O . VAL B 1 269 ? -5.957 -33.938 -1.899 1 93.31 269 VAL B O 1
ATOM 4425 N N . ILE B 1 270 ? -7.754 -32.875 -1.259 1 94.06 270 ILE B N 1
ATOM 4426 C CA . ILE B 1 270 ? -7.004 -31.781 -0.631 1 94.06 270 ILE B CA 1
ATOM 4427 C C . ILE B 1 270 ? -6.172 -32.344 0.524 1 94.06 270 ILE B C 1
ATOM 4429 O O . ILE B 1 270 ? -5 -31.984 0.671 1 94.06 270 ILE B O 1
ATOM 4433 N N . ALA B 1 271 ? -6.809 -33.156 1.324 1 92.12 271 ALA B N 1
ATOM 4434 C CA . ALA B 1 271 ? -6.086 -33.75 2.441 1 92.12 271 ALA B CA 1
ATOM 4435 C C . ALA B 1 271 ? -4.859 -34.531 1.952 1 92.12 271 ALA B C 1
ATOM 4437 O O . ALA B 1 271 ? -3.789 -34.438 2.561 1 92.12 271 ALA B O 1
ATOM 4438 N N . LYS B 1 272 ? -5.055 -35.281 0.914 1 91.19 272 LYS B N 1
ATOM 4439 C CA . LYS B 1 272 ? -3.949 -36.031 0.34 1 91.19 272 LYS B CA 1
ATOM 4440 C C . LYS B 1 272 ? -2.85 -35.125 -0.169 1 91.19 272 LYS B C 1
ATOM 4442 O O . LYS B 1 272 ? -1.665 -35.344 0.077 1 91.19 272 LYS B O 1
ATOM 4447 N N . LEU B 1 273 ? -3.242 -34.125 -0.861 1 91.81 273 LEU B N 1
ATOM 4448 C CA . LEU B 1 273 ? -2.287 -33.188 -1.432 1 91.81 273 LEU B CA 1
ATOM 4449 C C . LEU B 1 273 ? -1.52 -32.469 -0.333 1 91.81 273 LEU B C 1
ATOM 4451 O O . LEU B 1 273 ? -0.305 -32.25 -0.439 1 91.81 273 LEU B O 1
ATOM 4455 N N . MET B 1 274 ? -2.18 -32.062 0.716 1 90.5 274 MET B N 1
ATOM 4456 C CA . MET B 1 274 ? -1.577 -31.219 1.742 1 90.5 274 MET B CA 1
ATOM 4457 C C . MET B 1 274 ? -0.819 -32.062 2.764 1 90.5 274 MET B C 1
ATOM 4459 O O . MET B 1 274 ? -0.068 -31.531 3.58 1 90.5 274 MET B O 1
ATOM 4463 N N . ALA B 1 275 ? -1.025 -33.344 2.723 1 89.19 275 ALA B N 1
ATOM 4464 C CA . ALA B 1 275 ? -0.249 -34.25 3.576 1 89.19 275 ALA B CA 1
ATOM 4465 C C . ALA B 1 275 ? 1.231 -34.188 3.207 1 89.19 275 ALA B C 1
ATOM 4467 O O . ALA B 1 275 ? 2.092 -34.5 4.035 1 89.19 275 ALA B O 1
ATOM 4468 N N . GLN B 1 276 ? 1.445 -33.906 1.974 1 88.81 276 GLN B N 1
ATOM 4469 C CA . GLN B 1 276 ? 2.826 -33.781 1.522 1 88.81 276 GLN B CA 1
ATOM 4470 C C . GLN B 1 276 ? 3.311 -32.344 1.655 1 88.81 276 GLN B C 1
ATOM 4472 O O . GLN B 1 276 ? 2.811 -31.453 0.968 1 88.81 276 GLN B O 1
ATOM 4477 N N . LYS B 1 277 ? 4.25 -32.156 2.541 1 90.31 277 LYS B N 1
ATOM 4478 C CA . LYS B 1 277 ? 4.887 -30.844 2.641 1 90.31 277 LYS B CA 1
ATOM 4479 C C . LYS B 1 277 ? 5.98 -30.688 1.586 1 90.31 277 LYS B C 1
ATOM 4481 O O . LYS B 1 277 ? 6.938 -31.453 1.552 1 90.31 277 LYS B O 1
ATOM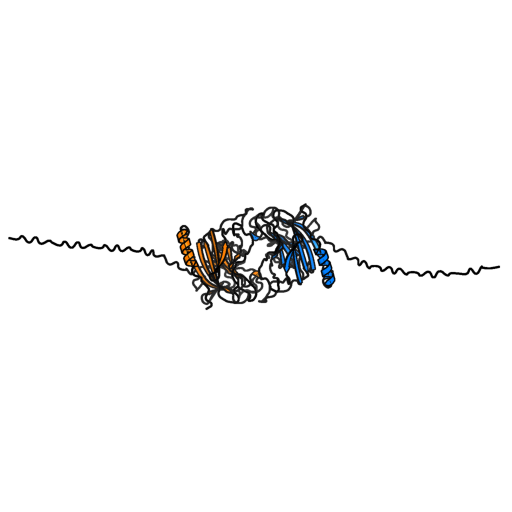 4486 N N . ARG B 1 278 ? 5.781 -29.75 0.763 1 94.06 278 ARG B N 1
ATOM 4487 C CA . ARG B 1 278 ? 6.73 -29.547 -0.327 1 94.06 278 ARG B CA 1
ATOM 4488 C C . ARG B 1 278 ? 7.609 -28.328 -0.055 1 94.06 278 ARG B C 1
ATOM 4490 O O . ARG B 1 278 ? 7.109 -27.203 0.078 1 94.06 278 ARG B O 1
ATOM 4497 N N . VAL B 1 279 ? 8.812 -28.578 0.08 1 94.19 279 VAL B N 1
ATOM 4498 C CA . VAL B 1 279 ? 9.828 -27.562 0.338 1 94.19 279 VAL B CA 1
ATOM 4499 C C . VAL B 1 279 ? 10.742 -27.422 -0.874 1 94.19 279 VAL B C 1
ATOM 4501 O O . VAL B 1 279 ? 11.156 -28.438 -1.465 1 94.19 279 VAL B O 1
ATOM 4504 N N . ALA B 1 280 ? 11 -26.219 -1.255 1 95.5 280 ALA B N 1
ATOM 4505 C CA . ALA B 1 280 ? 11.875 -26.016 -2.41 1 95.5 280 ALA B CA 1
ATOM 4506 C C . ALA B 1 280 ? 13.266 -26.578 -2.154 1 95.5 280 ALA B C 1
ATOM 4508 O O . ALA B 1 280 ? 13.891 -26.266 -1.134 1 95.5 280 ALA B O 1
ATOM 4509 N N . LEU B 1 281 ? 13.734 -27.328 -3.113 1 91 281 LEU B N 1
ATOM 4510 C CA . LEU B 1 281 ? 15.117 -27.812 -3.049 1 91 281 LEU B CA 1
ATOM 4511 C C . LEU B 1 281 ? 16.094 -26.688 -3.41 1 91 281 LEU B C 1
ATOM 4513 O O . LEU B 1 281 ? 15.781 -25.844 -4.246 1 91 281 LEU B O 1
ATOM 4517 N N . GLN B 1 282 ? 17.25 -26.609 -2.742 1 91.81 282 GLN B N 1
ATOM 4518 C CA . GLN B 1 282 ? 18.188 -25.516 -2.955 1 91.81 282 GLN B CA 1
ATOM 4519 C C . GLN B 1 282 ? 19.219 -25.875 -4.023 1 91.81 282 GLN B C 1
ATOM 4521 O O . GLN B 1 282 ? 20.109 -25.078 -4.328 1 91.81 282 GLN B O 1
ATOM 4526 N N . GLU B 1 283 ? 19.078 -26.891 -4.758 1 78.75 283 GLU B N 1
ATOM 4527 C CA . GLU B 1 283 ? 20.016 -27.234 -5.824 1 78.75 283 GLU B CA 1
ATOM 4528 C C . GLU B 1 283 ? 19.672 -26.5 -7.117 1 78.75 283 GLU B C 1
ATOM 4530 O O . GLU B 1 283 ? 18.5 -26.156 -7.348 1 78.75 283 GLU B O 1
#

InterPro domains:
  IPR010496 3-keto-alpha-glucoside-1,2-lyase/3-keto-2-hydroxy-glucal hydratase domain [PF06439] (32-253)

Foldseek 3Di:
DDDPPDDDPPDPPPPPPPPPPPPCPVPPPPQDKDFLQPLPFLVQKWKAWALDDINPCPPCQWDHDPSKTKGDDPVPQADVLRKMKIWGNDKAFFKKKKWKKWFDDFFHHPQDPVCGQKKWKWWLWDDSNPDDNRHRGTQTWTQMAGADPPDDWDAGRWTAGDQKWFADPRHIDPDGIDGWQHTHHYDGFMKMKMWGGLFQAKIWIDIQLHTTDITGFMAGPCDDPDPGHHTRRMHIIIIIDRRTMMIINTIIMGHCVVCSVPVVVSVVVVCVVSVDRHTDDRD/DPPPPPPPPPPPPPPPPPPPPPPCPVPPPPQDKDFLQPLPFLVQKWKAWALDDINPCPPCQWDHDPSKTKGDCVVPQADVLGKMKIWGNDKAFFKKKKWKKWFDDFFHHPFDPVCGQKKWKWWLWDDSNPDDNRHRGTQTWTQMAGADPPDDWDAGRWTAGDQKWFADPRDIDPDGIDGWQHTHHYDGFMKMKMWGGLFQAKIWIDIQLHTTDITGFMAGPCDDPDPGHHTRRMHIIIIIDRRTMMIINTIIMGHCVVCSVPVVVSVVVVCVVSVDRHTDDRD